Protein AF-A0A090R4D1-F1 (afdb_monomer_lite)

pLDDT: mean 78.36, std 15.69, range [28.62, 95.06]

Structure (mmCIF, N/CA/C/O backbone):
data_AF-A0A090R4D1-F1
#
_entry.id   AF-A0A090R4D1-F1
#
loop_
_atom_site.group_PDB
_atom_site.id
_atom_site.type_symbol
_atom_site.label_atom_id
_atom_site.label_alt_id
_atom_site.label_comp_id
_atom_site.label_asym_id
_atom_site.label_entity_id
_atom_site.label_seq_id
_atom_site.pdbx_PDB_ins_code
_atom_site.Cartn_x
_atom_site.Cartn_y
_atom_site.Cartn_z
_atom_site.occupancy
_atom_site.B_iso_or_equiv
_atom_site.auth_seq_id
_atom_site.auth_comp_id
_atom_site.auth_asym_id
_atom_site.auth_atom_id
_atom_site.pdbx_PDB_model_num
ATOM 1 N N . MET A 1 1 ? -12.089 7.932 -42.049 1.00 43.38 1 MET A N 1
ATOM 2 C CA . MET A 1 1 ? -13.441 7.493 -42.469 1.00 43.38 1 MET A CA 1
ATOM 3 C C . MET A 1 1 ? -14.372 7.965 -41.362 1.00 43.38 1 MET A C 1
ATOM 5 O O . MET A 1 1 ? -14.069 7.650 -40.225 1.00 43.38 1 MET A O 1
ATOM 9 N N . VAL A 1 2 ? -15.384 8.798 -41.631 1.00 48.81 2 VAL A N 1
ATOM 10 C CA . VAL A 1 2 ? -16.284 9.287 -40.563 1.00 48.81 2 VAL A CA 1
ATOM 11 C C . VAL A 1 2 ? -17.263 8.165 -40.229 1.00 48.81 2 VAL A C 1
ATOM 13 O O . VAL A 1 2 ? -18.007 7.737 -41.110 1.00 48.81 2 VAL A O 1
ATOM 16 N N . THR A 1 3 ? -17.199 7.648 -39.005 1.00 54.56 3 THR A N 1
ATOM 17 C CA . THR A 1 3 ? -17.977 6.484 -38.554 1.00 54.56 3 THR A CA 1
ATOM 18 C C . THR A 1 3 ? -19.318 6.873 -37.939 1.00 54.56 3 THR A C 1
ATOM 20 O O . THR A 1 3 ? -20.273 6.118 -38.092 1.00 54.56 3 THR A O 1
ATOM 23 N N . ASP A 1 4 ? -19.415 8.054 -37.320 1.00 63.72 4 ASP A N 1
ATOM 24 C CA . ASP A 1 4 ? -20.655 8.586 -36.750 1.00 63.72 4 ASP A CA 1
ATOM 25 C C . ASP A 1 4 ? -20.604 10.125 -36.630 1.00 63.72 4 ASP A C 1
ATOM 27 O O . ASP A 1 4 ? -19.521 10.715 -36.629 1.00 63.72 4 ASP A O 1
ATOM 31 N N . LYS A 1 5 ? -21.763 10.793 -36.551 1.00 70.88 5 LYS A N 1
ATOM 32 C CA . LYS A 1 5 ? -21.865 12.253 -36.369 1.00 70.88 5 LYS A CA 1
ATOM 33 C C . LYS A 1 5 ? -22.660 12.568 -35.107 1.00 70.88 5 LYS A C 1
ATOM 35 O O . LYS A 1 5 ? -23.866 12.354 -35.059 1.00 70.88 5 LYS A O 1
ATOM 40 N N . VAL A 1 6 ? -21.993 13.172 -34.129 1.00 78.31 6 VAL A N 1
ATOM 41 C CA . VAL A 1 6 ? -22.604 13.600 -32.864 1.00 78.31 6 VAL A CA 1
ATOM 42 C C . VAL A 1 6 ? -22.990 15.080 -32.947 1.00 78.31 6 VAL A C 1
ATOM 44 O O . VAL A 1 6 ? -22.186 15.918 -33.359 1.00 78.31 6 VAL A O 1
ATOM 47 N N . GLU A 1 7 ? -24.226 15.419 -32.576 1.00 79.56 7 GLU A N 1
ATOM 48 C CA . GLU A 1 7 ? -24.687 16.810 -32.477 1.00 79.56 7 GLU A CA 1
ATOM 49 C C . GLU A 1 7 ? -24.429 17.365 -31.072 1.00 79.56 7 GLU A C 1
ATOM 51 O O . GLU A 1 7 ? -24.842 16.765 -30.087 1.00 79.56 7 GLU A O 1
ATOM 56 N N . GLY A 1 8 ? -23.785 18.529 -30.964 1.00 85.19 8 GLY A N 1
ATOM 57 C CA . GLY A 1 8 ? -23.528 19.170 -29.674 1.00 85.19 8 GLY A CA 1
ATOM 58 C C . GLY A 1 8 ? -22.544 20.334 -29.762 1.00 85.19 8 GLY A C 1
ATOM 59 O O . GLY A 1 8 ? -22.167 20.774 -30.850 1.00 85.19 8 GLY A O 1
ATOM 60 N N . LEU A 1 9 ? -22.145 20.856 -28.601 1.00 88.25 9 LEU A N 1
ATOM 61 C CA . LEU A 1 9 ? -21.118 21.894 -28.474 1.00 88.25 9 LEU A CA 1
ATOM 62 C C . LEU A 1 9 ? -19.817 21.279 -27.965 1.00 88.25 9 LEU A C 1
ATOM 64 O O . LEU A 1 9 ? -19.844 20.438 -27.076 1.00 88.25 9 LEU A O 1
ATOM 68 N N . THR A 1 10 ? -18.676 21.741 -28.468 1.00 90.06 10 THR A N 1
ATOM 69 C CA . THR A 1 10 ? -17.369 21.368 -27.911 1.00 90.06 10 THR A CA 1
ATOM 70 C C . THR A 1 10 ? -17.205 21.923 -26.491 1.00 90.06 10 THR A C 1
ATOM 72 O O . THR A 1 10 ? -17.781 22.967 -26.159 1.00 90.06 10 THR A O 1
ATOM 75 N N . TRP A 1 11 ? -16.400 21.263 -25.654 1.00 90.75 11 TRP A N 1
ATOM 76 C CA . TRP A 1 11 ? -16.179 21.619 -24.241 1.00 90.75 11 TRP A CA 1
ATOM 77 C C . TRP A 1 11 ? -15.855 23.104 -24.023 1.00 90.75 11 TRP A C 1
ATOM 79 O O . TRP A 1 11 ? -16.418 23.743 -23.139 1.00 90.75 11 TRP A O 1
ATOM 89 N N . ASN A 1 12 ? -15.016 23.692 -24.881 1.00 85.12 12 ASN A N 1
ATOM 90 C CA . ASN A 1 12 ? -14.628 25.109 -24.820 1.00 85.12 12 ASN A CA 1
ATOM 91 C C . ASN A 1 12 ? -15.729 26.100 -25.247 1.00 85.12 12 ASN A C 1
ATOM 93 O O . ASN A 1 12 ? -15.632 27.287 -24.941 1.00 85.12 12 ASN A O 1
ATOM 97 N N . LYS A 1 13 ? -16.755 25.649 -25.977 1.00 85.75 13 LYS A N 1
ATOM 98 C CA . LYS A 1 13 ? -17.858 26.494 -26.474 1.00 85.75 13 LYS A CA 1
ATOM 99 C C . LYS A 1 13 ? -19.119 26.380 -25.618 1.00 85.75 13 LYS A C 1
ATOM 101 O O . LYS A 1 13 ? -20.035 27.190 -25.766 1.00 85.75 13 LYS A O 1
ATOM 106 N N . ALA A 1 14 ? -19.192 25.390 -24.731 1.00 84.94 14 ALA A N 1
ATOM 107 C CA . ALA A 1 14 ? -20.342 25.178 -23.868 1.00 84.94 14 ALA A CA 1
ATOM 108 C C . ALA A 1 14 ? -20.356 26.160 -22.684 1.00 84.94 14 ALA A C 1
ATOM 110 O O . ALA A 1 14 ? -19.397 26.289 -21.929 1.00 84.94 14 ALA A O 1
ATOM 111 N N . SER A 1 15 ? -21.487 26.838 -22.477 1.00 82.38 15 SER A N 1
ATOM 112 C CA . SER A 1 15 ? -21.702 27.679 -21.293 1.00 82.38 15 SER A CA 1
ATOM 113 C C . SER A 1 15 ? -22.233 26.834 -20.133 1.00 82.38 15 SER A C 1
ATOM 115 O O . SER A 1 15 ? -23.423 26.517 -20.089 1.00 82.38 15 SER A O 1
ATOM 117 N N . ILE A 1 16 ? -21.352 26.467 -19.198 1.00 85.69 16 ILE A N 1
ATOM 118 C CA . ILE A 1 16 ? -21.656 25.555 -18.083 1.00 85.69 16 ILE A CA 1
ATOM 119 C C . ILE A 1 16 ? -21.818 26.346 -16.776 1.00 85.69 16 ILE A C 1
ATOM 121 O O . ILE A 1 16 ? -20.906 27.049 -16.326 1.00 85.69 16 ILE A O 1
ATOM 125 N N . GLY A 1 17 ? -22.988 26.225 -16.143 1.00 81.44 17 GLY A N 1
ATOM 126 C CA . GLY A 1 17 ? -23.281 26.887 -14.869 1.00 81.44 17 GLY A CA 1
ATOM 127 C C . GLY A 1 17 ? -22.486 26.290 -13.703 1.00 81.44 17 GLY A C 1
ATOM 128 O O . GLY A 1 17 ? -22.237 25.088 -13.674 1.00 81.44 17 GLY A O 1
ATOM 129 N N . SER A 1 18 ? -22.137 27.100 -12.697 1.00 78.81 18 SER A N 1
ATOM 130 C CA . SER A 1 18 ? -21.279 26.691 -11.565 1.00 78.81 18 SER A CA 1
ATOM 131 C C . SER A 1 18 ? -21.748 25.423 -10.841 1.00 78.81 18 SER A C 1
ATOM 133 O O . SER A 1 18 ? -20.934 24.567 -10.510 1.00 78.81 18 SER A O 1
ATOM 135 N N . LYS A 1 19 ? -23.064 25.253 -10.672 1.00 78.75 19 LYS A N 1
ATOM 136 C CA . LYS A 1 19 ? -23.674 24.072 -10.034 1.00 78.75 19 LYS A CA 1
ATOM 137 C C . LYS A 1 19 ? -23.559 22.782 -10.856 1.00 78.75 19 LYS A C 1
ATOM 139 O O . LYS A 1 19 ? -23.710 21.706 -10.295 1.00 78.75 19 LYS A O 1
ATOM 144 N N . GLN A 1 20 ? -23.322 22.886 -12.163 1.00 83.62 20 GLN A N 1
ATOM 145 C CA . GLN A 1 20 ? -23.229 21.748 -13.086 1.00 83.62 20 GLN A CA 1
ATOM 146 C C . GLN A 1 20 ? -21.778 21.341 -13.373 1.00 83.62 20 GLN A C 1
ATOM 148 O O . GLN A 1 20 ? -21.554 20.253 -13.891 1.00 83.62 20 GLN A O 1
ATOM 153 N N . ARG A 1 21 ? -20.795 22.184 -13.019 1.00 88.75 21 ARG A N 1
ATOM 154 C CA . ARG A 1 21 ? -19.370 21.945 -13.302 1.00 88.75 21 ARG A CA 1
ATOM 155 C C . ARG A 1 21 ? -18.858 20.662 -12.657 1.00 88.75 21 ARG A C 1
ATOM 157 O O . ARG A 1 21 ? -18.276 19.847 -13.353 1.00 88.75 21 ARG A O 1
ATOM 164 N N . LEU A 1 22 ? -19.127 20.460 -11.365 1.00 87.12 22 LEU A N 1
ATOM 165 C CA . LEU A 1 22 ? -18.696 19.252 -10.649 1.00 87.12 22 LEU A CA 1
ATOM 166 C C . LEU A 1 22 ? -19.309 17.979 -11.237 1.00 87.12 22 LEU A C 1
ATOM 168 O O . LEU A 1 22 ? -18.584 17.040 -11.529 1.00 87.12 22 LEU A O 1
ATOM 172 N N . ALA A 1 23 ? -20.616 17.984 -11.507 1.00 85.69 23 ALA A N 1
ATOM 173 C CA . ALA A 1 23 ? -21.287 16.839 -12.120 1.00 85.69 23 ALA A CA 1
ATOM 174 C C . ALA A 1 23 ? -20.744 16.523 -13.525 1.00 85.69 23 ALA A C 1
ATOM 176 O O . ALA A 1 23 ? -20.678 15.364 -13.923 1.00 85.69 23 ALA A O 1
ATOM 177 N N . LEU A 1 24 ? -20.344 17.547 -14.284 1.00 89.12 24 LEU A N 1
ATOM 178 C CA . LEU A 1 24 ? -19.740 17.358 -15.598 1.00 89.12 24 LEU A CA 1
ATOM 179 C C . LEU A 1 24 ? -18.299 16.831 -15.512 1.00 89.12 24 LEU A C 1
ATOM 181 O O . LEU A 1 24 ? -17.906 16.011 -16.336 1.00 89.12 24 LEU A O 1
ATOM 185 N N . ILE A 1 25 ? -17.535 17.273 -14.509 1.00 92.06 25 ILE A N 1
ATOM 186 C CA . ILE A 1 25 ? -16.202 16.737 -14.200 1.00 92.06 25 ILE A CA 1
ATOM 187 C C . ILE A 1 25 ? -16.306 15.261 -13.824 1.00 92.06 25 ILE A C 1
ATOM 189 O O . ILE A 1 25 ? -15.555 14.457 -14.366 1.00 92.06 25 ILE A O 1
ATOM 193 N N . ASP A 1 26 ? -17.268 14.893 -12.975 1.00 87.88 26 ASP A N 1
ATOM 194 C CA . ASP A 1 26 ? -17.514 13.493 -12.618 1.00 87.88 26 ASP A CA 1
ATOM 195 C C . ASP A 1 26 ? -17.824 12.656 -13.872 1.00 87.88 26 ASP A C 1
ATOM 197 O O . ASP A 1 26 ? -17.196 11.621 -14.078 1.00 87.88 26 ASP A O 1
ATOM 201 N N . LYS A 1 27 ? -18.685 13.146 -14.781 1.00 89.00 27 LYS A N 1
ATOM 202 C CA . LYS A 1 27 ? -18.960 12.471 -16.065 1.00 89.00 27 LYS A CA 1
ATOM 203 C C . LYS A 1 27 ? -17.715 12.318 -16.947 1.00 89.00 27 LYS A C 1
ATOM 205 O O . LYS A 1 27 ? -17.555 11.281 -17.589 1.00 89.00 27 LYS A O 1
ATOM 210 N N . LEU A 1 28 ? -16.848 13.332 -17.012 1.00 92.62 28 LEU A N 1
ATOM 211 C CA . LEU A 1 28 ? -15.597 13.267 -17.779 1.00 92.62 28 LEU A CA 1
ATOM 212 C C . LEU A 1 28 ? -14.649 12.214 -17.191 1.00 92.62 28 LEU A C 1
ATOM 214 O O . LEU A 1 28 ? -14.127 11.381 -17.929 1.00 92.62 28 LEU A O 1
ATOM 218 N N . VAL A 1 29 ? -14.470 12.228 -15.868 1.00 91.00 29 VAL A N 1
ATOM 219 C CA . VAL A 1 29 ? -13.646 11.257 -15.136 1.00 91.00 29 VAL A CA 1
ATOM 220 C C . VAL A 1 29 ? -14.170 9.837 -15.352 1.00 91.00 29 VAL A C 1
ATOM 222 O O . VAL A 1 29 ? -13.403 8.963 -15.743 1.00 91.00 29 VAL A O 1
ATOM 225 N N . GLU A 1 30 ? -15.473 9.611 -15.169 1.00 89.56 30 GLU A N 1
ATOM 226 C CA . GLU A 1 30 ? -16.103 8.301 -15.371 1.00 89.56 30 GLU A CA 1
ATOM 227 C C . GLU A 1 30 ? -15.954 7.802 -16.813 1.00 89.56 30 GLU A C 1
ATOM 229 O O . GLU A 1 30 ? -15.669 6.625 -17.025 1.00 89.56 30 GLU A O 1
ATOM 234 N N . SER A 1 31 ? -16.100 8.686 -17.805 1.00 89.06 31 SER A N 1
ATOM 235 C CA . SER A 1 31 ? -15.979 8.320 -19.224 1.00 89.06 31 SER A CA 1
ATOM 236 C C . SER A 1 31 ? -14.561 7.868 -19.581 1.00 89.06 31 SER A C 1
ATOM 238 O O . SER A 1 31 ? -14.390 6.869 -20.281 1.00 89.06 31 SER A O 1
ATOM 240 N N . VAL A 1 32 ? -13.540 8.567 -19.073 1.00 90.69 32 VAL A N 1
ATOM 241 C CA . VAL A 1 32 ? -12.130 8.218 -19.306 1.00 90.69 32 VAL A CA 1
ATOM 242 C C . VAL A 1 32 ? -11.730 6.966 -18.521 1.00 90.69 32 VAL A C 1
ATOM 244 O O . VAL A 1 32 ? -11.125 6.064 -19.094 1.00 90.69 32 VAL A O 1
ATOM 247 N N . GLU A 1 33 ? -12.135 6.834 -17.253 1.00 88.19 33 GLU A N 1
ATOM 248 C CA . GLU A 1 33 ? -11.875 5.618 -16.466 1.00 88.19 33 GLU A CA 1
ATOM 249 C C . GLU A 1 33 ? -12.573 4.387 -17.060 1.00 88.19 33 GLU A C 1
ATOM 251 O O . GLU A 1 33 ? -12.012 3.291 -17.041 1.00 88.19 33 GLU A O 1
ATOM 256 N N . HIS A 1 34 ? -13.777 4.548 -17.618 1.00 85.69 34 HIS A N 1
ATOM 257 C CA . HIS A 1 34 ? -14.468 3.471 -18.321 1.00 85.69 34 HIS A CA 1
ATOM 258 C C . HIS A 1 34 ? -13.704 3.039 -19.577 1.00 85.69 34 HIS A C 1
ATOM 260 O O . HIS A 1 34 ? -13.498 1.841 -19.776 1.00 85.69 34 HIS A O 1
ATOM 266 N N . LEU A 1 35 ? -13.232 3.999 -20.382 1.00 84.81 35 LEU A N 1
ATOM 267 C CA . LEU A 1 35 ? -12.405 3.725 -21.559 1.00 84.81 35 LEU A CA 1
ATOM 268 C C . LEU A 1 35 ? -11.128 2.961 -21.172 1.00 84.81 35 LEU A C 1
ATOM 270 O O . LEU A 1 35 ? -10.827 1.920 -21.759 1.00 84.81 35 LEU A O 1
ATOM 274 N N . HIS A 1 36 ? -10.446 3.412 -20.115 1.00 88.12 36 HIS A N 1
ATOM 275 C CA . HIS A 1 36 ? -9.251 2.759 -19.572 1.00 88.12 36 HIS A CA 1
ATOM 276 C C . HIS A 1 36 ? -9.542 1.362 -19.016 1.00 88.12 36 HIS A C 1
ATOM 278 O O . HIS A 1 36 ? -8.744 0.445 -19.203 1.00 88.12 36 HIS A O 1
ATOM 284 N N . GLY A 1 37 ? -10.704 1.163 -18.389 1.00 76.81 37 GLY A N 1
ATOM 285 C CA . GLY A 1 37 ? -11.165 -0.139 -17.899 1.00 76.81 37 GLY A CA 1
ATOM 286 C C . GLY A 1 37 ? -11.399 -1.170 -19.009 1.00 76.81 37 GLY A C 1
ATOM 287 O O . GLY A 1 37 ? -11.271 -2.369 -18.763 1.00 76.81 37 GLY A O 1
ATOM 288 N N . LEU A 1 38 ? -11.678 -0.717 -20.235 1.00 80.00 38 LEU A N 1
ATOM 289 C CA . LEU A 1 38 ? -11.741 -1.558 -21.436 1.00 80.00 38 LEU A CA 1
ATOM 290 C C . LEU A 1 38 ? -10.355 -1.818 -22.059 1.00 80.00 38 LEU A C 1
ATOM 292 O O . LEU A 1 38 ? -10.261 -2.499 -23.079 1.00 80.00 38 LEU A O 1
ATOM 296 N N . GLY A 1 39 ? -9.281 -1.288 -21.463 1.00 78.44 39 GLY A N 1
ATOM 297 C CA . GLY A 1 39 ? -7.916 -1.366 -21.986 1.00 78.44 39 GLY A CA 1
ATOM 298 C C . GLY A 1 39 ? -7.644 -0.415 -23.155 1.00 78.44 39 GLY A C 1
ATOM 299 O O . GLY A 1 39 ? -6.621 -0.556 -23.822 1.00 78.44 39 GLY A O 1
ATOM 300 N N . LEU A 1 40 ? -8.549 0.533 -23.412 1.00 81.19 40 LEU A N 1
ATOM 301 C CA . LEU A 1 40 ? -8.435 1.539 -24.464 1.00 81.19 40 LEU A CA 1
ATOM 302 C C . LEU A 1 40 ? -8.058 2.896 -23.859 1.00 81.19 40 LEU A C 1
ATOM 304 O O . LEU A 1 40 ? -8.255 3.141 -22.674 1.00 81.19 40 LEU A O 1
ATOM 308 N N . TYR A 1 41 ? -7.535 3.792 -24.683 1.00 87.25 41 TYR A N 1
ATOM 309 C CA . TYR A 1 41 ? -7.221 5.172 -24.317 1.00 87.25 41 TYR A CA 1
ATOM 310 C C . TYR A 1 41 ? -7.634 6.102 -25.454 1.00 87.25 41 TYR A C 1
ATOM 312 O O . TYR A 1 41 ? -7.815 5.656 -26.590 1.00 87.25 41 TYR A O 1
ATOM 320 N N . HIS A 1 42 ? -7.778 7.388 -25.153 1.00 87.81 42 HIS A N 1
ATOM 321 C CA . HIS A 1 42 ? -8.026 8.397 -26.173 1.00 87.81 42 HIS A CA 1
ATOM 322 C C . HIS A 1 42 ? -6.706 8.906 -26.761 1.00 87.81 42 HIS A C 1
ATOM 324 O O . HIS A 1 42 ? -6.564 8.984 -27.977 1.00 87.81 42 HIS A O 1
ATOM 330 N N . GLY A 1 43 ? -5.730 9.254 -25.919 1.00 80.19 43 GLY A N 1
ATOM 331 C CA . GLY A 1 43 ? -4.376 9.656 -26.312 1.00 80.19 43 GLY A CA 1
ATOM 332 C C . GLY A 1 43 ? -4.226 11.100 -26.804 1.00 80.19 43 GLY A C 1
ATOM 333 O O . GLY A 1 43 ? -3.108 11.614 -26.753 1.00 80.19 43 GLY A O 1
ATOM 334 N N . ASP A 1 44 ? -5.326 11.745 -27.207 1.00 85.88 44 ASP A N 1
ATOM 335 C CA . ASP A 1 44 ? -5.414 13.138 -27.669 1.00 85.88 44 ASP A CA 1
ATOM 336 C C . ASP A 1 44 ? -6.655 13.846 -27.097 1.00 85.88 44 ASP A C 1
ATOM 338 O O . ASP A 1 44 ? -7.449 14.477 -27.795 1.00 85.88 44 ASP A O 1
ATOM 342 N N . LEU A 1 45 ? -6.877 13.701 -25.793 1.00 89.81 45 LEU A N 1
ATOM 343 C CA . LEU A 1 45 ? -8.016 14.330 -25.138 1.00 89.81 45 LEU A CA 1
ATOM 344 C C . LEU A 1 45 ? -7.797 15.851 -25.030 1.00 89.81 45 LEU A C 1
ATOM 346 O O . LEU A 1 45 ? -6.879 16.315 -24.354 1.00 89.81 45 LEU A O 1
ATOM 350 N N . HIS A 1 46 ? -8.650 16.639 -25.685 1.00 90.44 46 HIS A N 1
ATOM 351 C CA . HIS A 1 46 ? -8.662 18.106 -25.622 1.00 90.44 46 HIS A CA 1
ATOM 352 C C . HIS A 1 46 ? -10.092 18.641 -25.848 1.00 90.44 46 HIS A C 1
ATOM 354 O O . HIS A 1 46 ? -10.980 17.872 -26.220 1.00 90.44 46 HIS A O 1
ATOM 360 N N . PRO A 1 47 ? -10.370 19.947 -25.648 1.00 91.56 47 PRO A N 1
ATOM 361 C CA . PRO A 1 47 ? -11.736 20.467 -25.638 1.00 91.56 47 PRO A CA 1
ATOM 362 C C . PRO A 1 47 ? -12.568 20.227 -26.903 1.00 91.56 47 PRO A C 1
ATOM 364 O O . PRO A 1 47 ? -13.794 20.273 -26.830 1.00 91.56 47 PRO A O 1
ATOM 367 N N . GLU A 1 48 ? -11.936 20.036 -28.063 1.00 88.75 48 GLU A N 1
ATOM 368 C CA . GLU A 1 48 ? -12.661 19.824 -29.323 1.00 88.75 48 GLU A CA 1
ATOM 369 C C . GLU A 1 48 ? -13.084 18.362 -29.504 1.00 88.75 48 GLU A C 1
ATOM 371 O O . GLU A 1 48 ? -14.105 18.121 -30.143 1.00 88.75 48 GLU A O 1
ATOM 376 N N . ASN A 1 49 ? -12.397 17.426 -28.838 1.00 90.44 49 ASN A N 1
ATOM 377 C CA . ASN A 1 49 ? -12.709 15.992 -28.857 1.00 90.44 49 ASN A CA 1
ATOM 378 C C . ASN A 1 49 ? -13.746 15.586 -27.798 1.00 90.44 49 ASN A C 1
ATOM 380 O O . ASN A 1 49 ? -14.065 14.410 -27.625 1.00 90.44 49 ASN A O 1
ATOM 384 N N . ILE A 1 50 ? -14.305 16.567 -27.086 1.00 92.00 50 ILE A N 1
ATOM 385 C CA . ILE A 1 50 ? -15.347 16.363 -26.083 1.00 92.00 50 ILE A CA 1
ATOM 386 C C . ILE A 1 50 ? -16.583 17.145 -26.510 1.00 92.00 50 ILE A C 1
ATOM 388 O O . ILE A 1 50 ? -16.602 18.380 -26.478 1.00 92.00 50 ILE A O 1
ATOM 392 N N . ILE A 1 51 ? -17.629 16.413 -26.884 1.00 91.06 51 ILE A N 1
ATOM 393 C CA . ILE A 1 51 ? -18.915 16.971 -27.289 1.00 91.06 51 ILE A CA 1
ATOM 394 C C . ILE A 1 51 ? -19.889 16.914 -26.118 1.00 91.06 51 ILE A C 1
ATOM 396 O O . ILE A 1 51 ? -20.090 15.876 -25.491 1.00 91.06 51 ILE A O 1
ATOM 400 N N . LEU A 1 52 ? -20.500 18.060 -25.837 1.00 91.12 52 LEU A N 1
ATOM 401 C CA . LEU A 1 52 ? -21.506 18.247 -24.809 1.00 91.12 52 LEU A CA 1
ATOM 402 C C . LEU A 1 52 ? -22.874 18.461 -25.450 1.00 91.12 52 LEU A C 1
ATOM 404 O O . LEU A 1 52 ? -23.109 19.448 -26.159 1.00 91.12 52 LEU A O 1
ATOM 408 N N . THR A 1 53 ? -23.796 17.559 -25.138 1.00 89.06 53 THR A N 1
ATOM 409 C CA . THR A 1 53 ? -25.185 17.605 -25.597 1.00 89.06 53 THR A CA 1
ATOM 410 C C . THR A 1 53 ? -26.064 18.044 -24.442 1.00 89.06 53 THR A C 1
ATOM 412 O O . THR A 1 53 ? -26.085 17.415 -23.387 1.00 89.06 53 THR A O 1
ATOM 415 N N . LYS A 1 54 ? -26.786 19.153 -24.605 1.00 83.94 54 LYS A N 1
ATOM 416 C CA . LYS A 1 54 ? -27.655 19.667 -23.543 1.00 83.94 54 LYS A CA 1
ATOM 417 C C . LYS A 1 54 ? -28.902 18.792 -23.414 1.00 83.94 54 LYS A C 1
ATOM 419 O O . LYS A 1 54 ? -29.643 18.636 -24.380 1.00 83.94 54 LYS A O 1
ATOM 424 N N . THR A 1 55 ? -29.158 18.287 -22.215 1.00 81.06 55 THR A N 1
ATOM 425 C CA . THR A 1 55 ? -30.327 17.464 -21.882 1.00 81.06 55 THR A CA 1
ATOM 426 C C . THR A 1 55 ? -31.203 18.153 -20.836 1.00 81.06 55 THR A C 1
ATOM 428 O O . THR A 1 55 ? -30.886 19.241 -20.350 1.00 81.06 55 THR A O 1
ATOM 431 N N . VAL A 1 56 ? -32.346 17.542 -20.507 1.00 74.81 56 VAL A N 1
ATOM 432 C CA . VAL A 1 56 ? -33.274 18.058 -19.482 1.00 74.81 56 VAL A CA 1
ATOM 433 C C . VAL A 1 56 ? -32.608 18.083 -18.097 1.00 74.81 56 VAL A C 1
ATOM 435 O O . VAL A 1 56 ? -32.831 19.021 -17.333 1.00 74.81 56 VAL A O 1
ATOM 438 N N . ASP A 1 57 ? -31.723 17.118 -17.827 1.00 71.69 57 ASP A N 1
ATOM 439 C CA . ASP A 1 57 ? -31.056 16.922 -16.533 1.00 71.69 57 ASP A CA 1
ATOM 440 C C . ASP A 1 57 ? -29.629 17.506 -16.472 1.00 71.69 57 ASP A C 1
ATOM 442 O O . ASP A 1 57 ? -28.951 17.402 -15.449 1.00 71.69 57 ASP A O 1
ATOM 446 N N . GLY A 1 58 ? -29.150 18.154 -17.544 1.00 79.81 58 GLY A N 1
ATOM 447 C CA . GLY A 1 58 ? -27.830 18.787 -17.585 1.00 79.81 58 GLY A CA 1
ATOM 448 C C . GLY A 1 58 ? -27.150 18.679 -18.947 1.00 79.81 58 GLY A C 1
ATOM 449 O O . GLY A 1 58 ? -27.658 19.186 -19.946 1.00 79.81 58 GLY A O 1
ATOM 450 N N . PHE A 1 59 ? -25.967 18.068 -18.971 1.00 84.81 59 PHE A N 1
ATOM 451 C CA . PHE A 1 59 ? -25.195 17.814 -20.186 1.00 84.81 59 PHE A CA 1
ATOM 452 C C . PHE A 1 59 ? -24.799 16.345 -20.244 1.00 84.81 59 PHE A C 1
ATOM 454 O O . PHE A 1 59 ? -24.326 15.806 -19.241 1.00 84.81 59 PHE A O 1
ATOM 461 N N . ASP A 1 60 ? -24.965 15.723 -21.403 1.00 84.94 60 ASP A N 1
ATOM 462 C CA . ASP A 1 60 ? -24.330 14.450 -21.728 1.00 84.94 60 ASP A CA 1
ATOM 463 C C . ASP A 1 60 ? -23.012 14.696 -22.445 1.00 84.94 60 ASP A C 1
ATOM 465 O O . ASP A 1 60 ? -22.873 15.664 -23.194 1.00 84.94 60 ASP A O 1
ATOM 469 N N . LEU A 1 61 ? -22.041 13.837 -22.152 1.00 90.50 61 LEU A N 1
ATOM 470 C CA . LEU A 1 61 ? -20.669 13.952 -22.613 1.00 90.50 61 LEU A CA 1
ATOM 471 C C . LEU A 1 61 ? -20.372 12.800 -23.566 1.00 90.50 61 LEU A C 1
ATOM 473 O O . LEU A 1 61 ? -20.627 11.641 -23.246 1.00 90.50 61 LEU A O 1
ATOM 477 N N . THR A 1 62 ? -19.831 13.122 -24.734 1.00 88.25 62 THR A N 1
ATOM 478 C CA . THR A 1 62 ? -19.401 12.143 -25.731 1.00 88.25 62 THR A CA 1
ATOM 479 C C . THR A 1 62 ? -17.973 12.450 -26.151 1.00 88.25 62 THR A C 1
ATOM 481 O O . THR A 1 62 ? -17.677 13.566 -26.578 1.00 88.25 62 THR A O 1
ATOM 484 N N . LEU A 1 63 ? -17.095 11.457 -26.013 1.00 89.12 63 LEU A N 1
ATOM 485 C CA . LEU A 1 63 ? -15.738 11.500 -26.552 1.00 89.12 63 LEU A CA 1
ATOM 486 C C . LEU A 1 63 ? -15.802 11.122 -28.035 1.00 89.12 63 LEU A C 1
ATOM 488 O O . LEU A 1 63 ? -16.399 10.101 -28.378 1.00 89.12 63 LEU A O 1
ATOM 492 N N . ILE A 1 64 ? -15.232 11.954 -28.899 1.00 86.00 64 ILE A N 1
ATOM 493 C CA . ILE A 1 64 ? -15.117 11.686 -30.340 1.00 86.00 64 ILE A CA 1
ATOM 494 C C . ILE A 1 64 ? -13.660 11.364 -30.689 1.00 86.00 64 ILE A C 1
ATOM 496 O O . ILE A 1 64 ? -12.783 11.543 -29.855 1.00 86.00 64 ILE A O 1
ATOM 500 N N . ASP A 1 65 ? -13.408 10.843 -31.890 1.00 76.56 65 ASP A N 1
ATOM 501 C CA . ASP A 1 65 ? -12.069 10.414 -32.331 1.00 76.56 65 ASP A CA 1
ATOM 502 C C . ASP A 1 65 ? -11.441 9.289 -31.470 1.00 76.56 65 ASP A C 1
ATOM 504 O O . ASP A 1 65 ? -10.231 9.216 -31.271 1.00 76.56 65 ASP A O 1
ATOM 508 N N . VAL A 1 66 ? -12.279 8.343 -31.007 1.00 73.62 66 VAL A N 1
ATOM 509 C CA . VAL A 1 66 ? -11.868 7.122 -30.283 1.00 73.62 66 VAL A CA 1
ATOM 510 C C . VAL A 1 66 ? -12.296 5.849 -31.043 1.00 73.62 66 VAL A C 1
ATOM 512 O O . VAL A 1 66 ? -13.483 5.713 -31.350 1.00 73.62 66 VAL A O 1
ATOM 515 N N . PRO A 1 67 ? -11.410 4.854 -31.273 1.00 58.91 67 PRO A N 1
ATOM 516 C CA . PRO A 1 67 ? -9.948 4.894 -31.169 1.00 58.91 67 PRO A CA 1
ATOM 517 C C . PRO A 1 67 ? -9.310 5.419 -32.468 1.00 58.91 67 PRO A C 1
ATOM 519 O O . PRO A 1 67 ? -9.673 4.980 -33.564 1.00 58.91 67 PRO A O 1
ATOM 522 N N . ASP A 1 68 ? -8.324 6.308 -32.361 1.00 56.22 68 ASP A N 1
ATOM 523 C CA . ASP A 1 68 ? -7.578 6.778 -33.530 1.00 56.22 68 ASP A CA 1
ATOM 524 C C . ASP A 1 68 ? -6.518 5.740 -33.946 1.00 56.22 68 ASP A C 1
ATOM 526 O O . ASP A 1 68 ? -5.409 5.670 -33.413 1.00 56.22 68 ASP A O 1
ATOM 530 N N . PHE A 1 69 ? -6.884 4.857 -34.879 1.00 50.88 69 PHE A N 1
ATOM 531 C CA . PHE A 1 69 ? -5.938 3.945 -35.521 1.00 50.88 69 PHE A CA 1
ATOM 532 C C . PHE A 1 69 ? -5.107 4.722 -36.550 1.00 50.88 69 PHE A C 1
ATOM 534 O O . PHE A 1 69 ? -5.483 4.813 -37.723 1.00 50.88 69 PHE A O 1
ATOM 541 N N . SER A 1 70 ? -3.951 5.251 -36.145 1.00 50.25 70 SER A N 1
ATOM 542 C CA . SER A 1 70 ? -3.037 5.872 -37.102 1.00 50.25 70 SER A CA 1
ATOM 543 C C . SER A 1 70 ? -2.366 4.799 -37.974 1.00 50.25 70 SER A C 1
ATOM 545 O O . SER A 1 70 ? -1.719 3.867 -37.498 1.00 50.25 70 SER A O 1
ATOM 547 N N . ALA A 1 71 ? -2.513 4.918 -39.297 1.00 42.41 71 ALA A N 1
ATOM 548 C CA . ALA A 1 71 ? -1.950 3.960 -40.258 1.00 42.41 71 ALA A CA 1
ATOM 549 C C . ALA A 1 71 ? -0.404 3.932 -40.270 1.00 42.41 71 ALA A C 1
ATOM 551 O O . ALA A 1 71 ? 0.186 2.991 -40.800 1.00 42.41 71 ALA A O 1
ATOM 552 N N . ASN A 1 72 ? 0.236 4.946 -39.675 1.00 45.59 72 ASN A N 1
ATOM 553 C CA . ASN A 1 72 ? 1.691 5.100 -39.597 1.00 45.59 72 ASN A CA 1
ATOM 554 C C . ASN A 1 72 ? 2.271 4.807 -38.200 1.00 45.59 72 ASN A C 1
ATOM 556 O O . ASN A 1 72 ? 3.488 4.849 -38.046 1.00 45.59 72 ASN A O 1
ATOM 560 N N . GLY A 1 73 ? 1.441 4.513 -37.190 1.00 49.50 73 GLY A N 1
ATOM 561 C CA . GLY A 1 73 ? 1.898 4.297 -35.811 1.00 49.50 73 GLY A CA 1
ATOM 562 C C . GLY A 1 73 ? 2.327 5.568 -35.063 1.00 49.50 73 GLY A C 1
ATOM 563 O O . GLY A 1 73 ? 2.811 5.464 -33.939 1.00 49.50 73 GLY A O 1
ATOM 564 N N . ASP A 1 74 ? 2.149 6.752 -35.656 1.00 52.62 74 ASP A N 1
ATOM 565 C CA . ASP A 1 74 ? 2.340 8.031 -34.970 1.00 52.62 74 ASP A CA 1
ATOM 566 C C . ASP A 1 74 ? 1.164 8.280 -34.019 1.00 52.62 74 ASP A C 1
ATOM 568 O O . ASP A 1 74 ? 0.003 8.260 -34.435 1.00 52.62 74 ASP A O 1
ATOM 572 N N . GLU A 1 75 ? 1.452 8.488 -32.737 1.00 58.59 75 GLU A N 1
ATOM 573 C CA . GLU A 1 75 ? 0.436 8.832 -31.743 1.00 58.59 75 GLU A CA 1
ATOM 574 C C . GLU A 1 75 ? 0.086 10.326 -31.846 1.00 58.59 75 GLU A C 1
ATOM 576 O O . GLU A 1 75 ? 1.003 11.157 -31.804 1.00 58.59 75 GLU A O 1
ATOM 581 N N . PRO A 1 76 ? -1.203 10.705 -31.936 1.00 60.59 76 PRO A N 1
ATOM 582 C CA . PRO A 1 76 ? -1.594 12.104 -31.848 1.00 60.59 76 PRO A CA 1
ATOM 583 C C . PRO A 1 76 ? -1.203 12.653 -30.467 1.00 60.59 76 PRO A C 1
ATOM 585 O O . PRO A 1 76 ? -1.424 12.021 -29.432 1.00 60.59 76 PRO A O 1
ATOM 588 N N . LYS A 1 77 ? -0.535 13.810 -30.463 1.00 62.97 77 LYS A N 1
ATOM 589 C CA . LYS A 1 77 ? -0.028 14.485 -29.263 1.00 62.97 77 LYS A CA 1
ATOM 590 C C . LYS A 1 77 ? -0.492 15.935 -29.285 1.00 62.97 77 LYS A C 1
ATOM 592 O O . LYS A 1 77 ? 0.023 16.732 -30.069 1.00 62.97 77 LYS A O 1
ATOM 597 N N . ASN A 1 78 ? -1.396 16.312 -28.387 1.00 71.19 78 ASN A N 1
ATOM 598 C CA . ASN A 1 78 ? -1.610 17.721 -28.079 1.00 71.19 78 ASN A CA 1
ATOM 599 C C . ASN A 1 78 ? -0.574 18.200 -27.047 1.00 71.19 78 ASN A C 1
ATOM 601 O O . ASN A 1 78 ? -0.289 17.529 -26.062 1.00 71.19 78 ASN A O 1
ATOM 605 N N . HIS A 1 79 ? 0.013 19.378 -27.259 1.00 73.94 79 HIS A N 1
ATOM 606 C CA . HIS A 1 79 ? 1.012 19.916 -26.326 1.00 73.94 79 HIS A CA 1
ATOM 607 C C . HIS A 1 79 ? 0.395 20.607 -25.104 1.00 73.94 79 HIS A C 1
ATOM 609 O O . HIS A 1 79 ? 1.060 20.761 -24.085 1.00 73.94 79 HIS A O 1
ATOM 615 N N . LEU A 1 80 ? -0.862 21.050 -25.203 1.00 83.31 80 LEU A N 1
ATOM 616 C CA . LEU A 1 80 ? -1.517 21.818 -24.143 1.00 83.31 80 LEU A CA 1
ATOM 617 C C . LEU A 1 80 ? -2.160 20.911 -23.085 1.00 83.31 80 LEU A C 1
ATOM 619 O O . LEU A 1 80 ? -2.035 21.174 -21.897 1.00 83.31 80 LEU A O 1
ATOM 623 N N . TYR A 1 81 ? -2.817 19.828 -23.486 1.00 88.00 81 TYR A N 1
ATOM 624 C CA . TYR A 1 81 ? -3.495 18.899 -22.578 1.00 88.00 81 TYR A CA 1
ATOM 625 C C . TYR A 1 81 ? -2.675 17.622 -22.355 1.00 88.00 81 TYR A C 1
ATOM 627 O O . TYR A 1 81 ? -3.225 16.584 -22.011 1.00 88.00 81 TYR A O 1
ATOM 635 N N . SER A 1 82 ? -1.349 17.720 -22.482 1.00 85.75 82 SER A N 1
ATOM 636 C CA . SER A 1 82 ? -0.409 16.662 -22.115 1.00 85.75 82 SER A CA 1
ATOM 637 C C . SER A 1 82 ? 0.663 17.189 -21.149 1.00 85.75 82 SER A C 1
ATOM 639 O O . SER A 1 82 ? 0.970 18.385 -21.175 1.00 85.75 82 SER A O 1
ATOM 641 N N . PRO A 1 83 ? 1.264 16.321 -20.312 1.00 83.81 83 PRO A N 1
ATOM 642 C CA . PRO A 1 83 ? 2.368 16.703 -19.428 1.00 83.81 83 PRO A CA 1
ATOM 643 C C . PRO A 1 83 ? 3.578 17.227 -20.210 1.00 83.81 83 PRO A C 1
ATOM 645 O O . PRO A 1 83 ? 3.816 16.782 -21.323 1.00 83.81 83 PRO A O 1
ATOM 648 N N . GLU A 1 84 ? 4.425 18.081 -19.621 1.00 77.38 84 GLU A N 1
ATOM 649 C CA . GLU A 1 84 ? 5.622 18.620 -20.309 1.00 77.38 84 GLU A CA 1
ATOM 650 C C . GLU A 1 84 ? 6.569 17.526 -20.848 1.00 77.38 84 GLU A C 1
ATOM 652 O O . GLU A 1 84 ? 7.231 17.715 -21.867 1.00 77.38 84 GLU A O 1
ATOM 657 N N . ASN A 1 85 ? 6.588 16.350 -20.211 1.00 73.50 85 ASN A N 1
ATOM 658 C CA . ASN A 1 85 ? 7.356 15.176 -20.633 1.00 73.50 85 ASN A CA 1
ATOM 659 C C . ASN A 1 85 ? 6.542 14.222 -21.530 1.00 73.50 85 ASN A C 1
ATOM 661 O O . ASN A 1 85 ? 6.568 13.012 -21.306 1.00 73.50 85 ASN A O 1
ATOM 665 N N . ILE A 1 86 ? 5.842 14.746 -22.543 1.00 70.12 86 ILE A N 1
ATOM 666 C CA . ILE A 1 86 ? 4.927 13.988 -23.427 1.00 70.12 86 ILE A CA 1
ATOM 667 C C . ILE A 1 86 ? 5.549 12.683 -23.950 1.00 70.12 86 ILE A C 1
ATOM 669 O O . ILE A 1 86 ? 4.874 11.658 -24.001 1.00 70.12 86 ILE A O 1
ATOM 673 N N . ASP A 1 87 ? 6.836 12.702 -24.306 1.00 68.25 87 ASP A N 1
ATOM 674 C CA . ASP A 1 87 ? 7.541 11.546 -24.880 1.00 68.25 87 ASP A CA 1
ATOM 675 C C . ASP A 1 87 ? 7.788 10.396 -23.888 1.00 68.25 87 ASP A C 1
ATOM 677 O O . ASP A 1 87 ? 8.066 9.280 -24.314 1.00 68.25 87 ASP A O 1
ATOM 681 N N . ASN A 1 88 ? 7.671 10.649 -22.580 1.00 69.38 88 ASN A N 1
ATOM 682 C CA . ASN A 1 88 ? 7.831 9.644 -21.523 1.00 69.38 88 ASN A CA 1
ATOM 683 C C . ASN A 1 88 ? 6.509 9.286 -20.826 1.00 69.38 88 ASN A C 1
ATOM 685 O O . ASN A 1 88 ? 6.531 8.506 -19.876 1.00 69.38 88 ASN A O 1
ATOM 689 N N . CYS A 1 89 ? 5.386 9.865 -21.259 1.00 75.38 89 CYS A N 1
ATOM 690 C CA . CYS A 1 89 ? 4.072 9.604 -20.683 1.00 75.38 89 CYS A CA 1
ATOM 691 C C . CYS A 1 89 ? 3.309 8.590 -21.530 1.00 75.38 89 CYS A C 1
ATOM 693 O O . CYS A 1 89 ? 3.207 8.719 -22.753 1.00 75.38 89 CYS A O 1
ATOM 695 N N . THR A 1 90 ? 2.731 7.597 -20.864 1.00 84.81 90 THR A N 1
ATOM 696 C CA . THR A 1 90 ? 1.813 6.656 -21.506 1.00 84.81 90 THR A CA 1
ATOM 697 C C . THR A 1 90 ? 0.557 7.386 -21.999 1.00 84.81 90 THR A C 1
ATOM 699 O O . THR A 1 90 ? 0.174 8.405 -21.420 1.00 84.81 90 THR A O 1
ATOM 702 N N . PRO A 1 91 ? -0.143 6.870 -23.023 1.00 83.75 91 PRO A N 1
ATOM 703 C CA . PRO A 1 91 ? -1.403 7.464 -23.472 1.00 83.75 91 PRO A CA 1
ATOM 704 C C . PRO A 1 91 ? -2.458 7.587 -22.357 1.00 83.75 91 PRO A C 1
ATOM 706 O O . PRO A 1 91 ? -3.193 8.568 -22.310 1.00 83.75 91 PRO A O 1
ATOM 709 N N . PHE A 1 92 ? -2.463 6.651 -21.402 1.00 87.88 92 PHE A N 1
ATOM 710 C CA . PHE A 1 92 ? -3.301 6.702 -20.200 1.00 87.88 92 PHE A CA 1
ATOM 711 C C . PHE A 1 92 ? -2.952 7.887 -19.286 1.00 87.88 92 PHE A C 1
ATOM 713 O O . PHE A 1 92 ? -3.839 8.593 -18.811 1.00 87.88 92 PHE A O 1
ATOM 720 N N . GLU A 1 93 ? -1.659 8.142 -19.065 1.00 88.88 93 GLU A N 1
ATOM 721 C CA . GLU A 1 93 ? -1.190 9.293 -18.281 1.00 88.88 93 GLU A CA 1
ATOM 722 C C . GLU A 1 93 ? -1.511 10.622 -18.980 1.00 88.88 93 GLU A C 1
ATOM 724 O O . GLU A 1 93 ? -1.850 11.601 -18.311 1.00 88.88 93 GLU A O 1
ATOM 729 N N . ARG A 1 94 ? -1.463 10.661 -20.321 1.00 88.06 94 ARG A N 1
ATOM 730 C CA . ARG A 1 94 ? -1.878 11.839 -21.104 1.00 88.06 94 ARG A CA 1
ATOM 731 C C . ARG A 1 94 ? -3.369 12.126 -20.939 1.00 88.06 94 ARG A C 1
ATOM 733 O O . ARG A 1 94 ? -3.728 13.265 -20.652 1.00 88.06 94 ARG A O 1
ATOM 740 N N . ASP A 1 95 ? -4.218 11.104 -21.025 1.00 90.75 95 ASP A N 1
ATOM 741 C CA . ASP A 1 95 ? -5.659 11.248 -20.784 1.00 90.75 95 ASP A CA 1
ATOM 742 C C . ASP A 1 95 ? -5.945 11.757 -19.365 1.00 90.75 95 ASP A C 1
ATOM 744 O O . ASP A 1 95 ? -6.726 12.691 -19.183 1.00 90.75 95 ASP A O 1
ATOM 748 N N . ASN A 1 96 ? -5.280 11.199 -18.349 1.00 92.81 96 ASN A N 1
ATOM 749 C CA . ASN A 1 96 ? -5.465 11.623 -16.960 1.00 92.81 96 ASN A CA 1
ATOM 750 C C . ASN A 1 96 ? -5.037 13.079 -16.741 1.00 92.81 96 ASN A C 1
ATOM 752 O O . ASN A 1 96 ? -5.753 13.840 -16.087 1.00 92.81 96 ASN A O 1
ATOM 756 N N . PHE A 1 97 ? -3.906 13.495 -17.318 1.00 92.69 97 PHE A N 1
ATOM 757 C CA . PHE A 1 97 ? -3.481 14.894 -17.296 1.00 92.69 97 PHE A CA 1
ATOM 758 C C . PHE A 1 97 ? -4.521 15.804 -17.958 1.00 92.69 97 PHE A C 1
ATOM 760 O O . PHE A 1 97 ? -4.899 16.828 -17.383 1.00 92.69 97 PHE A O 1
ATOM 767 N N . ALA A 1 98 ? -5.013 15.424 -19.140 1.00 92.88 98 ALA A N 1
ATOM 768 C CA . ALA A 1 98 ? -6.031 16.178 -19.856 1.00 92.88 98 ALA A CA 1
ATOM 769 C C . ALA A 1 98 ? -7.300 16.340 -19.011 1.00 92.88 98 ALA A C 1
ATOM 771 O O . ALA A 1 98 ? -7.798 17.457 -18.876 1.00 92.88 98 ALA A O 1
ATOM 772 N N . VAL A 1 99 ? -7.779 15.268 -18.367 1.00 94.75 99 VAL A N 1
ATOM 773 C CA . VAL A 1 99 ? -8.929 15.313 -17.449 1.00 94.75 99 VAL A CA 1
ATOM 774 C C . VAL A 1 99 ? -8.687 16.295 -16.305 1.00 94.75 99 VAL A C 1
ATOM 776 O O . VAL A 1 99 ? -9.544 17.141 -16.042 1.00 94.75 99 VAL A O 1
ATOM 779 N N . MET A 1 100 ? -7.530 16.224 -15.641 1.00 94.06 100 MET A N 1
ATOM 780 C CA . MET A 1 100 ? -7.189 17.123 -14.534 1.00 94.06 100 MET A CA 1
ATOM 781 C C . MET A 1 100 ? -7.167 18.588 -14.981 1.00 94.06 100 MET A C 1
ATOM 783 O O . MET A 1 100 ? -7.763 19.444 -14.323 1.00 94.06 100 MET A O 1
ATOM 787 N N . ARG A 1 101 ? -6.530 18.877 -16.121 1.00 93.31 101 ARG A N 1
ATOM 788 C CA . ARG A 1 101 ? -6.415 20.231 -16.668 1.00 93.31 101 ARG A CA 1
ATOM 789 C C . ARG A 1 101 ? -7.760 20.792 -17.123 1.00 93.31 101 ARG A C 1
ATOM 791 O O . ARG A 1 101 ? -8.125 21.884 -16.697 1.00 93.31 101 ARG A O 1
ATOM 798 N N . LEU A 1 102 ? -8.528 20.034 -17.910 1.00 93.69 102 LEU A N 1
ATOM 799 C CA . LEU A 1 102 ? -9.872 20.416 -18.368 1.00 93.69 102 LEU A CA 1
ATOM 800 C C . LEU A 1 102 ? -10.812 20.710 -17.198 1.00 93.69 102 LEU A C 1
ATOM 802 O O . LEU A 1 102 ? -11.577 21.673 -17.228 1.00 93.69 102 LEU A O 1
ATOM 806 N N . SER A 1 103 ? -10.738 19.884 -16.157 1.00 93.19 103 SER A N 1
ATOM 807 C CA . SER A 1 103 ? -11.557 20.027 -14.957 1.00 93.19 103 SER A CA 1
ATOM 808 C C . SER A 1 103 ? -11.158 21.250 -14.133 1.00 93.19 103 SER A C 1
ATOM 810 O O . SER A 1 103 ? -12.026 21.981 -13.658 1.00 93.19 103 SER A O 1
ATOM 812 N N . PHE A 1 104 ? -9.856 21.505 -13.986 1.00 91.56 104 PHE A N 1
ATOM 813 C CA . PHE A 1 104 ? -9.349 22.675 -13.270 1.00 91.56 104 PHE A CA 1
ATOM 814 C C . PHE A 1 104 ? -9.714 23.986 -13.981 1.00 91.56 104 PHE A C 1
ATOM 816 O O . PHE A 1 104 ? -10.234 24.907 -13.348 1.00 91.56 104 PHE A O 1
ATOM 823 N N . GLU A 1 105 ? -9.544 24.031 -15.306 1.00 91.81 105 GLU A N 1
ATOM 824 C CA . GLU A 1 105 ? -9.954 25.158 -16.154 1.00 91.81 105 GLU A CA 1
ATOM 825 C C . GLU A 1 105 ? -11.474 25.386 -16.080 1.00 91.81 105 GLU A C 1
ATOM 827 O O . GLU A 1 105 ? -11.931 26.521 -15.928 1.00 91.81 105 GLU A O 1
ATOM 832 N N . LEU A 1 106 ? -12.278 24.314 -16.091 1.00 90.88 106 LEU A N 1
ATOM 833 C CA . LEU A 1 106 ? -13.735 24.415 -15.965 1.00 90.88 106 LEU A CA 1
ATOM 834 C C . LEU A 1 106 ? -14.167 25.012 -14.616 1.00 90.88 106 LEU A C 1
ATOM 836 O O . LEU A 1 106 ? -15.153 25.754 -14.554 1.00 90.88 106 LEU A O 1
ATOM 840 N N . LEU A 1 107 ? -13.439 24.724 -13.534 1.00 89.62 107 LEU A N 1
ATOM 841 C CA . LEU A 1 107 ? -13.684 25.306 -12.211 1.00 89.62 107 LEU A CA 1
ATOM 842 C C . LEU A 1 107 ? -13.263 26.781 -12.115 1.00 89.62 107 LEU A C 1
ATOM 844 O O . LEU A 1 107 ? -13.667 27.449 -11.166 1.00 89.62 107 LEU A O 1
ATOM 848 N N . GLY A 1 108 ? -12.571 27.314 -13.125 1.00 86.31 108 GLY A N 1
ATOM 849 C CA . GLY A 1 108 ? -12.100 28.698 -13.181 1.00 86.31 108 GLY A CA 1
ATOM 850 C C . GLY A 1 108 ? -10.653 28.881 -12.720 1.00 86.31 108 GLY A C 1
ATOM 851 O O . GLY A 1 108 ? -10.237 30.018 -12.515 1.00 86.31 108 GLY A O 1
ATOM 852 N N . GLY A 1 109 ? -9.900 27.791 -12.542 1.00 86.69 109 GLY A N 1
ATOM 853 C CA . GLY A 1 109 ? -8.466 27.836 -12.270 1.00 86.69 109 GLY A CA 1
ATOM 854 C C . GLY A 1 109 ? -7.644 28.039 -13.544 1.00 86.69 109 GLY A C 1
ATOM 855 O O . GLY A 1 109 ? -8.024 27.591 -14.623 1.00 86.69 109 GLY A O 1
ATOM 856 N N . GLU A 1 110 ? -6.494 28.696 -13.417 1.00 87.94 110 GLU A N 1
ATOM 857 C CA . GLU A 1 110 ? -5.494 28.801 -14.484 1.00 87.94 110 GLU A CA 1
ATOM 858 C C . GLU A 1 110 ? -4.369 27.800 -14.210 1.00 87.94 110 GLU A C 1
ATOM 860 O O . GLU A 1 110 ? -3.794 27.801 -13.123 1.00 87.94 110 GLU A O 1
ATOM 865 N N . TRP A 1 111 ? -4.067 26.914 -15.165 1.00 86.25 111 TRP A N 1
ATOM 866 C CA . TRP A 1 111 ? -3.104 25.830 -14.946 1.00 86.25 111 TRP A CA 1
ATOM 867 C C . TRP A 1 111 ? -1.741 26.354 -14.464 1.00 86.25 111 TRP A C 1
ATOM 869 O O . TRP A 1 111 ? -1.143 27.222 -15.093 1.00 86.25 111 TRP A O 1
ATOM 879 N N . GLY A 1 112 ? -1.244 25.807 -13.350 1.00 80.69 112 GLY A N 1
ATOM 880 C CA . GLY A 1 112 ? -0.005 26.257 -12.701 1.00 80.69 112 GLY A CA 1
ATOM 881 C C . GLY A 1 112 ? -0.175 27.404 -11.695 1.00 80.69 112 GLY A C 1
ATOM 882 O O . GLY A 1 112 ? 0.794 27.758 -11.025 1.00 80.69 112 GLY A O 1
ATOM 883 N N . VAL A 1 113 ? -1.385 27.952 -11.541 1.00 87.38 113 VAL A N 1
ATOM 884 C CA . VAL A 1 113 ? -1.727 28.985 -10.553 1.00 87.38 113 VAL A CA 1
ATOM 885 C C . VAL A 1 113 ? -2.630 28.396 -9.469 1.00 87.38 113 VAL A C 1
ATOM 887 O O . VAL A 1 113 ? -3.573 27.661 -9.758 1.00 87.38 113 VAL A O 1
ATOM 890 N N . ASP A 1 114 ? -2.361 28.740 -8.208 1.00 84.19 114 ASP A N 1
ATOM 891 C CA . ASP A 1 114 ? -3.173 28.289 -7.076 1.00 84.19 114 ASP A CA 1
ATOM 892 C C . ASP A 1 114 ? -4.571 28.902 -7.098 1.00 84.19 114 ASP A C 1
ATOM 894 O O . ASP A 1 114 ? -4.739 30.124 -7.092 1.00 84.19 114 ASP A O 1
ATOM 898 N N . LEU A 1 115 ? -5.585 28.043 -7.035 1.00 82.12 115 LEU A N 1
ATOM 899 C CA . LEU A 1 115 ? -6.970 28.458 -6.887 1.00 82.12 115 LEU A CA 1
ATOM 900 C C . LEU A 1 115 ? -7.311 28.540 -5.395 1.00 82.12 115 LEU A C 1
ATOM 902 O O . LEU A 1 115 ? -7.542 27.525 -4.740 1.00 82.12 115 LEU A O 1
ATOM 906 N N . SER A 1 116 ? -7.360 29.759 -4.852 1.00 77.56 116 SER A N 1
ATOM 907 C CA . SER A 1 116 ? -7.607 30.017 -3.422 1.00 77.56 116 SER A CA 1
ATOM 908 C C . SER A 1 116 ? -8.949 29.478 -2.912 1.00 77.56 116 SER A C 1
ATOM 910 O O . SER A 1 116 ? -9.073 29.156 -1.732 1.00 77.56 116 SER A O 1
ATOM 912 N N . GLU A 1 117 ? -9.941 29.349 -3.796 1.00 79.94 117 GLU A N 1
ATOM 913 C CA . GLU A 1 117 ? -11.251 28.766 -3.491 1.00 79.94 117 GLU A CA 1
ATOM 914 C C . GLU A 1 117 ? -11.190 27.238 -3.295 1.00 79.94 117 GLU A C 1
ATOM 916 O O . GLU A 1 117 ? -12.048 26.676 -2.614 1.00 79.94 117 GLU A O 1
ATOM 921 N N . LEU A 1 118 ? -10.171 26.567 -3.851 1.00 80.81 118 LEU A N 1
ATOM 922 C CA . LEU A 1 118 ? -9.955 25.116 -3.781 1.00 80.81 118 LEU A CA 1
ATOM 923 C C . LEU A 1 118 ? -8.461 24.795 -3.538 1.00 80.81 118 LEU A C 1
ATOM 925 O O . LEU A 1 118 ? -7.776 24.270 -4.425 1.00 80.81 118 LEU A O 1
ATOM 929 N N . PRO A 1 119 ? -7.932 25.083 -2.333 1.00 80.50 119 PRO A N 1
ATOM 930 C CA . PRO A 1 119 ? -6.516 24.879 -2.028 1.00 80.50 119 PRO A CA 1
ATOM 931 C C . PRO A 1 119 ? -6.124 23.397 -2.066 1.00 80.50 119 PRO A C 1
ATOM 933 O O . PRO A 1 119 ? -5.073 23.059 -2.592 1.00 80.50 119 PRO A O 1
ATOM 936 N N . GLU A 1 120 ? -7.004 22.498 -1.609 1.00 81.38 120 GLU A N 1
ATOM 937 C CA . GLU A 1 120 ? -6.753 21.048 -1.630 1.00 81.38 120 GLU A CA 1
ATOM 938 C C . GLU A 1 120 ? -6.613 20.499 -3.057 1.00 81.38 120 GLU A C 1
ATOM 940 O O . GLU A 1 120 ? -5.815 19.593 -3.298 1.00 81.38 120 GLU A O 1
ATOM 945 N N . LEU A 1 121 ? -7.366 21.063 -4.009 1.00 85.94 121 LEU A N 1
ATOM 946 C CA . LEU A 1 121 ? -7.261 20.720 -5.426 1.00 85.94 121 LEU A CA 1
ATOM 947 C C . LEU A 1 121 ? -5.937 21.215 -6.009 1.00 85.94 121 LEU A C 1
ATOM 949 O O . LEU A 1 121 ? -5.260 20.467 -6.708 1.00 85.94 121 LEU A O 1
ATOM 953 N N . SER A 1 122 ? -5.547 22.445 -5.673 1.00 85.94 122 SER A N 1
ATOM 954 C CA . SER A 1 122 ? -4.274 23.034 -6.108 1.00 85.94 122 SER A CA 1
ATOM 955 C C . SER A 1 122 ? -3.076 22.241 -5.567 1.00 85.94 122 SER A C 1
ATOM 957 O O . SER A 1 122 ? -2.148 21.928 -6.313 1.00 85.94 122 SER A O 1
ATOM 959 N N . ASP A 1 123 ? -3.129 21.827 -4.299 1.00 84.50 123 ASP A N 1
ATOM 960 C CA . ASP A 1 123 ? -2.108 20.980 -3.679 1.00 84.50 123 ASP A CA 1
ATOM 961 C C . ASP A 1 123 ? -2.040 19.598 -4.337 1.00 84.50 123 ASP A C 1
ATOM 963 O O . ASP A 1 123 ? -0.948 19.114 -4.636 1.00 84.50 123 ASP A O 1
ATOM 967 N N . ALA A 1 124 ? -3.190 18.974 -4.619 1.00 85.88 124 ALA A N 1
ATOM 968 C CA . ALA A 1 124 ? -3.228 17.694 -5.320 1.00 85.88 124 ALA A CA 1
ATOM 969 C C . ALA A 1 124 ? -2.585 17.798 -6.711 1.00 85.88 124 ALA A C 1
ATOM 971 O O . ALA A 1 124 ? -1.727 16.984 -7.037 1.00 85.88 124 ALA A O 1
ATOM 972 N N . LEU A 1 125 ? -2.918 18.829 -7.495 1.00 88.00 125 LEU A N 1
ATOM 973 C CA . LEU A 1 125 ? -2.344 19.041 -8.828 1.00 88.00 125 LEU A CA 1
ATOM 974 C C . LEU A 1 125 ? -0.837 19.315 -8.785 1.00 88.00 125 LEU A C 1
ATOM 976 O O . LEU A 1 125 ? -0.095 18.772 -9.600 1.00 88.00 125 LEU A O 1
ATOM 980 N N . LYS A 1 126 ? -0.351 20.096 -7.813 1.00 87.62 126 LYS A N 1
ATOM 981 C CA . LYS A 1 126 ? 1.095 20.285 -7.610 1.00 87.62 126 LYS A CA 1
ATOM 982 C C . LYS A 1 126 ? 1.802 18.971 -7.332 1.00 87.62 126 LYS A C 1
ATOM 984 O O . LYS A 1 126 ? 2.894 18.744 -7.849 1.00 87.62 126 LYS A O 1
ATOM 989 N N . VAL A 1 127 ? 1.202 18.119 -6.505 1.00 85.62 127 VAL A N 1
ATOM 990 C CA . VAL A 1 127 ? 1.751 16.797 -6.215 1.00 85.62 127 VAL A CA 1
ATOM 991 C C . VAL A 1 127 ? 1.777 15.949 -7.491 1.00 85.62 127 VAL A C 1
ATOM 993 O O . VAL A 1 127 ? 2.811 15.361 -7.767 1.00 85.62 127 VAL A O 1
ATOM 996 N N . GLU A 1 128 ? 0.717 15.933 -8.302 1.00 87.06 128 GLU A N 1
ATOM 997 C CA . GLU A 1 128 ? 0.696 15.203 -9.585 1.00 87.06 128 GLU A CA 1
ATOM 998 C C . GLU A 1 128 ? 1.779 15.690 -10.564 1.00 87.06 128 GLU A C 1
ATOM 1000 O O . GLU A 1 128 ? 2.488 14.882 -11.155 1.00 87.06 128 GLU A O 1
ATOM 1005 N N . VAL A 1 129 ? 1.976 17.009 -10.683 1.00 85.50 129 VAL A N 1
ATOM 1006 C CA . VAL A 1 129 ? 3.009 17.609 -11.553 1.00 85.50 129 VAL A CA 1
ATOM 1007 C C . VAL A 1 129 ? 4.428 17.336 -11.041 1.00 85.50 129 VAL A C 1
ATOM 1009 O O . VAL A 1 129 ? 5.358 17.181 -11.831 1.00 85.50 129 VAL A O 1
ATOM 1012 N N . SER A 1 130 ? 4.616 17.298 -9.721 1.00 81.31 130 SER A N 1
ATOM 1013 C CA . SER A 1 130 ? 5.937 17.145 -9.098 1.00 81.31 130 SER A CA 1
ATOM 1014 C C . SER A 1 130 ? 6.329 15.700 -8.785 1.00 81.31 130 SER A C 1
ATOM 1016 O O . SER A 1 130 ? 7.501 15.472 -8.489 1.00 81.31 130 SER A O 1
ATOM 1018 N N . ASP A 1 131 ? 5.400 14.738 -8.858 1.00 78.38 131 ASP A N 1
ATOM 1019 C CA . ASP A 1 131 ? 5.613 13.312 -8.584 1.00 78.38 131 ASP A CA 1
ATOM 1020 C C . ASP A 1 131 ? 6.021 12.563 -9.866 1.00 78.38 131 ASP A C 1
ATOM 1022 O O . ASP A 1 131 ? 5.167 12.141 -10.645 1.00 78.38 131 ASP A O 1
ATOM 1026 N N . PRO A 1 132 ? 7.321 12.301 -10.099 1.00 65.00 132 PRO A N 1
ATOM 1027 C CA . PRO A 1 132 ? 7.788 11.697 -11.346 1.00 65.00 132 PRO A CA 1
ATOM 1028 C C . PRO A 1 132 ? 7.505 10.189 -11.413 1.00 65.00 132 PRO A C 1
ATOM 1030 O O . PRO A 1 132 ? 7.831 9.544 -12.406 1.00 65.00 132 PRO A O 1
ATOM 1033 N N . SER A 1 133 ? 7.002 9.600 -10.321 1.00 64.00 133 SER A N 1
ATOM 1034 C CA . SER A 1 133 ? 6.876 8.154 -10.138 1.00 64.00 133 SER A CA 1
ATOM 1035 C C . SER A 1 133 ? 5.430 7.673 -10.130 1.00 64.00 133 SER A C 1
ATOM 1037 O O . SER A 1 133 ? 5.170 6.536 -10.532 1.00 64.00 133 SER A O 1
ATOM 1039 N N . ALA A 1 134 ? 4.501 8.516 -9.683 1.00 71.12 134 ALA A N 1
ATOM 1040 C CA . ALA A 1 134 ? 3.077 8.216 -9.613 1.00 71.12 134 ALA A CA 1
ATOM 1041 C C . ALA A 1 134 ? 2.180 9.329 -10.174 1.00 71.12 134 ALA A C 1
ATOM 1043 O O . ALA A 1 134 ? 0.968 9.133 -10.208 1.00 71.12 134 ALA A O 1
ATOM 1044 N N . GLY A 1 135 ? 2.757 10.443 -10.637 1.00 81.88 135 GLY A N 1
ATOM 1045 C CA . GLY A 1 135 ? 2.015 11.526 -11.274 1.00 81.88 135 GLY A CA 1
ATOM 1046 C C . GLY A 1 135 ? 1.233 11.046 -12.494 1.00 81.88 135 GLY A C 1
ATOM 1047 O O . GLY A 1 135 ? 1.762 10.316 -13.332 1.00 81.88 135 GLY A O 1
ATOM 1048 N N . PHE A 1 136 ? -0.035 11.442 -12.569 1.00 87.81 136 PHE A N 1
ATOM 1049 C CA . PHE A 1 136 ? -0.978 11.174 -13.660 1.00 87.81 136 PHE A CA 1
ATOM 1050 C C . PHE A 1 136 ? -1.284 9.690 -13.925 1.00 87.81 136 PHE A C 1
ATOM 1052 O O . PHE A 1 136 ? -1.945 9.372 -14.913 1.00 87.81 136 PHE A O 1
ATOM 1059 N N . LYS A 1 137 ? -0.861 8.760 -13.057 1.00 86.06 137 LYS A N 1
ATOM 1060 C CA . LYS A 1 137 ? -1.128 7.320 -13.245 1.00 86.06 137 LYS A CA 1
ATOM 1061 C C . LYS A 1 137 ? -2.583 6.936 -13.024 1.00 86.06 137 LYS A C 1
ATOM 1063 O O . LYS A 1 137 ? -3.073 6.004 -13.653 1.00 86.06 137 LYS A O 1
ATOM 1068 N N . ASP A 1 138 ? -3.253 7.638 -12.121 1.00 87.38 138 ASP A N 1
ATOM 1069 C CA . ASP A 1 138 ? -4.673 7.484 -11.847 1.00 87.38 138 ASP A CA 1
ATOM 1070 C C . ASP A 1 138 ? -5.289 8.827 -11.425 1.00 87.38 138 ASP A C 1
ATOM 1072 O O . ASP A 1 138 ? -4.596 9.820 -11.204 1.00 87.38 138 ASP A O 1
ATOM 1076 N N . LEU A 1 139 ? -6.618 8.862 -11.322 1.00 87.44 139 LEU A N 1
ATOM 1077 C CA . LEU A 1 139 ? -7.374 10.046 -10.910 1.00 87.44 139 LEU A CA 1
ATOM 1078 C C . LEU A 1 139 ? -7.759 10.006 -9.419 1.00 87.44 139 LEU A C 1
ATOM 1080 O O . LEU A 1 139 ? -8.645 10.746 -8.992 1.00 87.44 139 LEU A O 1
ATOM 1084 N N . VAL A 1 140 ? -7.140 9.150 -8.592 1.00 85.38 140 VAL A N 1
ATOM 1085 C CA . VAL A 1 140 ? -7.564 8.926 -7.196 1.00 85.38 140 VAL A CA 1
ATOM 1086 C C . VAL A 1 140 ? -7.314 10.156 -6.330 1.00 85.38 140 VAL A C 1
ATOM 1088 O O . VAL A 1 140 ? -8.232 10.599 -5.631 1.00 85.38 140 VAL A O 1
ATOM 1091 N N . ARG A 1 141 ? -6.102 10.733 -6.374 1.00 84.00 141 ARG A N 1
ATOM 1092 C CA . ARG A 1 141 ? -5.765 11.936 -5.584 1.00 84.00 141 ARG A CA 1
ATOM 1093 C C . ARG A 1 141 ? -6.610 13.131 -6.027 1.00 84.00 141 ARG A C 1
ATOM 1095 O O . ARG A 1 141 ? -7.163 13.837 -5.185 1.00 84.00 141 ARG A O 1
ATOM 1102 N N . PHE A 1 142 ? -6.781 13.285 -7.339 1.00 89.06 142 PHE A N 1
ATOM 1103 C CA . PHE A 1 142 ? -7.613 14.319 -7.949 1.00 89.06 142 PHE A CA 1
ATOM 1104 C C . PHE A 1 142 ? -9.087 14.215 -7.514 1.00 89.06 142 PHE A C 1
ATOM 1106 O O . PHE A 1 142 ? -9.642 15.169 -6.966 1.00 89.06 142 PHE A O 1
ATOM 1113 N N . LYS A 1 143 ? -9.704 13.028 -7.626 1.00 87.88 143 LYS A N 1
ATOM 1114 C CA . LYS A 1 143 ? -11.074 12.766 -7.142 1.00 87.88 143 LYS A CA 1
ATOM 1115 C C . LYS A 1 143 ? -11.236 13.020 -5.646 1.00 87.88 143 LYS A C 1
ATOM 1117 O O . LYS A 1 143 ? -12.288 13.483 -5.208 1.00 87.88 143 LYS A O 1
ATOM 1122 N N . ALA A 1 144 ? -10.224 12.692 -4.844 1.00 82.50 144 ALA A N 1
ATOM 1123 C CA . ALA A 1 144 ? -10.262 12.938 -3.407 1.00 82.50 144 ALA A CA 1
ATOM 1124 C C . ALA A 1 144 ? -10.267 14.440 -3.080 1.00 82.50 144 ALA A C 1
ATOM 1126 O O . ALA A 1 144 ? -10.940 14.835 -2.132 1.00 82.50 144 ALA A O 1
ATOM 1127 N N . ALA A 1 145 ? -9.562 15.257 -3.867 1.00 85.00 145 ALA A N 1
ATOM 1128 C CA . ALA A 1 145 ? -9.479 16.705 -3.688 1.00 85.00 145 ALA A CA 1
ATOM 1129 C C . ALA A 1 145 ? -10.704 17.472 -4.222 1.00 85.00 145 ALA A C 1
ATOM 1131 O O . ALA A 1 145 ? -11.009 18.558 -3.737 1.00 85.00 145 ALA A O 1
ATOM 1132 N N . LEU A 1 146 ? -11.441 16.903 -5.185 1.00 82.31 146 LEU A N 1
ATOM 1133 C CA . LEU A 1 146 ? -12.722 17.451 -5.657 1.00 82.31 146 LEU A CA 1
ATOM 1134 C C . LEU A 1 146 ? -13.862 17.292 -4.640 1.00 82.31 146 LEU A C 1
ATOM 1136 O O . LEU A 1 146 ? -14.871 17.996 -4.715 1.00 82.31 146 LEU A O 1
ATOM 1140 N N . LYS A 1 147 ? -13.722 16.371 -3.680 1.00 76.88 147 LYS A N 1
ATOM 1141 C CA . LYS A 1 147 ? -14.712 16.166 -2.622 1.00 76.88 147 LYS A CA 1
ATOM 1142 C C . LYS A 1 147 ? -14.418 17.118 -1.464 1.00 76.88 147 LYS A C 1
ATOM 1144 O O . LYS A 1 147 ? -13.319 17.066 -0.921 1.00 76.88 147 LYS A O 1
ATOM 1149 N N . PRO A 1 148 ? -15.387 17.927 -1.005 1.00 56.56 148 PRO A N 1
ATOM 1150 C CA . PRO A 1 148 ? -15.166 18.791 0.144 1.00 56.56 148 PRO A CA 1
ATOM 1151 C C . PRO A 1 148 ? -14.847 17.939 1.377 1.00 56.56 148 PRO A C 1
ATOM 1153 O O . PRO A 1 148 ? -15.718 17.239 1.907 1.00 56.56 148 PRO A O 1
ATOM 1156 N N . LYS A 1 149 ? -13.606 18.007 1.875 1.00 49.56 149 LYS A N 1
ATOM 1157 C CA . LYS A 1 149 ? -13.302 17.513 3.216 1.00 49.56 149 LYS A CA 1
ATOM 1158 C C . LYS A 1 149 ? -14.044 18.400 4.204 1.00 49.56 149 LYS A C 1
ATOM 1160 O O . LYS A 1 149 ? -13.759 19.585 4.343 1.00 49.56 149 LYS A O 1
ATOM 1165 N N . LYS A 1 150 ? -14.967 17.819 4.971 1.00 40.94 150 LYS A N 1
ATOM 1166 C CA . LYS A 1 150 ? -15.327 18.383 6.277 1.00 40.94 150 LYS A CA 1
ATOM 1167 C C . LYS A 1 150 ? -14.102 18.253 7.188 1.00 40.94 150 LYS A C 1
ATOM 1169 O O . LYS A 1 150 ? -14.035 17.342 8.009 1.00 40.94 150 LYS A O 1
ATOM 1174 N N . SER A 1 151 ? -13.115 19.133 7.030 1.00 38.25 151 SER A N 1
ATOM 1175 C CA . SER A 1 151 ? -12.041 19.314 8.001 1.00 38.25 151 SER A CA 1
ATOM 1176 C C . SER A 1 151 ? -12.628 20.034 9.215 1.00 38.25 151 SER A C 1
ATOM 1178 O O . SER A 1 151 ? -12.550 21.246 9.389 1.00 38.25 151 SER A O 1
ATOM 1180 N N . VAL A 1 152 ? -13.288 19.274 10.086 1.00 41.91 152 VAL A N 1
ATOM 1181 C CA . VAL A 1 152 ? -13.521 19.760 11.443 1.00 41.91 152 VAL A CA 1
ATOM 1182 C C . VAL A 1 152 ? -12.143 19.781 12.094 1.00 41.91 152 VAL A C 1
ATOM 1184 O O . VAL A 1 152 ? -11.606 18.728 12.427 1.00 41.91 152 VAL A O 1
ATOM 1187 N N . ALA A 1 153 ? -11.545 20.960 12.254 1.00 40.72 153 ALA A N 1
ATOM 1188 C CA . ALA A 1 153 ? -10.504 21.148 13.253 1.00 40.72 153 ALA A CA 1
ATOM 1189 C C . ALA A 1 153 ? -11.136 20.778 14.604 1.00 40.72 153 ALA A C 1
ATOM 1191 O O . ALA A 1 153 ? -11.905 21.553 15.173 1.00 40.72 153 ALA A O 1
ATOM 1192 N N . ILE A 1 154 ? -10.930 19.541 15.065 1.00 55.47 154 ILE A N 1
ATOM 1193 C CA . ILE A 1 154 ? -11.493 19.075 16.332 1.00 55.47 154 ILE A CA 1
ATOM 1194 C C . ILE A 1 154 ? -10.715 19.804 17.423 1.00 55.47 154 ILE A C 1
ATOM 1196 O O . ILE A 1 154 ? -9.590 19.430 17.748 1.00 55.47 154 ILE A O 1
ATOM 1200 N N . ALA A 1 155 ? -11.301 20.876 17.955 1.00 70.50 155 ALA A N 1
ATOM 1201 C CA . ALA A 1 155 ? -10.774 21.548 19.131 1.00 70.50 155 ALA A CA 1
ATOM 1202 C C . ALA A 1 155 ? -10.545 20.513 20.253 1.00 70.50 155 ALA A C 1
ATOM 1204 O O . ALA A 1 155 ? -11.392 19.627 20.434 1.00 70.50 155 ALA A O 1
ATOM 1205 N N . PRO A 1 156 ? -9.422 20.591 20.990 1.00 82.06 156 PRO A N 1
ATOM 1206 C CA . PRO A 1 156 ? -9.148 19.657 22.069 1.00 82.06 156 PRO A CA 1
ATOM 1207 C C . PRO A 1 156 ? -10.241 19.743 23.134 1.00 82.06 156 PRO A C 1
ATOM 1209 O O . PRO A 1 156 ? -10.704 20.827 23.501 1.00 82.06 156 PRO A O 1
ATOM 1212 N N . VAL A 1 157 ? -10.639 18.585 23.653 1.00 90.19 157 VAL A N 1
ATOM 1213 C CA . VAL A 1 157 ? -11.577 18.499 24.772 1.00 90.19 157 VAL A CA 1
ATOM 1214 C C . VAL A 1 157 ? -10.887 19.083 25.997 1.00 90.19 157 VAL A C 1
ATOM 1216 O O . VAL A 1 157 ? -9.847 18.579 26.419 1.00 90.19 157 VAL A O 1
ATOM 1219 N N . THR A 1 158 ? -11.438 20.157 26.561 1.00 91.75 158 THR A N 1
ATOM 1220 C CA . THR A 1 158 ? -10.831 20.817 27.721 1.00 91.75 158 THR A CA 1
ATOM 1221 C C . THR A 1 158 ? -11.463 20.315 29.012 1.00 91.75 158 THR A C 1
ATOM 1223 O O . THR A 1 158 ? -12.686 20.325 29.149 1.00 91.75 158 THR A O 1
ATOM 1226 N N . ILE A 1 159 ? -10.619 19.936 29.969 1.00 94.00 159 ILE A N 1
ATOM 1227 C CA . ILE A 1 159 ? -11.003 19.564 31.332 1.00 94.00 159 ILE A CA 1
ATOM 1228 C C . ILE A 1 159 ? -10.199 20.369 32.360 1.00 94.00 159 ILE A C 1
ATOM 1230 O O . ILE A 1 159 ? -9.100 20.849 32.059 1.00 94.00 159 ILE A O 1
ATOM 1234 N N . SER A 1 160 ? -10.723 20.517 33.578 1.00 91.06 160 SER A N 1
ATOM 1235 C CA . SER A 1 160 ? -10.012 21.158 34.689 1.00 91.06 160 SER A CA 1
ATOM 1236 C C . SER A 1 160 ? -9.892 20.270 35.923 1.00 91.06 160 SER A C 1
ATOM 1238 O O . SER A 1 160 ? -10.785 19.489 36.252 1.00 91.06 160 SER A O 1
ATOM 1240 N N . SER A 1 161 ? -8.774 20.421 36.631 1.00 90.62 161 SER A N 1
ATOM 1241 C CA . SER A 1 161 ? -8.498 19.768 37.912 1.00 90.62 161 SER A CA 1
ATOM 1242 C C . SER A 1 161 ? -8.248 20.819 38.991 1.00 90.62 161 SER A C 1
ATOM 1244 O O . SER A 1 161 ? -7.625 21.846 38.733 1.00 90.62 161 SER A O 1
ATOM 1246 N N . ASN A 1 162 ? -8.673 20.529 40.224 1.00 87.50 162 ASN A N 1
ATOM 1247 C 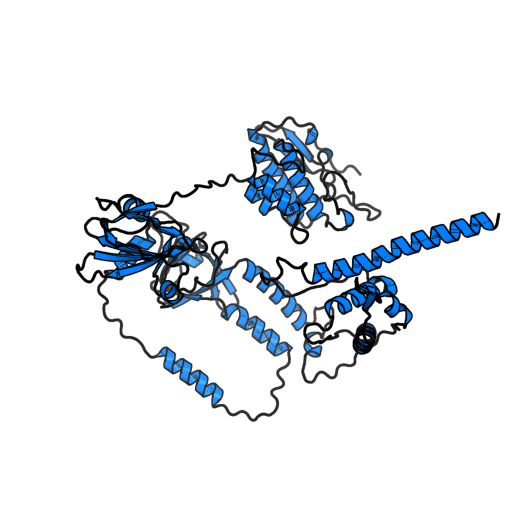CA . ASN A 1 162 ? -8.526 21.412 41.390 1.00 87.50 162 ASN A CA 1
ATOM 1248 C C . ASN A 1 162 ? -7.134 21.386 42.044 1.00 87.50 162 ASN A C 1
ATOM 1250 O O . ASN A 1 162 ? -6.977 21.684 43.230 1.00 87.50 162 ASN A O 1
ATOM 1254 N N . LYS A 1 163 ? -6.129 20.966 41.282 1.00 88.06 163 LYS A N 1
ATOM 1255 C CA . LYS A 1 163 ? -4.743 20.810 41.719 1.00 88.06 163 LYS A CA 1
ATOM 1256 C C . LYS A 1 163 ? -3.866 21.730 40.896 1.00 88.06 163 LYS A C 1
ATOM 1258 O O . LYS A 1 163 ? -4.201 22.021 39.756 1.00 88.06 163 LYS A O 1
ATOM 1263 N N . ASP A 1 164 ? -2.741 22.126 41.471 1.00 88.06 164 ASP A N 1
ATOM 1264 C CA . ASP A 1 164 ? -1.812 23.034 40.816 1.00 88.06 164 ASP A CA 1
ATOM 1265 C C . ASP A 1 164 ? -0.822 22.276 39.919 1.00 88.06 164 ASP A C 1
ATOM 1267 O O . ASP A 1 164 ? -0.207 21.303 40.362 1.00 88.06 164 ASP A O 1
ATOM 1271 N N . PHE A 1 165 ? -0.737 22.673 38.647 1.00 90.62 165 PHE A N 1
ATOM 1272 C CA . PHE A 1 165 ? 0.151 22.122 37.615 1.00 90.62 165 PHE A CA 1
ATOM 1273 C C . PHE A 1 165 ? 0.097 22.992 36.346 1.00 90.62 165 PHE A C 1
ATOM 1275 O O . PHE A 1 165 ? -0.869 23.725 36.114 1.00 90.62 165 PHE A O 1
ATOM 1282 N N . GLU A 1 166 ? 1.116 22.875 35.494 1.00 88.56 166 GLU A N 1
ATOM 1283 C CA . GLU A 1 166 ? 1.148 23.552 34.195 1.00 88.56 166 GLU A CA 1
ATOM 1284 C C . GLU A 1 166 ? 0.143 22.949 33.213 1.00 88.56 166 GLU A C 1
ATOM 1286 O O . GLU A 1 166 ? -0.023 21.734 33.127 1.00 88.56 166 GLU A O 1
ATOM 1291 N N . MET A 1 167 ? -0.520 23.807 32.438 1.00 90.69 167 MET A N 1
ATOM 1292 C CA . MET A 1 167 ? -1.482 23.378 31.428 1.00 90.69 167 MET A CA 1
ATOM 1293 C C . MET A 1 167 ? -0.821 22.441 30.412 1.00 90.69 167 MET A C 1
ATOM 1295 O O . MET A 1 167 ? 0.099 22.833 29.700 1.00 90.69 167 MET A O 1
ATOM 1299 N N . ILE A 1 168 ? -1.344 21.220 30.305 1.00 93.06 168 ILE A N 1
ATOM 1300 C CA . ILE A 1 168 ? -0.828 20.192 29.396 1.00 93.06 168 ILE A CA 1
ATOM 1301 C C . ILE A 1 168 ? -1.919 19.820 28.403 1.00 93.06 168 ILE A C 1
ATOM 1303 O O . ILE A 1 168 ? -3.084 19.653 28.766 1.00 93.06 168 ILE A O 1
ATOM 1307 N N . THR A 1 169 ? -1.533 19.677 27.138 1.00 92.69 169 THR A N 1
ATOM 1308 C CA . THR A 1 169 ? -2.382 19.062 26.117 1.00 92.69 169 THR A CA 1
ATOM 1309 C C . THR A 1 169 ? -1.774 17.736 25.711 1.00 92.69 169 THR A C 1
ATOM 1311 O O . THR A 1 169 ? -0.612 17.677 25.322 1.00 92.69 169 THR A O 1
ATOM 1314 N N . ILE A 1 170 ? -2.576 16.685 25.825 1.00 93.25 170 ILE A N 1
ATOM 1315 C CA . ILE A 1 170 ? -2.238 15.338 25.402 1.00 93.25 170 ILE A CA 1
ATOM 1316 C C . ILE A 1 170 ? -2.791 15.168 23.994 1.00 93.25 170 ILE A C 1
ATOM 1318 O O . ILE A 1 170 ? -4.007 15.089 23.789 1.00 93.25 170 ILE A O 1
ATOM 1322 N N . TYR A 1 171 ? -1.886 15.161 23.025 1.00 89.12 171 TYR A N 1
ATOM 1323 C CA . TYR A 1 171 ? -2.196 14.968 21.622 1.00 89.12 171 TYR A CA 1
ATOM 1324 C C . TYR A 1 171 ? -2.172 13.480 21.265 1.00 89.12 171 TYR A C 1
ATOM 1326 O O . TYR A 1 171 ? -1.339 12.732 21.775 1.00 89.12 171 TYR A O 1
ATOM 1334 N N . PRO A 1 172 ? -3.048 13.029 20.361 1.00 85.12 172 PRO A N 1
ATOM 1335 C CA . PRO A 1 172 ? -2.978 11.669 19.855 1.00 85.12 172 PRO A CA 1
ATOM 1336 C C . PRO A 1 172 ? -1.669 11.430 19.071 1.00 85.12 172 PRO A C 1
ATOM 1338 O O . PRO A 1 172 ? -1.372 12.165 18.129 1.00 85.12 172 PRO A O 1
ATOM 1341 N N . ASP A 1 173 ? -0.911 10.384 19.406 1.00 79.88 173 ASP A N 1
ATOM 1342 C CA . ASP A 1 173 ? 0.325 10.005 18.705 1.00 79.88 173 ASP A CA 1
ATOM 1343 C C . ASP A 1 173 ? 0.001 9.270 17.403 1.00 79.88 173 ASP A C 1
ATOM 1345 O O . ASP A 1 173 ? -0.708 8.263 17.411 1.00 79.88 173 ASP A O 1
ATOM 1349 N N . ASN A 1 174 ? 0.427 9.804 16.257 1.00 75.38 174 ASN A N 1
ATOM 1350 C CA . ASN A 1 174 ? -0.059 9.369 14.942 1.00 75.38 174 ASN A CA 1
ATOM 1351 C C . ASN A 1 174 ? -1.600 9.276 14.911 1.00 75.38 174 ASN A C 1
ATOM 1353 O O . ASN A 1 174 ? -2.203 8.349 14.364 1.00 75.38 174 ASN A O 1
ATOM 1357 N N . GLY A 1 175 ? -2.268 10.216 15.591 1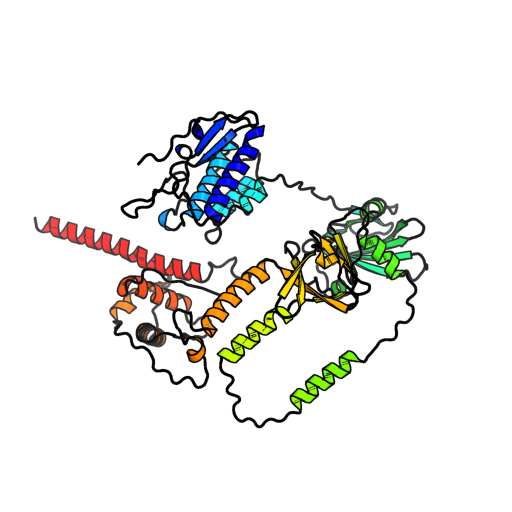.00 71.94 175 GLY A N 1
ATOM 1358 C CA . GLY A 1 175 ? -3.715 10.268 15.775 1.00 71.94 175 GLY A CA 1
ATOM 1359 C C . GLY A 1 175 ? -4.276 9.336 16.870 1.00 71.94 175 GLY A C 1
ATOM 1360 O O . GLY A 1 175 ? -5.495 9.199 16.926 1.00 71.94 175 GLY A O 1
ATOM 1361 N N . LYS A 1 176 ? -3.457 8.508 17.551 1.00 79.50 176 LYS A N 1
ATOM 1362 C CA . LYS A 1 176 ? -3.879 7.463 18.515 1.00 79.50 176 LYS A CA 1
ATOM 1363 C C . LYS A 1 176 ? -3.724 8.038 19.924 1.00 79.50 176 LYS A C 1
ATOM 1365 O O . LYS A 1 176 ? -2.612 8.325 20.354 1.00 79.50 176 LYS A O 1
ATOM 1370 N N . LEU A 1 177 ? -4.827 8.231 20.635 1.00 88.50 177 LEU A N 1
ATOM 1371 C CA . LEU A 1 177 ? -4.826 8.505 22.068 1.00 88.50 177 LEU A CA 1
ATOM 1372 C C . LEU A 1 177 ? -5.165 7.195 22.778 1.00 88.50 177 LEU A C 1
ATOM 1374 O O . LEU A 1 177 ? -6.301 6.735 22.696 1.00 88.50 177 LEU A O 1
ATOM 1378 N N . TYR A 1 178 ? -4.187 6.579 23.430 1.00 89.19 178 TYR A N 1
ATOM 1379 C CA . TYR A 1 178 ? -4.368 5.272 24.059 1.00 89.19 178 TYR A CA 1
ATOM 1380 C C . TYR A 1 178 ? -5.057 5.427 25.413 1.00 89.19 178 TYR A C 1
ATOM 1382 O O . TYR A 1 178 ? -4.724 6.328 26.186 1.00 89.19 178 TYR A O 1
ATOM 1390 N N . VAL A 1 179 ? -6.030 4.567 25.694 1.00 91.56 179 VAL A N 1
ATOM 1391 C CA . VAL A 1 179 ? -6.860 4.633 26.894 1.00 91.56 179 VAL A CA 1
ATOM 1392 C C . VAL A 1 179 ? -6.793 3.311 27.635 1.00 91.56 179 VAL A C 1
ATOM 1394 O O . VAL A 1 179 ? -7.136 2.256 27.102 1.00 91.56 179 VAL A O 1
ATOM 1397 N N . HIS A 1 180 ? -6.374 3.399 28.889 1.00 92.44 180 HIS A N 1
ATOM 1398 C CA . HIS A 1 180 ? -6.365 2.291 29.826 1.00 92.44 180 HIS A CA 1
ATOM 1399 C C . HIS A 1 180 ? -7.491 2.465 30.845 1.00 92.44 180 HIS A C 1
ATOM 1401 O O . HIS A 1 180 ? -7.617 3.542 31.433 1.00 92.44 180 HIS A O 1
ATOM 1407 N N . VAL A 1 181 ? -8.291 1.421 31.056 1.00 90.62 181 VAL A N 1
ATOM 1408 C CA . VAL A 1 181 ? -9.410 1.409 32.006 1.00 90.62 181 VAL A CA 1
ATOM 1409 C C . VAL A 1 181 ? -9.186 0.299 33.031 1.00 90.62 181 VAL A C 1
ATOM 1411 O O . VAL A 1 181 ? -8.994 -0.856 32.665 1.00 90.62 181 VAL A O 1
ATOM 1414 N N . GLU A 1 182 ? -9.231 0.642 34.316 1.00 90.19 182 GLU A N 1
ATOM 1415 C CA . GLU A 1 182 ? -9.063 -0.299 35.433 1.00 90.19 182 GLU A CA 1
ATOM 1416 C C . GLU A 1 182 ? -10.111 -0.045 36.532 1.00 90.19 182 GLU A C 1
ATOM 1418 O O . GLU A 1 182 ? -10.659 1.056 36.640 1.00 90.19 182 GLU A O 1
ATOM 1423 N N . LYS A 1 183 ? -10.414 -1.053 37.365 1.00 88.69 183 LYS A N 1
ATOM 1424 C CA . LYS A 1 183 ? -11.332 -0.876 38.506 1.00 88.69 183 LYS A CA 1
ATOM 1425 C C . LYS A 1 183 ? -10.759 0.151 39.483 1.00 88.69 183 LYS A C 1
ATOM 1427 O O . LYS A 1 183 ? -9.569 0.135 39.792 1.00 88.69 183 LYS A O 1
ATOM 1432 N N . SER A 1 184 ? -11.610 1.028 40.010 1.00 83.50 184 SER A N 1
ATOM 1433 C CA . SER A 1 184 ? -11.205 1.904 41.105 1.00 83.50 184 SER A CA 1
ATOM 1434 C C . SER A 1 184 ? -10.997 1.087 42.379 1.00 83.50 184 SER A C 1
ATOM 1436 O O . SER A 1 184 ? -11.863 0.321 42.793 1.00 83.50 184 SER A O 1
ATOM 1438 N N . ASN A 1 185 ? -9.874 1.308 43.063 1.00 75.56 185 ASN A N 1
ATOM 1439 C CA . ASN A 1 185 ? -9.588 0.660 44.348 1.00 75.56 185 ASN A CA 1
ATOM 1440 C C . ASN A 1 185 ? -10.469 1.179 45.501 1.00 75.56 185 ASN A C 1
ATOM 1442 O O . ASN A 1 185 ? -10.397 0.648 46.605 1.00 75.56 185 ASN A O 1
ATOM 1446 N N . GLN A 1 186 ? -11.239 2.251 45.281 1.00 74.06 186 GLN A N 1
ATOM 1447 C CA . GLN A 1 186 ? -12.026 2.913 46.329 1.00 74.06 186 GLN A CA 1
ATOM 1448 C C . GLN A 1 186 ? -13.513 2.550 46.282 1.00 74.06 186 GLN A C 1
ATOM 1450 O O . GLN A 1 186 ? -14.127 2.419 47.335 1.00 74.06 186 GLN A O 1
ATOM 1455 N N . ASN A 1 187 ? -14.077 2.362 45.086 1.00 75.06 187 ASN A N 1
ATOM 1456 C CA . ASN A 1 187 ? -15.505 2.133 44.871 1.00 75.06 187 ASN A CA 1
ATOM 1457 C C . ASN A 1 187 ? -15.715 1.078 43.784 1.00 75.06 187 ASN A C 1
ATOM 1459 O O . ASN A 1 187 ? -15.127 1.161 42.709 1.00 75.06 187 ASN A O 1
ATOM 1463 N N . SER A 1 188 ? -16.624 0.134 44.028 1.00 75.62 188 SER A N 1
ATOM 1464 C CA . SER A 1 188 ? -16.925 -0.975 43.110 1.00 75.62 188 SER A CA 1
ATOM 1465 C C . SER A 1 188 ? -17.670 -0.569 41.833 1.00 75.62 188 SER A C 1
ATOM 1467 O O . SER A 1 188 ? -17.786 -1.382 40.922 1.00 75.62 188 SER A O 1
ATOM 1469 N N . THR A 1 189 ? -18.189 0.660 41.767 1.00 80.06 189 THR A N 1
ATOM 1470 C CA . THR A 1 189 ? -18.938 1.210 40.619 1.00 80.06 189 THR A CA 1
ATOM 1471 C C . THR A 1 189 ? -18.144 2.251 39.826 1.00 80.06 189 THR A C 1
ATOM 1473 O O . THR A 1 189 ? -18.632 2.760 38.811 1.00 80.06 189 THR A O 1
ATOM 1476 N N . ASP A 1 190 ? -16.914 2.538 40.257 1.00 89.12 190 ASP A N 1
ATOM 1477 C CA . ASP A 1 190 ? -16.035 3.519 39.634 1.00 89.12 190 ASP A CA 1
ATOM 1478 C C . ASP A 1 190 ? -14.900 2.821 38.880 1.00 89.12 190 ASP A C 1
ATOM 1480 O O . ASP A 1 190 ? -14.363 1.798 39.314 1.00 89.12 190 ASP A O 1
ATOM 1484 N N . VAL A 1 191 ? -14.478 3.425 37.773 1.00 90.38 191 VAL A N 1
ATOM 1485 C CA . VAL A 1 191 ? -13.300 3.001 37.012 1.00 90.38 191 VAL A CA 1
ATOM 1486 C C . VAL A 1 191 ? -12.307 4.150 36.889 1.00 90.38 191 VAL A C 1
ATOM 1488 O O . VAL A 1 191 ? -12.676 5.317 36.728 1.00 90.38 191 VAL A O 1
ATOM 1491 N N . MET A 1 192 ? -11.026 3.815 36.976 1.00 93.12 192 MET A N 1
ATOM 1492 C CA . MET A 1 192 ? -9.933 4.725 36.675 1.00 93.12 192 MET A CA 1
ATOM 1493 C C . MET A 1 192 ? -9.650 4.659 35.177 1.00 93.12 192 MET A C 1
ATOM 1495 O O . MET A 1 192 ? -9.422 3.585 34.625 1.00 93.12 192 MET A O 1
ATOM 1499 N N . VAL A 1 193 ? -9.647 5.817 34.525 1.00 94.31 193 VAL A N 1
ATOM 1500 C CA . VAL A 1 193 ? -9.370 5.957 33.095 1.00 94.31 193 VAL A CA 1
ATOM 1501 C C . VAL A 1 193 ? -8.091 6.765 32.928 1.00 94.31 193 VAL A C 1
ATOM 1503 O O . VAL A 1 193 ? -7.993 7.906 33.389 1.00 94.31 193 VAL A O 1
ATOM 1506 N N . THR A 1 194 ? -7.098 6.175 32.270 1.00 95.06 194 THR A N 1
ATOM 1507 C CA . THR A 1 194 ? -5.814 6.816 31.978 1.00 95.06 194 THR A CA 1
ATOM 1508 C C . THR A 1 194 ? -5.656 7.023 30.479 1.00 95.06 194 THR A C 1
ATOM 1510 O O . THR A 1 194 ? -5.663 6.060 29.721 1.00 95.06 194 THR A O 1
ATOM 1513 N N . PHE A 1 195 ? -5.463 8.272 30.062 1.00 94.50 195 PHE A N 1
ATOM 1514 C CA . PHE A 1 195 ? -5.168 8.654 28.683 1.00 94.50 195 PHE A CA 1
ATOM 1515 C C . PHE A 1 195 ? -3.659 8.815 28.489 1.00 94.50 195 PHE A C 1
ATOM 1517 O O . PHE A 1 195 ? -3.017 9.495 29.292 1.00 94.50 195 PHE A O 1
ATOM 1524 N N . TYR A 1 196 ? -3.114 8.247 27.416 1.00 93.00 196 TYR A N 1
ATOM 1525 C CA . TYR A 1 196 ? -1.712 8.341 27.008 1.00 93.00 196 TYR A CA 1
ATOM 1526 C C . TYR A 1 196 ? -1.599 8.912 25.590 1.00 93.00 196 TYR A C 1
ATOM 1528 O O . TYR A 1 196 ? -2.234 8.415 24.658 1.00 93.00 196 TYR A O 1
ATOM 1536 N N . GLY A 1 197 ? -0.765 9.938 25.422 1.00 91.12 197 GLY A N 1
ATOM 1537 C CA . GLY A 1 197 ? -0.515 10.596 24.140 1.00 91.12 197 GLY A CA 1
ATOM 1538 C C . GLY A 1 197 ? 0.787 11.403 24.139 1.00 91.12 197 GLY A C 1
ATOM 1539 O O . GLY A 1 197 ? 1.531 11.416 25.122 1.00 91.12 197 GLY A O 1
ATOM 1540 N N . LEU A 1 198 ? 1.052 12.115 23.044 1.00 87.12 198 LEU A N 1
ATOM 1541 C CA . LEU A 1 198 ? 2.133 13.099 22.962 1.00 87.12 198 LEU A CA 1
ATOM 1542 C C . LEU A 1 198 ? 1.833 14.266 23.911 1.00 87.12 198 LEU A C 1
ATOM 1544 O O . LEU A 1 198 ? 0.750 14.843 23.862 1.00 87.12 198 LEU A O 1
ATOM 1548 N N . GLY A 1 199 ? 2.779 14.611 24.782 1.00 87.56 199 GLY A N 1
ATOM 1549 C CA . GLY A 1 199 ? 2.591 15.610 25.839 1.00 87.56 199 GLY A CA 1
ATOM 1550 C C . GLY A 1 199 ? 2.308 15.006 27.218 1.00 87.56 199 GLY A C 1
ATOM 1551 O O . GLY A 1 199 ? 2.410 15.718 28.218 1.00 87.56 199 GLY A O 1
ATOM 1552 N N . GLY A 1 200 ? 2.030 13.699 27.313 1.00 92.56 200 GLY A N 1
ATOM 1553 C CA . GLY A 1 200 ? 2.034 12.975 28.583 1.00 92.56 200 GLY A CA 1
ATOM 1554 C C . GLY A 1 200 ? 0.822 12.085 28.832 1.00 92.56 200 GLY A C 1
ATOM 1555 O O . GLY A 1 200 ? 0.255 11.491 27.915 1.00 92.56 200 GLY A O 1
ATOM 1556 N N . SER A 1 201 ? 0.437 11.962 30.106 1.00 94.19 201 SER A N 1
ATOM 1557 C CA . SER A 1 201 ? -0.732 11.185 30.519 1.00 94.19 201 SER A CA 1
ATOM 1558 C C . SER A 1 201 ? -1.641 11.911 31.505 1.00 94.19 201 SER A C 1
ATOM 1560 O O . SER A 1 201 ? -1.188 12.692 32.345 1.00 94.19 201 SER A O 1
ATOM 1562 N N . ALA A 1 202 ? -2.941 11.637 31.412 1.00 94.81 202 ALA A N 1
ATOM 1563 C CA . ALA A 1 202 ? -3.963 12.182 32.301 1.00 94.81 202 ALA A CA 1
ATOM 1564 C C . ALA A 1 202 ? -4.798 11.052 32.888 1.00 94.81 202 ALA A C 1
ATOM 1566 O O . ALA A 1 202 ? -5.194 10.132 32.179 1.00 94.81 202 ALA A O 1
ATOM 1567 N N . ARG A 1 203 ? -5.071 11.142 34.189 1.00 94.56 203 ARG A N 1
ATOM 1568 C CA . ARG A 1 203 ? -5.903 10.180 34.914 1.00 94.56 203 ARG A CA 1
ATOM 1569 C C . ARG A 1 203 ? -7.175 10.856 35.383 1.00 94.56 203 ARG A C 1
ATOM 1571 O O . ARG A 1 203 ? -7.111 11.944 35.959 1.00 94.56 203 ARG A O 1
ATOM 1578 N N . VAL A 1 204 ? -8.301 10.191 35.172 1.00 94.62 204 VAL A N 1
ATOM 1579 C CA . VAL A 1 204 ? -9.628 10.640 35.596 1.00 94.62 204 VAL A CA 1
ATOM 1580 C C . VAL A 1 204 ? -10.439 9.458 36.128 1.00 94.62 204 VAL A C 1
ATOM 1582 O O . VAL A 1 204 ? -10.184 8.314 35.760 1.00 94.62 204 VAL A O 1
ATOM 1585 N N . ILE A 1 205 ? -11.421 9.726 36.986 1.00 93.44 205 ILE A N 1
ATOM 1586 C CA . ILE A 1 205 ? -12.369 8.714 37.472 1.00 93.44 205 ILE A CA 1
ATOM 1587 C C . ILE A 1 205 ? -13.690 8.885 36.738 1.00 93.44 205 ILE A C 1
ATOM 1589 O O . ILE A 1 205 ? -14.232 9.993 36.698 1.00 93.44 205 ILE A O 1
ATOM 1593 N N . TYR A 1 206 ? -14.205 7.786 36.197 1.00 92.94 206 TYR A N 1
ATOM 1594 C CA . TYR A 1 206 ? -15.547 7.684 35.639 1.00 92.94 206 TYR A CA 1
ATOM 1595 C C . TYR A 1 206 ? -16.423 6.856 36.578 1.00 92.94 206 TYR A C 1
ATOM 1597 O O . TYR A 1 206 ? -16.027 5.764 36.986 1.00 92.94 206 TYR A O 1
ATOM 1605 N N . THR A 1 207 ? -17.608 7.365 36.908 1.00 88.94 207 THR A N 1
ATOM 1606 C CA . THR A 1 207 ? -18.590 6.632 37.712 1.00 88.94 207 THR A CA 1
ATOM 1607 C C . THR A 1 207 ? -19.735 6.142 36.837 1.00 88.94 207 THR A C 1
ATOM 1609 O O . THR A 1 207 ? -20.288 6.882 36.017 1.00 88.94 207 THR A O 1
ATOM 1612 N N . THR A 1 208 ? -20.114 4.878 37.015 1.00 83.00 208 THR A N 1
ATOM 1613 C CA . THR A 1 208 ? -21.243 4.287 36.280 1.00 83.00 208 THR A CA 1
ATOM 1614 C C . THR A 1 208 ? -22.602 4.754 36.792 1.00 83.00 208 THR A C 1
ATOM 1616 O O . THR A 1 208 ? -23.552 4.789 36.011 1.00 83.00 208 THR A O 1
ATOM 1619 N N . ASN A 1 209 ? -22.692 5.186 38.056 1.00 81.44 209 ASN A N 1
ATOM 1620 C CA . ASN A 1 209 ? -23.938 5.674 38.656 1.00 81.44 209 ASN A CA 1
ATOM 1621 C C . ASN A 1 209 ? -24.414 6.981 38.006 1.00 81.44 209 ASN A C 1
ATOM 1623 O O . ASN A 1 209 ? -25.578 7.110 37.636 1.00 81.44 209 ASN A O 1
ATOM 1627 N N . GLU A 1 210 ? -23.502 7.941 37.836 1.00 81.06 210 GLU A N 1
ATOM 1628 C CA . GLU A 1 210 ? -23.790 9.250 37.227 1.00 81.06 210 GLU A CA 1
ATOM 1629 C C . GLU A 1 210 ? -23.505 9.277 35.716 1.00 81.06 210 GLU A C 1
ATOM 1631 O O . GLU A 1 210 ? -23.770 10.280 35.055 1.00 81.06 210 GLU A O 1
ATOM 1636 N N . LYS A 1 211 ? -22.965 8.179 35.161 1.00 84.50 211 LYS A N 1
ATOM 1637 C CA . LYS A 1 211 ? -22.504 8.056 33.765 1.00 84.50 211 LYS A CA 1
ATOM 1638 C C . LYS A 1 211 ? -21.625 9.234 33.331 1.00 84.50 211 LYS A C 1
ATOM 1640 O O . LYS A 1 211 ? -21.831 9.840 32.276 1.00 84.50 211 LYS A O 1
ATOM 1645 N N . GLY A 1 212 ? -20.652 9.580 34.170 1.00 89.75 212 GLY A N 1
ATOM 1646 C CA . GLY A 1 212 ? -19.829 10.765 33.970 1.00 89.75 212 GLY A CA 1
ATOM 1647 C C . GLY A 1 212 ? -18.471 10.703 34.650 1.00 89.75 212 GLY A C 1
ATOM 1648 O O . GLY A 1 212 ? -18.238 9.928 35.577 1.00 89.75 212 GLY A O 1
ATOM 1649 N N . PHE A 1 213 ? -17.557 11.542 34.164 1.00 92.12 213 PHE A N 1
ATOM 1650 C CA . PHE A 1 213 ? -16.263 11.766 34.798 1.00 92.12 213 PHE A CA 1
ATOM 1651 C C . PHE A 1 213 ? -16.413 12.722 35.982 1.00 92.12 213 PHE A C 1
ATOM 1653 O O . PHE A 1 213 ? -16.928 13.827 35.819 1.00 92.12 213 PHE A O 1
ATOM 1660 N N . ILE A 1 214 ? -15.940 12.299 37.153 1.00 89.75 214 ILE A N 1
ATOM 1661 C CA . ILE A 1 214 ? -16.171 12.992 38.433 1.00 89.75 214 ILE A CA 1
ATOM 1662 C C . ILE A 1 214 ? -14.899 13.572 39.052 1.00 89.75 214 ILE A C 1
ATOM 1664 O O . ILE A 1 214 ? -14.957 14.555 39.785 1.00 89.75 214 ILE A O 1
ATOM 1668 N N . VAL A 1 215 ? -13.735 12.985 38.759 1.00 90.75 215 VAL A N 1
ATOM 1669 C CA . VAL A 1 215 ? -12.452 13.399 39.342 1.00 90.75 215 VAL A CA 1
ATOM 1670 C C . VAL A 1 215 ? -11.396 13.473 38.254 1.00 90.75 215 VAL A C 1
ATOM 1672 O O . VAL A 1 215 ? -11.267 12.550 37.454 1.00 90.75 215 VAL A O 1
ATOM 1675 N N . SER A 1 216 ? -10.600 14.541 38.268 1.00 91.69 216 SER A N 1
ATOM 1676 C CA . SER A 1 216 ? -9.383 14.666 37.464 1.00 91.69 216 SER A CA 1
ATOM 1677 C C . SER A 1 216 ? -8.169 14.769 38.372 1.00 91.69 216 SER A C 1
ATOM 1679 O O . SER A 1 216 ? -8.166 15.533 39.336 1.00 91.69 216 SER A O 1
ATOM 1681 N N . PHE A 1 217 ? -7.121 14.018 38.049 1.00 91.56 217 PHE A N 1
ATOM 1682 C CA . PHE A 1 217 ? -5.833 14.093 38.732 1.00 91.56 217 PHE A CA 1
ATOM 1683 C C . PHE A 1 217 ? -4.865 15.022 37.984 1.00 91.56 217 PHE A C 1
ATOM 1685 O O . PHE A 1 217 ? -5.078 15.293 36.798 1.00 91.56 217 PHE A O 1
ATOM 1692 N N . PRO A 1 218 ? -3.777 15.480 38.636 1.00 90.56 218 PRO A N 1
ATOM 1693 C CA . PRO A 1 218 ? -2.707 16.190 37.948 1.00 90.56 218 PRO A CA 1
ATOM 1694 C C . PRO A 1 218 ? -2.140 15.344 36.793 1.00 90.56 218 PRO A C 1
ATOM 1696 O O . PRO A 1 218 ? -1.796 14.172 37.019 1.00 90.56 218 PRO A O 1
ATOM 1699 N N . PRO A 1 219 ? -2.043 15.903 35.575 1.00 92.75 219 PRO A N 1
ATOM 1700 C CA . PRO A 1 219 ? -1.418 15.235 34.444 1.00 92.75 219 PRO A CA 1
ATOM 1701 C C . PRO A 1 219 ? 0.083 15.043 34.687 1.00 92.75 219 PRO A C 1
ATOM 1703 O O . PRO A 1 219 ? 0.711 15.748 35.478 1.00 92.75 219 PRO A O 1
ATOM 1706 N N . ARG A 1 220 ? 0.673 14.068 33.997 1.00 91.38 220 ARG A N 1
ATOM 1707 C CA . ARG A 1 220 ? 2.117 13.813 34.004 1.00 91.38 220 ARG A CA 1
ATOM 1708 C C . ARG A 1 220 ? 2.679 14.129 32.628 1.00 91.38 220 ARG A C 1
ATOM 1710 O O . ARG A 1 220 ? 2.417 13.373 31.697 1.00 91.38 220 ARG A O 1
ATOM 1717 N N . ALA A 1 221 ? 3.455 15.205 32.517 1.00 89.62 221 ALA A N 1
ATOM 1718 C CA . ALA A 1 221 ? 4.153 15.556 31.283 1.00 89.62 221 ALA A CA 1
ATOM 1719 C C . ALA A 1 221 ? 5.169 14.473 30.903 1.00 89.62 221 ALA A C 1
ATOM 1721 O O . ALA A 1 221 ? 5.945 14.023 31.752 1.00 89.62 221 ALA A O 1
ATOM 1722 N N . ARG A 1 222 ? 5.156 14.064 29.633 1.00 86.25 222 ARG A N 1
ATOM 1723 C CA . ARG A 1 222 ? 6.173 13.206 29.010 1.00 86.25 222 ARG A CA 1
ATOM 1724 C C . ARG A 1 222 ? 6.239 13.485 27.511 1.00 86.25 222 ARG A C 1
ATOM 1726 O O . ARG A 1 222 ? 5.205 13.703 26.883 1.00 86.25 222 ARG A O 1
ATOM 1733 N N . ASP A 1 223 ? 7.439 13.381 26.952 1.00 76.81 223 ASP A N 1
ATOM 1734 C CA . ASP A 1 223 ? 7.692 13.655 25.530 1.00 76.81 223 ASP A CA 1
ATOM 1735 C C . ASP A 1 223 ? 7.411 12.451 24.616 1.00 76.81 223 ASP A C 1
ATOM 1737 O O . ASP A 1 223 ? 7.257 12.608 23.409 1.00 76.81 223 ASP A O 1
ATOM 1741 N N . SER A 1 224 ? 7.333 11.240 25.175 1.00 78.12 224 SER A N 1
ATOM 1742 C CA . SER A 1 224 ? 7.090 10.004 24.422 1.00 78.12 224 SER A CA 1
ATOM 1743 C C . SER A 1 224 ? 6.260 8.994 25.218 1.00 78.12 224 SER A C 1
ATOM 1745 O O . SER A 1 224 ? 6.178 9.054 26.450 1.00 78.12 224 SER A O 1
ATOM 1747 N N . ILE A 1 225 ? 5.634 8.062 24.494 1.00 83.19 225 ILE A N 1
ATOM 1748 C CA . ILE A 1 225 ? 4.816 6.979 25.047 1.00 83.19 225 ILE A CA 1
ATOM 1749 C C . ILE A 1 225 ? 5.658 5.700 25.069 1.00 83.19 225 ILE A C 1
ATOM 1751 O O . ILE A 1 225 ? 6.274 5.339 24.068 1.00 83.19 225 ILE A O 1
ATOM 1755 N N . HIS A 1 226 ? 5.693 4.996 26.201 1.00 79.81 226 HIS A N 1
ATOM 1756 C CA . HIS A 1 226 ? 6.390 3.714 26.278 1.00 79.81 226 HIS A CA 1
ATOM 1757 C C . HIS A 1 226 ? 5.565 2.593 25.626 1.00 79.81 226 HIS A C 1
ATOM 1759 O O . HIS A 1 226 ? 4.360 2.533 25.870 1.00 79.81 226 HIS A O 1
ATOM 1765 N N . PRO A 1 227 ? 6.192 1.633 24.917 1.00 72.12 227 PRO A N 1
ATOM 1766 C CA . PRO A 1 227 ? 5.493 0.472 24.353 1.00 72.12 227 PRO A CA 1
ATOM 1767 C C . PRO A 1 227 ? 4.642 -0.290 25.381 1.00 72.12 227 PRO A C 1
ATOM 1769 O O . PRO A 1 227 ? 3.480 -0.574 25.125 1.00 72.12 227 PRO A O 1
ATOM 1772 N N . LYS A 1 228 ? 5.149 -0.476 26.608 1.00 73.25 228 LYS A N 1
ATOM 1773 C CA . LYS A 1 228 ? 4.396 -1.107 27.711 1.00 73.25 228 LYS A CA 1
ATOM 1774 C C . LYS A 1 228 ? 3.122 -0.355 28.112 1.00 73.25 228 LYS A C 1
ATOM 1776 O O . LYS A 1 228 ? 2.184 -0.956 28.625 1.00 73.25 228 LYS A O 1
ATOM 1781 N N . ASP A 1 229 ? 3.105 0.973 27.956 1.00 79.38 229 ASP A N 1
ATOM 1782 C CA . ASP A 1 229 ? 1.909 1.775 28.230 1.00 79.38 229 ASP A CA 1
ATOM 1783 C C . ASP A 1 229 ? 0.868 1.610 27.112 1.00 79.38 229 ASP A C 1
ATOM 1785 O O . ASP A 1 229 ? -0.320 1.715 27.396 1.00 79.38 229 ASP A O 1
ATOM 1789 N N . ILE A 1 230 ? 1.301 1.310 25.883 1.00 75.94 230 ILE A N 1
ATOM 1790 C CA . ILE A 1 230 ? 0.430 1.006 24.739 1.00 75.94 230 ILE A CA 1
ATOM 1791 C C . ILE A 1 230 ? -0.168 -0.397 24.883 1.00 75.94 230 ILE A C 1
ATOM 1793 O O . ILE A 1 230 ? -1.382 -0.542 24.799 1.00 75.94 230 ILE A O 1
ATOM 1797 N N . GLU A 1 231 ? 0.666 -1.401 25.167 1.00 69.06 231 GLU A N 1
ATOM 1798 C CA . GLU A 1 231 ? 0.280 -2.821 25.257 1.00 69.06 231 GLU A CA 1
ATOM 1799 C C . GLU A 1 231 ? -0.844 -3.092 26.267 1.00 69.06 231 GLU A C 1
ATOM 1801 O O . GLU A 1 231 ? -1.664 -3.976 26.065 1.00 69.06 231 GLU A O 1
ATOM 1806 N N . LYS A 1 232 ? -0.916 -2.316 27.352 1.00 80.94 232 LYS A N 1
ATOM 1807 C CA . LYS A 1 232 ? -1.950 -2.475 28.387 1.00 80.94 232 LYS A CA 1
ATOM 1808 C C . LYS A 1 232 ? -3.260 -1.731 28.094 1.00 80.94 232 LYS A C 1
ATOM 1810 O O . LYS A 1 232 ? -4.189 -1.814 28.897 1.00 80.94 232 LYS A O 1
ATOM 1815 N N . CYS A 1 233 ? -3.321 -0.905 27.051 1.00 82.44 233 CYS A N 1
ATOM 1816 C CA . CYS A 1 233 ? -4.508 -0.104 26.753 1.00 82.44 233 CYS A CA 1
ATOM 1817 C C . CYS A 1 233 ? -5.564 -0.943 26.028 1.00 82.44 233 CYS A C 1
ATOM 1819 O O . CYS A 1 233 ? -5.253 -1.669 25.094 1.00 82.44 233 CYS A O 1
ATOM 1821 N N . GLN A 1 234 ? -6.826 -0.801 26.430 1.00 84.00 234 GLN A N 1
ATOM 1822 C CA . GLN A 1 234 ? -7.949 -1.535 25.837 1.00 84.00 234 GLN A CA 1
ATOM 1823 C C . GLN A 1 234 ? -8.593 -0.779 24.668 1.00 84.00 234 GLN A C 1
ATOM 1825 O O . GLN A 1 234 ? -9.287 -1.375 23.848 1.00 84.00 234 GLN A O 1
ATOM 1830 N N . LEU A 1 235 ? -8.389 0.541 24.609 1.00 82.00 235 LEU A N 1
ATOM 1831 C CA . LEU A 1 235 ? -9.117 1.445 23.724 1.00 82.00 235 LEU A CA 1
ATOM 1832 C C . LEU A 1 235 ? -8.181 2.493 23.109 1.00 82.00 235 LEU A C 1
ATOM 1834 O O . LEU A 1 235 ? -7.253 2.980 23.756 1.00 82.00 235 LEU A O 1
ATOM 1838 N N . VAL A 1 236 ? -8.472 2.903 21.872 1.00 82.44 236 VAL A N 1
ATOM 1839 C CA . VAL A 1 236 ? -7.808 4.024 21.194 1.00 82.44 236 VAL A CA 1
ATOM 1840 C C . VAL A 1 236 ? -8.840 5.070 20.771 1.00 82.44 236 VAL A C 1
ATOM 1842 O O . VAL A 1 236 ? -9.847 4.755 20.145 1.00 82.44 236 VAL A O 1
ATOM 1845 N N . LEU A 1 237 ? -8.570 6.336 21.084 1.00 86.12 237 LEU A N 1
ATOM 1846 C CA . LEU A 1 237 ? -9.377 7.500 20.711 1.00 86.12 237 LEU A CA 1
ATOM 1847 C C . LEU A 1 237 ? -8.612 8.418 19.744 1.00 86.12 237 LEU A C 1
ATOM 1849 O O . LEU A 1 237 ? -7.409 8.256 19.538 1.00 86.12 237 LEU A O 1
ATOM 1853 N N . ASP A 1 238 ? -9.301 9.391 19.141 1.00 82.38 238 ASP A N 1
ATOM 1854 C CA . ASP A 1 238 ? -8.752 10.236 18.068 1.00 82.38 238 ASP A CA 1
ATOM 1855 C C . ASP A 1 238 ? -8.885 11.754 18.296 1.00 82.38 238 ASP A C 1
ATOM 1857 O O . ASP A 1 238 ? -8.770 12.540 17.356 1.00 82.38 238 ASP A O 1
ATOM 1861 N N . PHE A 1 239 ? -9.084 12.189 19.542 1.00 87.00 239 PHE A N 1
ATOM 1862 C CA . PHE A 1 239 ? -9.144 13.606 19.911 1.00 87.00 239 PHE A CA 1
ATOM 1863 C C . PHE A 1 239 ? -8.103 13.958 20.975 1.00 87.00 239 PHE A C 1
ATOM 1865 O O . PHE A 1 239 ? -7.746 13.129 21.803 1.00 87.00 239 PHE A O 1
ATOM 1872 N N . ALA A 1 240 ? -7.622 15.201 20.961 1.00 91.06 240 ALA A N 1
ATOM 1873 C CA . ALA A 1 240 ? -6.713 15.708 21.984 1.00 91.06 240 ALA A CA 1
ATOM 1874 C C . ALA A 1 240 ? -7.470 16.108 23.260 1.00 91.06 240 ALA A C 1
ATOM 1876 O O . ALA A 1 240 ? -8.620 16.557 23.195 1.00 91.06 240 ALA A O 1
ATOM 1877 N N . ILE A 1 241 ? -6.807 15.981 24.410 1.00 93.75 241 ILE A N 1
ATOM 1878 C CA . ILE A 1 241 ? -7.343 16.381 25.717 1.00 93.75 241 ILE A CA 1
ATOM 1879 C C . ILE A 1 241 ? -6.434 17.444 26.317 1.00 93.75 241 ILE A C 1
ATOM 1881 O O . ILE A 1 241 ? -5.235 17.233 26.474 1.00 93.75 241 ILE A O 1
ATOM 1885 N N . THR A 1 242 ? -7.012 18.576 26.693 1.00 94.44 242 THR A N 1
ATOM 1886 C CA . THR A 1 242 ? -6.308 19.670 27.355 1.00 94.44 242 THR A CA 1
ATOM 1887 C C . THR A 1 242 ? -6.721 19.733 28.817 1.00 94.44 242 THR A C 1
ATOM 1889 O O . THR A 1 242 ? -7.903 19.874 29.121 1.00 94.44 242 THR A O 1
ATOM 1892 N N . ILE A 1 243 ? -5.749 19.672 29.725 1.00 94.62 243 ILE A N 1
ATOM 1893 C CA . ILE A 1 243 ? -5.968 19.678 31.169 1.00 94.62 243 ILE A CA 1
ATOM 1894 C C . ILE A 1 243 ? -5.459 20.999 31.746 1.00 94.62 243 ILE A C 1
ATOM 1896 O O . ILE A 1 243 ? -4.292 21.355 31.573 1.00 94.62 243 ILE A O 1
ATOM 1900 N N . LYS A 1 244 ? -6.340 21.727 32.438 1.00 93.81 244 LYS A N 1
ATOM 1901 C CA . LYS A 1 244 ? -6.040 23.015 33.081 1.00 93.81 244 LYS A CA 1
ATOM 1902 C C . LYS A 1 244 ? -6.139 22.915 34.603 1.00 93.81 244 LYS A C 1
ATOM 1904 O O . LYS A 1 244 ? -7.035 22.252 35.127 1.00 93.81 244 LYS A O 1
ATOM 1909 N N . SER A 1 245 ? -5.262 23.619 35.310 1.00 91.12 245 SER A N 1
ATOM 1910 C CA . SER A 1 245 ? -5.464 23.919 36.731 1.00 91.12 245 SER A CA 1
ATOM 1911 C C . SER A 1 245 ? -6.613 24.930 36.869 1.00 91.12 245 SER A C 1
ATOM 1913 O O . SER A 1 245 ? -6.687 25.898 36.108 1.00 91.12 245 SER A O 1
ATOM 1915 N N . GLY A 1 246 ? -7.549 24.693 37.788 1.00 87.44 246 GLY A N 1
ATOM 1916 C CA . GLY A 1 246 ? -8.686 25.584 38.034 1.00 87.44 246 GLY A CA 1
ATOM 1917 C C . GLY A 1 246 ? -9.307 25.354 39.409 1.00 87.44 246 GLY A C 1
ATOM 1918 O O . GLY A 1 246 ? -9.182 24.278 39.972 1.00 87.44 246 GLY A O 1
ATOM 1919 N N . SER A 1 247 ? -9.998 26.348 39.971 1.00 82.56 247 SER A N 1
ATOM 1920 C CA . SER A 1 247 ? -10.613 26.234 41.308 1.00 82.56 247 SER A CA 1
ATOM 1921 C C . SER A 1 247 ? -11.745 25.202 41.383 1.00 82.56 247 SER A C 1
ATOM 1923 O O . SER A 1 247 ? -12.043 24.689 42.461 1.00 82.56 247 SER A O 1
ATOM 1925 N N . VAL A 1 248 ? -12.357 24.883 40.242 1.00 86.31 248 VAL A N 1
ATOM 1926 C CA . VAL A 1 248 ? -13.451 23.919 40.100 1.00 86.31 248 VAL A CA 1
ATOM 1927 C C . VAL A 1 248 ? -13.022 22.824 39.125 1.00 86.31 248 VAL A C 1
ATOM 1929 O O . VAL A 1 248 ? -12.428 23.115 38.082 1.00 86.31 248 VAL A O 1
ATOM 1932 N N . MET A 1 249 ? -13.317 21.566 39.465 1.00 89.75 249 MET A N 1
ATOM 1933 C CA . MET A 1 249 ? -13.176 20.453 38.526 1.00 89.75 249 MET A CA 1
ATOM 1934 C C . MET A 1 249 ? -14.302 20.516 37.501 1.00 89.75 249 MET A C 1
ATOM 1936 O O . MET A 1 249 ? -15.470 20.529 37.879 1.00 89.75 249 MET A O 1
ATOM 1940 N N . GLU A 1 250 ? -13.952 20.537 36.221 1.00 91.31 250 GLU A N 1
ATOM 1941 C CA . GLU A 1 250 ? -14.919 20.497 35.136 1.00 91.31 250 GLU A CA 1
ATOM 1942 C C . GLU A 1 250 ? -14.506 19.460 34.093 1.00 91.31 250 GLU A C 1
ATOM 1944 O O . GLU A 1 250 ? -13.421 19.512 33.513 1.00 91.31 250 GLU A O 1
ATOM 1949 N N . LEU A 1 251 ? -15.393 18.493 33.884 1.00 92.06 251 LEU A N 1
ATOM 1950 C CA . LEU A 1 251 ? -15.189 17.297 33.071 1.00 92.06 251 LEU A CA 1
ATOM 1951 C C . LEU A 1 251 ? -16.355 17.063 32.098 1.00 92.06 251 LEU A C 1
ATOM 1953 O O . LEU A 1 251 ? -16.335 16.104 31.323 1.00 92.06 251 LEU A O 1
ATOM 1957 N N . SER A 1 252 ? -17.359 17.949 32.084 1.00 89.06 252 SER A N 1
ATOM 1958 C CA . SER A 1 252 ? -18.583 17.772 31.296 1.00 89.06 252 SER A CA 1
ATOM 1959 C C . SER A 1 252 ? -18.335 17.628 29.790 1.00 89.06 252 SER A C 1
ATOM 1961 O O . SER A 1 252 ? -19.053 16.880 29.124 1.00 89.06 252 SER A O 1
ATOM 1963 N N . GLN A 1 253 ? -17.311 18.292 29.238 1.00 90.94 253 GLN A N 1
ATOM 1964 C CA . GLN A 1 253 ? -16.950 18.157 27.822 1.00 90.94 253 GLN A CA 1
ATOM 1965 C C . GLN A 1 253 ? -16.458 16.746 27.494 1.00 90.94 253 GLN A C 1
ATOM 1967 O O . GLN A 1 253 ? -16.850 16.190 26.468 1.00 90.94 253 GLN A O 1
ATOM 1972 N N . LEU A 1 254 ? -15.642 16.156 28.373 1.00 92.19 254 LEU A N 1
ATOM 1973 C CA . LEU A 1 254 ? -15.146 14.792 28.212 1.00 92.19 254 LEU A CA 1
ATOM 1974 C C . LEU A 1 254 ? -16.284 13.782 28.362 1.00 92.19 254 LEU A C 1
ATOM 1976 O O . LEU A 1 254 ? -16.419 12.896 27.520 1.00 92.19 254 LEU A O 1
ATOM 1980 N N . THR A 1 255 ? -17.164 13.983 29.350 1.00 91.88 255 THR A N 1
ATOM 1981 C CA . THR A 1 255 ? -18.381 13.176 29.518 1.00 91.88 255 THR A CA 1
ATOM 1982 C C . THR A 1 255 ? -19.251 13.225 28.262 1.00 91.88 255 THR A C 1
ATOM 1984 O O . THR A 1 255 ? -19.570 12.182 27.704 1.00 91.88 255 THR A O 1
ATOM 1987 N N . LYS A 1 256 ? -19.578 14.416 27.740 1.00 90.00 256 LYS A N 1
ATOM 1988 C CA . LYS A 1 256 ? -20.378 14.564 26.509 1.00 90.00 256 LYS A CA 1
ATOM 1989 C C . LYS A 1 256 ? -19.712 13.916 25.296 1.00 90.00 256 LYS A C 1
ATOM 1991 O O . LYS A 1 256 ? -20.404 13.328 24.471 1.00 90.00 256 LYS A O 1
ATOM 1996 N N . LYS A 1 257 ? -18.383 14.022 25.181 1.00 87.75 257 LYS A N 1
ATOM 1997 C CA . LYS A 1 257 ? -17.628 13.444 24.063 1.00 87.75 257 LYS A CA 1
ATOM 1998 C C . LYS A 1 257 ? -17.653 11.913 24.076 1.00 87.75 257 LYS A C 1
ATOM 2000 O O . LYS A 1 257 ? -17.705 11.318 23.004 1.00 87.75 257 LYS A O 1
ATOM 2005 N N . LEU A 1 258 ? -17.617 11.295 25.258 1.00 88.44 258 LEU A N 1
ATOM 2006 C CA . LEU A 1 258 ? -17.545 9.838 25.418 1.00 88.44 258 LEU A CA 1
ATOM 2007 C C . LEU A 1 258 ? -18.892 9.160 25.691 1.00 88.44 258 LEU A C 1
ATOM 2009 O O . LEU A 1 258 ? -18.987 7.952 25.523 1.00 88.44 258 LEU A O 1
ATOM 2013 N N . MET A 1 259 ? -19.948 9.910 26.016 1.00 82.88 259 MET A N 1
ATOM 2014 C CA . MET A 1 259 ? -21.285 9.369 26.299 1.00 82.88 259 MET A CA 1
ATOM 2015 C C . MET A 1 259 ? -21.832 8.478 25.170 1.00 82.88 259 MET A C 1
ATOM 2017 O O . MET A 1 259 ? -22.414 7.432 25.442 1.00 82.88 259 MET A O 1
ATOM 2021 N N . GLY A 1 260 ? -21.621 8.876 23.911 1.00 73.88 260 GLY A N 1
ATOM 2022 C CA . GLY A 1 260 ? -22.023 8.110 22.723 1.00 73.88 260 GLY A CA 1
ATOM 2023 C C . GLY A 1 260 ? -20.946 7.166 22.178 1.00 73.88 260 GLY A C 1
ATOM 2024 O O . GLY A 1 260 ? -21.112 6.630 21.088 1.00 73.88 260 GLY A O 1
ATOM 2025 N N . ASN A 1 261 ? -19.818 6.999 22.874 1.00 79.62 261 ASN A N 1
ATOM 2026 C CA . ASN A 1 261 ? -18.756 6.104 22.430 1.00 79.62 261 ASN A CA 1
ATOM 2027 C C . ASN A 1 261 ? -19.037 4.681 22.940 1.00 79.62 261 ASN A C 1
ATOM 2029 O O . ASN A 1 261 ? -18.770 4.357 24.096 1.00 79.62 261 ASN A O 1
ATOM 2033 N N . GLU A 1 262 ? -19.589 3.838 22.064 1.00 74.31 262 GLU A N 1
ATOM 2034 C CA . GLU A 1 262 ? -19.951 2.449 22.385 1.00 74.31 262 GLU A CA 1
ATOM 2035 C C . GLU A 1 262 ? -18.756 1.626 22.878 1.00 74.31 262 GLU A C 1
ATOM 2037 O O . GLU A 1 262 ? -18.882 0.894 23.857 1.00 74.31 262 GLU A O 1
ATOM 2042 N N . SER A 1 263 ? -17.583 1.802 22.258 1.00 69.88 263 SER A N 1
ATOM 2043 C CA . SER A 1 263 ? -16.361 1.073 22.617 1.00 69.88 263 SER A CA 1
ATOM 2044 C C . SER A 1 263 ? -15.887 1.417 24.036 1.00 69.88 263 SER A C 1
ATOM 2046 O O . SER A 1 263 ? -15.564 0.525 24.822 1.00 69.88 263 SER A O 1
ATOM 2048 N N . PHE A 1 264 ? -15.939 2.698 24.419 1.00 85.19 264 PHE A N 1
ATOM 2049 C CA . PHE A 1 264 ? -15.657 3.131 25.788 1.00 85.19 264 PHE A CA 1
ATOM 2050 C C . PHE A 1 264 ? -16.660 2.541 26.784 1.00 85.19 264 PHE A C 1
ATOM 2052 O O . PHE A 1 264 ? -16.247 1.923 27.764 1.00 85.19 264 PHE A O 1
ATOM 2059 N N . ASN A 1 265 ? -17.964 2.677 26.522 1.00 83.44 265 ASN A N 1
ATOM 2060 C CA . ASN A 1 265 ? -19.010 2.173 27.417 1.00 83.44 265 ASN A CA 1
ATOM 2061 C C . ASN A 1 265 ? -18.885 0.657 27.639 1.00 83.44 265 ASN A C 1
ATOM 2063 O O . ASN A 1 265 ? -18.912 0.199 28.781 1.00 83.44 265 ASN A O 1
ATOM 2067 N N . ARG A 1 266 ? -18.649 -0.112 26.569 1.00 74.88 266 ARG A N 1
ATOM 2068 C CA . ARG A 1 266 ? -18.444 -1.562 26.650 1.00 74.88 266 ARG A CA 1
ATOM 2069 C C . ARG A 1 266 ? -17.167 -1.925 27.401 1.00 74.88 266 ARG A C 1
ATOM 2071 O O . ARG A 1 266 ? -17.187 -2.849 28.205 1.00 74.88 266 ARG A O 1
ATOM 2078 N N . THR A 1 267 ? -16.073 -1.190 27.196 1.00 80.81 267 THR A N 1
ATOM 2079 C CA . THR A 1 267 ? -14.825 -1.407 27.948 1.00 80.81 267 THR A CA 1
ATOM 2080 C C . THR A 1 267 ? -15.057 -1.232 29.450 1.00 80.81 267 THR A C 1
ATOM 2082 O O . THR A 1 267 ? -14.626 -2.069 30.240 1.00 80.81 267 THR A O 1
ATOM 2085 N N . VAL A 1 268 ? -15.789 -0.187 29.855 1.00 85.62 268 VAL A N 1
ATOM 2086 C CA . VAL A 1 268 ? -16.152 0.047 31.263 1.00 85.62 268 VAL A CA 1
ATOM 2087 C C . VAL A 1 268 ? -17.009 -1.095 31.817 1.00 85.62 268 VAL A C 1
ATOM 2089 O O . VAL A 1 268 ? -16.736 -1.583 32.913 1.00 85.62 268 VAL A O 1
ATOM 2092 N N . GLU A 1 269 ? -18.010 -1.560 31.066 1.00 82.88 269 GLU A N 1
ATOM 2093 C CA . GLU A 1 269 ? -18.850 -2.696 31.467 1.00 82.88 269 GLU A CA 1
ATOM 2094 C C . GLU A 1 269 ? -18.043 -3.992 31.619 1.00 82.88 269 GLU A C 1
ATOM 2096 O O . GLU A 1 269 ? -18.188 -4.688 32.624 1.00 82.88 269 GLU A O 1
ATOM 2101 N N . THR A 1 270 ? -17.161 -4.301 30.665 1.00 80.25 270 THR A N 1
ATOM 2102 C CA . THR A 1 270 ? -16.289 -5.485 30.705 1.00 80.25 270 THR A CA 1
ATOM 2103 C C . THR A 1 270 ? -15.357 -5.447 31.908 1.00 80.25 270 THR A C 1
ATOM 2105 O O . THR A 1 270 ? -15.247 -6.441 32.620 1.00 80.25 270 THR A O 1
ATOM 2108 N N . VAL A 1 271 ? -14.736 -4.296 32.187 1.00 82.81 271 VAL A N 1
ATOM 2109 C CA . VAL A 1 271 ? -13.853 -4.138 33.349 1.00 82.81 271 VAL A CA 1
ATOM 2110 C C . VAL A 1 271 ? -14.620 -4.329 34.653 1.00 82.81 271 VAL A C 1
ATOM 2112 O O . VAL A 1 271 ? -14.048 -4.854 35.599 1.00 82.81 271 VAL A O 1
ATOM 2115 N N . LEU A 1 272 ? -15.896 -3.940 34.736 1.00 80.38 272 LEU A N 1
ATOM 2116 C CA . LEU A 1 272 ? -16.692 -4.043 35.964 1.00 80.38 272 LEU A CA 1
ATOM 2117 C C . LEU A 1 272 ? -17.313 -5.423 36.210 1.00 80.38 272 LEU A C 1
ATOM 2119 O O . LEU A 1 272 ? -17.630 -5.722 37.366 1.00 80.38 272 LEU A O 1
ATOM 2123 N N . LYS A 1 273 ? -17.439 -6.283 35.189 1.00 73.94 273 LYS A N 1
ATOM 2124 C CA . LYS A 1 273 ? -17.934 -7.655 35.377 1.00 73.94 273 LYS A CA 1
ATOM 2125 C C . LYS A 1 273 ? -17.067 -8.416 36.403 1.00 73.94 273 LYS A C 1
ATOM 2127 O O . LYS A 1 273 ? -15.847 -8.211 36.478 1.00 73.94 273 LYS A O 1
ATOM 2132 N N . PRO A 1 274 ? -17.675 -9.236 37.279 1.00 53.62 274 PRO A N 1
ATOM 2133 C CA . PRO A 1 274 ? -16.920 -10.181 38.088 1.00 53.62 274 PRO A CA 1
ATOM 2134 C C . PRO A 1 274 ? -16.288 -11.209 37.145 1.00 53.62 274 PRO A C 1
ATOM 2136 O O . PRO A 1 274 ? -16.959 -11.726 36.257 1.00 53.62 274 PRO A O 1
ATOM 2139 N N . VAL A 1 275 ? -14.989 -11.448 37.312 1.00 47.28 275 VAL A N 1
ATOM 2140 C CA . VAL A 1 275 ? -14.301 -12.557 36.652 1.00 47.28 275 VAL A CA 1
ATOM 2141 C C . VAL A 1 275 ? -14.866 -13.818 37.302 1.00 47.28 275 VAL A C 1
ATOM 2143 O O . VAL A 1 275 ? -14.586 -14.070 38.472 1.00 47.28 275 VAL A O 1
ATOM 2146 N N . GLU A 1 276 ? -15.740 -14.543 36.607 1.00 37.69 276 GLU A N 1
ATOM 2147 C CA . GLU A 1 276 ? -15.874 -15.970 36.886 1.00 37.69 276 GLU A CA 1
ATOM 2148 C C . GLU A 1 276 ? -14.553 -16.592 36.434 1.00 37.69 276 GLU A C 1
ATOM 2150 O O . GLU A 1 276 ? -14.086 -16.308 35.330 1.00 37.69 276 GLU A O 1
ATOM 2155 N N . ASP A 1 277 ? -13.892 -17.312 37.340 1.00 35.88 277 ASP A N 1
ATOM 2156 C CA . ASP A 1 277 ? -12.603 -17.951 37.097 1.00 35.88 277 ASP A CA 1
ATOM 2157 C C . ASP A 1 277 ? -12.739 -18.951 35.937 1.00 35.88 277 ASP A C 1
ATOM 2159 O O . ASP A 1 277 ? -13.079 -20.116 36.138 1.00 35.88 277 ASP A O 1
ATOM 2163 N N . GLU A 1 278 ? -12.475 -18.503 34.711 1.00 30.47 278 GLU A N 1
ATOM 2164 C CA . GLU A 1 278 ? -12.165 -19.410 33.617 1.00 30.47 278 GLU A CA 1
ATOM 2165 C C . GLU A 1 278 ? -10.793 -20.019 33.906 1.00 30.47 278 GLU A C 1
ATOM 2167 O O . GLU A 1 278 ? -9.761 -19.342 33.966 1.00 30.47 278 GLU A O 1
ATOM 2172 N N . GLU A 1 279 ? -10.813 -21.326 34.161 1.00 30.38 279 GLU A N 1
ATOM 2173 C CA . GLU A 1 279 ? -9.634 -22.161 34.305 1.00 30.38 279 GLU A CA 1
ATOM 2174 C C . GLU A 1 279 ? -8.669 -21.887 33.145 1.00 30.38 279 GLU A C 1
ATOM 2176 O O . GLU A 1 279 ? -8.968 -22.141 31.979 1.00 30.38 279 GLU A O 1
ATOM 2181 N N . LYS A 1 280 ? -7.475 -21.382 33.469 1.00 29.50 280 LYS A N 1
ATOM 2182 C CA . LYS A 1 280 ? -6.357 -21.315 32.527 1.00 29.50 280 LYS A CA 1
ATOM 2183 C C . LYS A 1 280 ? -6.069 -22.719 31.997 1.00 29.50 280 LYS A C 1
ATOM 2185 O O . LYS A 1 280 ? -5.441 -23.529 32.679 1.00 29.50 280 LYS A O 1
ATOM 2190 N N . VAL A 1 281 ? -6.484 -23.000 30.766 1.00 31.94 281 VAL A N 1
ATOM 2191 C CA . VAL A 1 281 ? -6.082 -24.210 30.048 1.00 31.94 281 VAL A CA 1
ATOM 2192 C C . VAL A 1 281 ? -4.649 -24.018 29.541 1.00 31.94 281 VAL A C 1
ATOM 2194 O O . VAL A 1 281 ? -4.403 -23.637 28.402 1.00 31.94 281 VAL A O 1
ATOM 2197 N N . ASP A 1 282 ? -3.681 -24.337 30.401 1.00 35.09 282 ASP A N 1
ATOM 2198 C CA . ASP A 1 282 ? -2.226 -24.409 30.143 1.00 35.09 282 ASP A CA 1
ATOM 2199 C C . ASP A 1 282 ? -1.816 -25.558 29.167 1.00 35.09 282 ASP A C 1
ATOM 2201 O O . ASP A 1 282 ? -0.695 -26.080 29.190 1.00 35.09 282 ASP A O 1
ATOM 2205 N N . GLY A 1 283 ? -2.733 -26.005 28.299 1.00 36.16 283 GLY A N 1
ATOM 2206 C CA . GLY A 1 283 ? -2.578 -27.198 27.457 1.00 36.16 283 GLY A CA 1
ATOM 2207 C C . GLY A 1 283 ? -1.877 -26.958 26.114 1.00 36.16 283 GLY A C 1
ATOM 2208 O O . GLY A 1 283 ? -1.013 -27.747 25.720 1.00 36.16 283 GLY A O 1
ATOM 2209 N N . LEU A 1 284 ? -2.204 -25.865 25.415 1.00 33.16 284 LEU A N 1
ATOM 2210 C CA . LEU A 1 284 ? -1.781 -25.662 24.019 1.00 33.16 284 LEU A CA 1
ATOM 2211 C C . LEU A 1 284 ? -0.289 -25.311 23.887 1.00 33.16 284 LEU A C 1
ATOM 2213 O O . LEU A 1 284 ? 0.402 -25.808 22.996 1.00 33.16 284 LEU A O 1
ATOM 2217 N N . THR A 1 285 ? 0.240 -24.518 24.820 1.00 42.19 285 THR A N 1
ATOM 2218 C CA . THR A 1 285 ? 1.641 -24.063 24.823 1.00 42.19 285 THR A CA 1
ATOM 2219 C C . THR A 1 285 ? 2.618 -25.226 25.025 1.00 42.19 285 THR A C 1
ATOM 2221 O O . THR A 1 285 ? 3.696 -25.256 24.429 1.00 42.19 285 THR A O 1
ATOM 2224 N N . ASN A 1 286 ? 2.221 -26.235 25.808 1.00 38.72 286 ASN A N 1
ATOM 2225 C CA . ASN A 1 286 ? 3.021 -27.437 26.047 1.00 38.72 286 ASN A CA 1
ATOM 2226 C C . ASN A 1 286 ? 2.960 -28.432 24.880 1.00 38.72 286 ASN A C 1
ATOM 2228 O O . ASN A 1 286 ? 3.971 -29.067 24.577 1.00 38.72 286 ASN A O 1
ATOM 2232 N N . GLN A 1 287 ? 1.821 -28.539 24.187 1.00 40.44 287 GLN A N 1
ATOM 2233 C CA . GLN A 1 287 ? 1.707 -29.370 22.984 1.00 40.44 287 GLN A CA 1
ATOM 2234 C C . GLN A 1 287 ? 2.521 -28.794 21.821 1.00 40.44 287 GLN A C 1
ATOM 2236 O O . GLN A 1 287 ? 3.267 -29.534 21.183 1.00 40.44 287 GLN A O 1
ATOM 2241 N N . LEU A 1 288 ? 2.478 -27.476 21.602 1.00 40.59 288 LEU A N 1
ATOM 2242 C CA . LEU A 1 288 ? 3.303 -26.807 20.589 1.00 40.59 288 LEU A CA 1
ATOM 2243 C C . LEU A 1 288 ? 4.801 -26.944 20.905 1.00 40.59 288 LEU A C 1
ATOM 2245 O O . LEU A 1 288 ? 5.578 -27.329 20.033 1.00 40.59 288 LEU A O 1
ATOM 2249 N N . ALA A 1 289 ? 5.208 -26.755 22.166 1.00 42.91 289 ALA A N 1
ATOM 2250 C CA . ALA A 1 289 ? 6.596 -26.961 22.591 1.00 42.91 289 ALA A CA 1
ATOM 2251 C C . ALA A 1 289 ? 7.075 -28.419 22.426 1.00 42.91 289 ALA A C 1
ATOM 2253 O O . ALA A 1 289 ? 8.247 -28.659 22.125 1.00 42.91 289 ALA A O 1
ATOM 2254 N N . GLN A 1 290 ? 6.187 -29.404 22.596 1.00 44.59 290 GLN A N 1
ATOM 2255 C CA . GLN A 1 290 ? 6.491 -30.814 22.333 1.00 44.59 290 GLN A CA 1
ATOM 2256 C C . GLN A 1 290 ? 6.583 -31.126 20.835 1.00 44.59 290 GLN A C 1
ATOM 2258 O O . GLN A 1 290 ? 7.442 -31.912 20.441 1.00 44.59 290 GLN A O 1
ATOM 2263 N N . VAL A 1 291 ? 5.767 -30.492 19.987 1.00 44.69 291 VAL A N 1
ATOM 2264 C CA . VAL A 1 291 ? 5.857 -30.637 18.525 1.00 44.69 291 VAL A CA 1
ATOM 2265 C C . VAL A 1 291 ? 7.174 -30.056 18.000 1.00 44.69 291 VAL A C 1
ATOM 2267 O O . VAL A 1 291 ? 7.866 -30.744 17.251 1.00 44.69 291 VAL A O 1
ATOM 2270 N N . PHE A 1 292 ? 7.590 -28.871 18.466 1.00 40.81 292 PHE A N 1
ATOM 2271 C CA . PHE A 1 292 ? 8.892 -28.288 18.107 1.00 40.81 292 PHE A CA 1
ATOM 2272 C C . PHE A 1 292 ? 10.070 -29.165 18.562 1.00 40.81 292 PHE A C 1
ATOM 2274 O O . PHE A 1 292 ? 10.969 -29.444 17.768 1.00 40.81 292 PHE A O 1
ATOM 2281 N N . LYS A 1 293 ? 10.022 -29.717 19.783 1.00 44.56 293 LYS A N 1
ATOM 2282 C CA . LYS A 1 293 ? 11.040 -30.671 20.265 1.00 44.56 293 LYS A CA 1
ATOM 2283 C C . LYS A 1 293 ? 11.071 -31.981 19.476 1.00 44.56 293 LYS A C 1
ATOM 2285 O O . LYS A 1 293 ? 12.141 -32.552 19.286 1.00 44.56 293 LYS A O 1
ATOM 2290 N N . ASN A 1 294 ? 9.925 -32.468 19.006 1.00 44.91 294 ASN A N 1
ATOM 2291 C CA . ASN A 1 294 ? 9.851 -33.700 18.216 1.00 44.91 294 ASN A CA 1
ATOM 2292 C C . ASN A 1 294 ? 10.377 -33.517 16.781 1.00 44.91 294 ASN A C 1
ATOM 2294 O O . ASN A 1 294 ? 10.819 -34.494 16.174 1.00 44.91 294 ASN A O 1
ATOM 2298 N N . ILE A 1 295 ? 10.354 -32.289 16.250 1.00 47.97 295 ILE A N 1
ATOM 2299 C CA . ILE A 1 295 ? 10.969 -31.937 14.962 1.00 47.97 295 ILE A CA 1
ATOM 2300 C C . ILE A 1 295 ? 12.495 -31.853 15.111 1.00 47.97 295 ILE A C 1
ATOM 2302 O O . ILE A 1 295 ? 13.210 -32.411 14.284 1.00 47.97 295 ILE A O 1
ATOM 2306 N N . GLU A 1 296 ? 12.996 -31.270 16.204 1.00 43.06 296 GLU A N 1
ATOM 2307 C CA . GLU A 1 296 ? 14.436 -31.226 16.514 1.00 43.06 296 GLU A CA 1
ATOM 2308 C C . GLU A 1 296 ? 15.025 -32.606 16.863 1.00 43.06 296 GLU A C 1
ATOM 2310 O O . GLU A 1 296 ? 16.198 -32.869 16.605 1.00 43.06 296 GLU A O 1
ATOM 2315 N N . ALA A 1 297 ? 14.221 -33.519 17.421 1.00 42.03 297 ALA A N 1
ATOM 2316 C CA . ALA A 1 297 ? 14.661 -34.860 17.815 1.00 42.03 297 ALA A CA 1
ATOM 2317 C C . ALA A 1 297 ? 14.715 -35.878 16.659 1.00 42.03 297 ALA A C 1
ATOM 2319 O O . ALA A 1 297 ? 15.282 -36.965 16.825 1.00 42.03 297 ALA A O 1
ATOM 2320 N N . LYS A 1 298 ? 14.164 -35.561 15.478 1.00 39.72 298 LYS A N 1
ATOM 2321 C CA . LYS A 1 298 ? 14.343 -36.388 14.277 1.00 39.72 298 LYS A CA 1
ATOM 2322 C C . LYS A 1 298 ? 15.698 -36.077 13.643 1.00 39.72 298 LYS A C 1
ATOM 2324 O O . LYS A 1 298 ? 15.802 -35.361 12.654 1.00 39.72 298 LYS A O 1
ATOM 2329 N N . ASN A 1 299 ? 16.730 -36.687 14.227 1.00 39.84 299 ASN A N 1
ATOM 2330 C CA . ASN A 1 299 ? 18.042 -36.883 13.618 1.00 39.84 299 ASN A CA 1
ATOM 2331 C C . ASN A 1 299 ? 17.893 -37.658 12.300 1.00 39.84 299 ASN A C 1
ATOM 2333 O O . ASN A 1 299 ? 18.028 -38.880 12.255 1.00 39.84 299 ASN A O 1
ATOM 2337 N N . THR A 1 300 ? 17.611 -36.934 11.225 1.00 36.41 300 THR A N 1
ATOM 2338 C CA . THR A 1 300 ? 17.971 -37.362 9.876 1.00 36.41 300 THR A CA 1
ATOM 2339 C C . THR A 1 300 ? 19.435 -36.973 9.697 1.00 36.41 300 THR A C 1
ATOM 2341 O O . THR A 1 300 ? 19.822 -35.851 10.023 1.00 36.41 300 THR A O 1
ATOM 2344 N N . SER A 1 301 ? 20.268 -37.921 9.276 1.00 35.53 301 SER A N 1
ATOM 2345 C CA . SER A 1 301 ? 21.679 -37.697 8.962 1.00 35.53 301 SER A CA 1
ATOM 2346 C C . SER A 1 301 ? 21.862 -36.469 8.054 1.00 35.53 301 SER A C 1
ATOM 2348 O O . SER A 1 301 ? 20.984 -36.191 7.236 1.00 35.53 301 SER A O 1
ATOM 2350 N N . PRO A 1 302 ? 22.994 -35.745 8.143 1.00 36.78 302 PRO A N 1
ATOM 2351 C CA . PRO A 1 302 ? 23.306 -34.607 7.282 1.00 36.78 302 PRO A CA 1
ATOM 2352 C C . PRO A 1 302 ? 23.744 -35.081 5.885 1.00 36.78 302 PRO A C 1
ATOM 2354 O O . PRO A 1 302 ? 24.746 -34.618 5.350 1.00 36.78 302 PRO A O 1
ATOM 2357 N N . ASP A 1 303 ? 23.009 -36.023 5.296 1.00 39.28 303 ASP A N 1
ATOM 2358 C CA . ASP A 1 303 ? 23.043 -36.215 3.856 1.00 39.28 303 ASP A CA 1
ATOM 2359 C C . ASP A 1 303 ? 22.176 -35.107 3.268 1.00 39.28 303 ASP A C 1
ATOM 2361 O O . ASP A 1 303 ? 20.970 -35.047 3.497 1.00 39.28 303 ASP A O 1
ATOM 2365 N N . HIS A 1 304 ? 22.854 -34.178 2.601 1.00 44.75 304 HIS A N 1
ATOM 2366 C CA . HIS A 1 304 ? 22.339 -33.031 1.864 1.00 44.75 304 HIS A CA 1
ATOM 2367 C C . HIS A 1 304 ? 20.889 -33.241 1.375 1.00 44.75 304 HIS A C 1
ATOM 2369 O O . HIS A 1 304 ? 20.648 -33.829 0.321 1.00 44.75 304 HIS A O 1
ATOM 2375 N N . LEU A 1 305 ? 19.902 -32.737 2.125 1.00 46.62 305 LEU A N 1
ATOM 2376 C CA . LEU A 1 305 ? 18.562 -32.508 1.591 1.00 46.62 305 LEU A CA 1
ATOM 2377 C C . LEU A 1 305 ? 18.698 -31.357 0.592 1.00 46.62 305 LEU A C 1
ATOM 2379 O O . LEU A 1 305 ? 18.538 -30.190 0.942 1.00 46.62 305 LEU A O 1
ATOM 2383 N N . VAL A 1 306 ? 19.077 -31.681 -0.645 1.00 57.75 306 VAL A N 1
ATOM 2384 C CA . VAL A 1 306 ? 19.021 -30.755 -1.777 1.00 57.75 306 VAL A CA 1
ATOM 2385 C C . VAL A 1 306 ? 17.539 -30.551 -2.077 1.00 57.75 306 VAL A C 1
ATOM 2387 O O . VAL A 1 306 ? 16.912 -31.303 -2.822 1.00 57.75 306 VAL A O 1
ATOM 2390 N N . ILE A 1 307 ? 16.928 -29.595 -1.381 1.00 72.19 307 ILE A N 1
ATOM 2391 C CA . ILE A 1 307 ? 15.580 -29.148 -1.702 1.00 72.19 307 ILE A CA 1
ATOM 2392 C C . ILE A 1 307 ? 15.726 -28.259 -2.932 1.00 72.19 307 ILE A C 1
ATOM 2394 O O . ILE A 1 307 ? 16.354 -27.206 -2.853 1.00 72.19 307 ILE A O 1
ATOM 2398 N N . SER A 1 308 ? 15.157 -28.692 -4.055 1.00 81.81 308 SER A N 1
ATOM 2399 C CA . SER A 1 308 ? 15.082 -27.877 -5.268 1.00 81.81 308 SER A CA 1
ATOM 2400 C C . SER A 1 308 ? 14.381 -26.550 -4.974 1.00 81.81 308 SER A C 1
ATOM 2402 O O . SER A 1 308 ? 13.370 -26.515 -4.260 1.00 81.81 308 SER A O 1
ATOM 2404 N N . THR A 1 309 ? 14.864 -25.478 -5.580 1.00 85.81 309 THR A N 1
ATOM 2405 C CA . THR A 1 309 ? 14.337 -24.117 -5.480 1.00 85.81 309 THR A CA 1
ATOM 2406 C C . THR A 1 309 ? 12.852 -24.072 -5.824 1.00 85.81 309 THR A C 1
ATOM 2408 O O . THR A 1 309 ? 12.093 -23.427 -5.106 1.00 85.81 309 THR A O 1
ATOM 2411 N N . ASP A 1 310 ? 12.400 -24.858 -6.808 1.00 81.00 310 ASP A N 1
ATOM 2412 C CA . ASP A 1 310 ? 10.975 -25.001 -7.147 1.00 81.00 310 ASP A CA 1
ATOM 2413 C C . ASP A 1 310 ? 10.110 -25.410 -5.949 1.00 81.00 310 ASP A C 1
ATOM 2415 O O . ASP A 1 310 ? 9.043 -24.846 -5.704 1.00 81.00 310 ASP A O 1
ATOM 2419 N N . LYS A 1 311 ? 10.582 -26.376 -5.153 1.00 82.81 311 LYS A N 1
ATOM 2420 C CA . LYS A 1 311 ? 9.859 -26.853 -3.966 1.00 82.81 311 LYS A CA 1
ATOM 2421 C C . LYS A 1 311 ? 9.852 -25.799 -2.868 1.00 82.81 311 LYS A C 1
ATOM 2423 O O . LYS A 1 311 ? 8.841 -25.649 -2.189 1.00 82.81 311 LYS A O 1
ATOM 2428 N N . LEU A 1 312 ? 10.959 -25.072 -2.702 1.00 86.06 312 LEU A N 1
ATOM 2429 C CA . LEU A 1 312 ? 11.047 -23.973 -1.740 1.00 86.06 312 LEU A CA 1
ATOM 2430 C C . LEU A 1 312 ? 10.076 -22.851 -2.106 1.00 86.06 312 LEU A C 1
ATOM 2432 O O . LEU A 1 312 ? 9.298 -22.414 -1.264 1.00 86.06 312 LEU A O 1
ATOM 2436 N N . TRP A 1 313 ? 10.086 -22.408 -3.360 1.00 85.44 313 TRP A N 1
ATOM 2437 C CA . TRP A 1 313 ? 9.218 -21.336 -3.839 1.00 85.44 313 TRP A CA 1
ATOM 2438 C C . TRP A 1 313 ? 7.742 -21.725 -3.789 1.00 85.44 313 TRP A C 1
ATOM 2440 O O . TRP A 1 313 ? 6.923 -20.920 -3.348 1.00 85.44 313 TRP A O 1
ATOM 2450 N N . LYS A 1 314 ? 7.406 -22.972 -4.134 1.00 82.06 314 LYS A N 1
ATOM 2451 C CA . LYS A 1 314 ? 6.046 -23.497 -3.980 1.00 82.06 314 LYS A CA 1
ATOM 2452 C C . LYS A 1 314 ? 5.590 -23.507 -2.517 1.00 82.06 314 LYS A C 1
ATOM 2454 O O . LYS A 1 314 ? 4.502 -23.027 -2.221 1.00 82.06 314 LYS A O 1
ATOM 2459 N N . ALA A 1 315 ? 6.439 -23.961 -1.594 1.00 82.94 315 ALA A N 1
ATOM 2460 C CA . ALA A 1 315 ? 6.120 -23.948 -0.166 1.00 82.94 315 ALA A CA 1
ATOM 2461 C C . ALA A 1 315 ? 5.943 -22.520 0.383 1.00 82.94 315 ALA A C 1
ATOM 2463 O O . ALA A 1 315 ? 5.047 -22.275 1.188 1.00 82.94 315 ALA A O 1
ATOM 2464 N N . VAL A 1 316 ? 6.761 -21.559 -0.06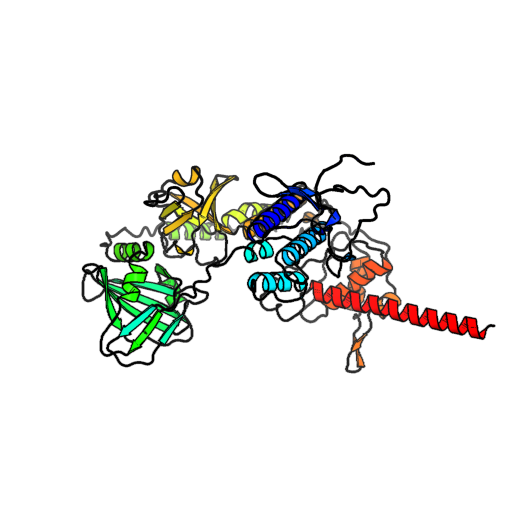5 1.00 82.31 316 VAL A N 1
ATOM 2465 C CA . VAL A 1 316 ? 6.597 -20.139 0.295 1.00 82.31 316 VAL A CA 1
ATOM 2466 C C . VAL A 1 316 ? 5.250 -19.613 -0.197 1.00 82.31 316 VAL A C 1
ATOM 2468 O O . VAL A 1 316 ? 4.543 -18.957 0.562 1.00 82.31 316 VAL A O 1
ATOM 2471 N N . LEU A 1 317 ? 4.861 -19.943 -1.430 1.00 80.19 317 LEU A N 1
ATOM 2472 C CA . LEU A 1 317 ? 3.588 -19.509 -2.000 1.00 80.19 317 LEU A CA 1
ATOM 2473 C C . LEU A 1 317 ? 2.371 -20.061 -1.243 1.00 80.19 317 LEU A C 1
ATOM 2475 O O . LEU A 1 317 ? 1.406 -19.332 -1.012 1.00 80.19 317 LEU A O 1
ATOM 2479 N N . GLU A 1 318 ? 2.430 -21.337 -0.859 1.00 75.25 318 GLU A N 1
ATOM 2480 C CA . GLU A 1 318 ? 1.368 -22.039 -0.126 1.00 75.25 318 GLU A CA 1
ATOM 2481 C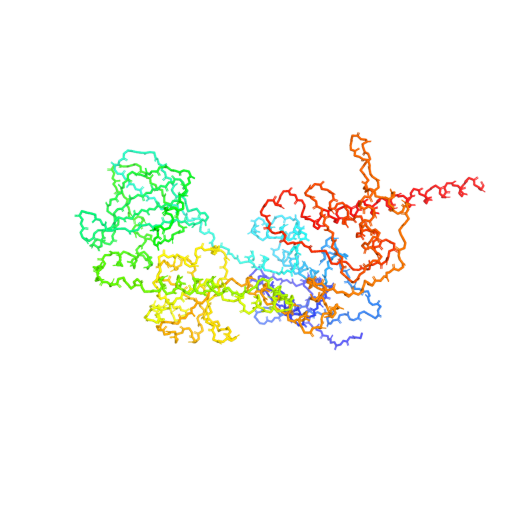 C . GLU A 1 318 ? 1.239 -21.561 1.331 1.00 75.25 318 GLU A C 1
ATOM 2483 O O . GLU A 1 318 ? 0.152 -21.606 1.906 1.00 75.25 318 GLU A O 1
ATOM 2488 N N . THR A 1 319 ? 2.327 -21.075 1.935 1.00 77.12 319 THR A N 1
ATOM 2489 C CA . THR A 1 319 ? 2.348 -20.648 3.346 1.00 77.12 319 THR A CA 1
ATOM 2490 C C . THR A 1 319 ? 2.172 -19.143 3.549 1.00 77.12 319 THR A C 1
ATOM 2492 O O . THR A 1 319 ? 1.890 -18.713 4.665 1.00 77.12 319 THR A O 1
ATOM 2495 N N . GLU A 1 320 ? 2.276 -18.320 2.501 1.00 76.75 320 GLU A N 1
ATOM 2496 C CA . GLU A 1 320 ? 2.220 -16.858 2.634 1.00 76.75 320 GLU A CA 1
ATOM 2497 C C . GLU A 1 320 ? 0.883 -16.357 3.211 1.00 76.75 320 GLU A C 1
ATOM 2499 O O . GLU A 1 320 ? 0.862 -15.453 4.045 1.00 76.75 320 GLU A O 1
ATOM 2504 N N . THR A 1 321 ? -0.237 -16.968 2.822 1.00 69.38 321 THR A N 1
ATOM 2505 C CA . THR A 1 321 ? -1.576 -16.608 3.326 1.00 69.38 321 THR A CA 1
ATOM 2506 C C . THR A 1 321 ? -1.779 -17.002 4.787 1.00 69.38 321 THR A C 1
ATOM 2508 O O . THR A 1 321 ? -2.532 -16.342 5.503 1.00 69.38 321 THR A O 1
ATOM 2511 N N . GLN A 1 322 ? -1.061 -18.025 5.258 1.00 70.81 322 GLN A N 1
ATOM 2512 C CA . GLN A 1 322 ? -1.073 -18.469 6.655 1.00 70.81 322 GLN A CA 1
ATOM 2513 C C . GLN A 1 322 ? -0.309 -17.508 7.576 1.00 70.81 322 GLN A C 1
ATOM 2515 O O . GLN A 1 322 ? -0.468 -17.567 8.793 1.00 70.81 322 GLN A O 1
ATOM 2520 N N . ALA A 1 323 ? 0.506 -16.610 7.013 1.00 76.50 323 ALA A N 1
ATOM 2521 C CA . ALA A 1 323 ? 1.236 -15.596 7.765 1.00 76.50 323 ALA A CA 1
ATOM 2522 C C . ALA A 1 323 ? 0.398 -14.339 8.064 1.00 76.50 323 ALA A C 1
ATOM 2524 O O . ALA A 1 323 ? 0.875 -13.441 8.763 1.00 76.50 323 ALA A O 1
ATOM 2525 N N . TYR A 1 324 ? -0.828 -14.234 7.537 1.00 86.50 324 TYR A N 1
ATOM 2526 C CA . TYR A 1 324 ? -1.698 -13.106 7.854 1.00 86.50 324 TYR A CA 1
ATOM 2527 C C . TYR A 1 324 ? -2.120 -13.130 9.329 1.00 86.50 324 TYR A C 1
ATOM 2529 O O . TYR A 1 324 ? -2.406 -14.198 9.875 1.00 86.50 324 TYR A O 1
ATOM 2537 N N . PRO A 1 325 ? -2.204 -11.958 9.985 1.00 88.62 325 PRO A N 1
ATOM 2538 C CA . PRO A 1 325 ? -2.760 -11.873 11.330 1.00 88.62 325 PRO A CA 1
ATOM 2539 C C . PRO A 1 325 ? -4.208 -12.374 11.318 1.00 88.62 325 PRO A C 1
ATOM 2541 O O . PRO A 1 325 ? -4.967 -12.062 10.397 1.00 88.62 325 PRO A O 1
ATOM 2544 N N . TYR A 1 326 ? -4.602 -13.127 12.340 1.00 91.81 326 TYR A N 1
ATOM 2545 C CA . TYR A 1 326 ? -5.944 -13.690 12.433 1.00 91.81 326 TYR A CA 1
ATOM 2546 C C . TYR A 1 326 ? -6.470 -13.696 13.864 1.00 91.81 326 TYR A C 1
ATOM 2548 O O . TYR A 1 326 ? -5.707 -13.577 14.822 1.00 91.81 326 TYR A O 1
ATOM 2556 N N . ILE A 1 327 ? -7.787 -13.828 13.983 1.00 92.50 327 ILE A N 1
ATOM 2557 C CA . ILE A 1 327 ? -8.487 -14.124 15.234 1.00 92.50 327 ILE A CA 1
ATOM 2558 C C . ILE A 1 327 ? -9.266 -15.427 15.095 1.00 92.50 327 ILE A C 1
ATOM 2560 O O . ILE A 1 327 ? -9.636 -15.822 13.988 1.00 92.50 327 ILE A O 1
ATOM 2564 N N . GLU A 1 328 ? -9.561 -16.042 16.230 1.00 92.81 328 GLU A N 1
ATOM 2565 C CA . GLU A 1 328 ? -10.575 -17.082 16.358 1.00 92.81 328 GLU A CA 1
ATOM 2566 C C . GLU A 1 328 ? -11.827 -16.450 16.975 1.00 92.81 328 GLU A C 1
ATOM 2568 O O . GLU A 1 328 ? -11.751 -15.797 18.020 1.00 92.81 328 GLU A O 1
ATOM 2573 N N . VAL A 1 329 ? -12.959 -16.551 16.279 1.00 92.81 329 VAL A N 1
ATOM 2574 C CA . VAL A 1 329 ? -14.213 -15.910 16.692 1.00 92.81 329 VAL A CA 1
ATOM 2575 C C . VAL A 1 329 ? -14.818 -16.664 17.872 1.00 92.81 329 VAL A C 1
ATOM 2577 O O . VAL A 1 329 ? -14.954 -17.883 17.816 1.00 92.81 329 VAL A O 1
ATOM 2580 N N . ILE A 1 330 ? -15.235 -15.928 18.906 1.00 88.69 330 ILE A N 1
ATOM 2581 C CA . ILE A 1 330 ? -15.910 -16.479 20.088 1.00 88.69 330 ILE A CA 1
ATOM 2582 C C . ILE A 1 330 ? -17.359 -16.005 20.133 1.00 88.69 330 ILE A C 1
ATOM 2584 O O . ILE A 1 330 ? -17.632 -14.807 20.055 1.00 88.69 330 ILE A O 1
ATOM 2588 N N . GLY A 1 331 ? -18.299 -16.932 20.298 1.00 82.62 331 GLY A N 1
ATOM 2589 C CA . GLY A 1 331 ? -19.728 -16.625 20.409 1.00 82.62 331 GLY A CA 1
ATOM 2590 C C . GLY A 1 331 ? -20.376 -16.135 19.107 1.00 82.62 331 GLY A C 1
ATOM 2591 O O . GLY A 1 331 ? -21.479 -15.591 19.151 1.00 82.62 331 GLY A O 1
ATOM 2592 N N . GLY A 1 332 ? -19.707 -16.333 17.965 1.00 86.38 332 GLY A N 1
ATOM 2593 C CA . GLY A 1 332 ? -20.194 -15.984 16.628 1.00 86.38 332 GLY A CA 1
ATOM 2594 C C . GLY A 1 332 ? -20.214 -14.482 16.308 1.00 86.38 332 GLY A C 1
ATOM 2595 O O . GLY A 1 332 ? -19.817 -13.626 17.104 1.00 86.38 332 GLY A O 1
ATOM 2596 N N . ALA A 1 333 ? -20.674 -14.149 15.100 1.00 87.94 333 ALA A N 1
ATOM 2597 C CA . ALA A 1 333 ? -20.825 -12.759 14.667 1.00 87.94 333 ALA A CA 1
ATOM 2598 C C . ALA A 1 333 ? -22.068 -12.097 15.289 1.00 87.94 333 ALA A C 1
ATOM 2600 O O . ALA A 1 333 ? -23.180 -12.607 15.181 1.00 87.94 333 ALA A O 1
ATOM 2601 N N . ASN A 1 334 ? -21.886 -10.917 15.886 1.00 88.25 334 ASN A N 1
ATOM 2602 C CA . ASN A 1 334 ? -22.961 -10.143 16.506 1.00 88.25 334 ASN A CA 1
ATOM 2603 C C . ASN A 1 334 ? -23.379 -8.958 15.628 1.00 88.25 334 ASN A C 1
ATOM 2605 O O . ASN A 1 334 ? -22.530 -8.220 15.126 1.00 88.25 334 ASN A O 1
ATOM 2609 N N . GLU A 1 335 ? -24.684 -8.733 15.487 1.00 86.12 335 GLU A N 1
ATOM 2610 C CA . GLU A 1 335 ? -25.225 -7.575 14.768 1.00 86.12 335 GLU A CA 1
ATOM 2611 C C . GLU A 1 335 ? -25.121 -6.285 15.593 1.00 86.12 335 GLU A C 1
ATOM 2613 O O . GLU A 1 335 ? -25.228 -6.282 16.824 1.00 86.12 335 GLU A O 1
ATOM 2618 N N . VAL A 1 336 ? -24.919 -5.164 14.900 1.00 84.44 336 VAL A N 1
ATOM 2619 C CA . VAL A 1 336 ? -24.903 -3.832 15.510 1.00 84.44 336 VAL A CA 1
ATOM 2620 C C . VAL A 1 336 ? -26.318 -3.261 15.510 1.00 84.44 336 VAL A C 1
ATOM 2622 O O . VAL A 1 336 ? -26.976 -3.200 14.473 1.00 84.44 336 VAL A O 1
ATOM 2625 N N . LYS A 1 337 ? -26.787 -2.792 16.672 1.00 71.88 337 LYS A N 1
ATOM 2626 C CA . LYS A 1 337 ? -28.074 -2.088 16.766 1.00 71.88 337 LYS A CA 1
ATOM 2627 C C . LYS A 1 337 ? -28.033 -0.844 15.871 1.00 71.88 337 LYS A C 1
ATOM 2629 O O . LYS A 1 337 ? -27.080 -0.078 15.937 1.00 71.88 337 LYS A O 1
ATOM 2634 N N . ASP A 1 338 ? -29.060 -0.670 15.042 1.00 69.00 338 ASP A N 1
ATOM 2635 C CA . ASP A 1 338 ? -29.226 0.449 14.101 1.00 69.00 338 ASP A CA 1
ATOM 2636 C C . ASP A 1 338 ? -28.288 0.461 12.868 1.00 69.00 338 ASP A C 1
ATOM 2638 O O . ASP A 1 338 ? -28.233 1.470 12.160 1.00 69.00 338 ASP A O 1
ATOM 2642 N N . SER A 1 339 ? -27.577 -0.636 12.556 1.00 73.50 339 SER A N 1
ATOM 2643 C CA . SER A 1 339 ? -26.774 -0.745 11.323 1.00 73.50 339 SER A CA 1
ATOM 2644 C C . SER A 1 339 ? -26.740 -2.170 10.758 1.00 73.50 339 SER A C 1
ATOM 2646 O O . SER A 1 339 ? -26.011 -3.028 11.250 1.00 73.50 339 SER A O 1
ATOM 2648 N N . ASP A 1 340 ? -27.474 -2.400 9.664 1.00 72.81 340 ASP A N 1
ATOM 2649 C CA . ASP A 1 340 ? -27.549 -3.711 8.998 1.00 72.81 340 ASP A CA 1
ATOM 2650 C C . ASP A 1 340 ? -26.257 -4.095 8.254 1.00 72.81 340 ASP A C 1
ATOM 2652 O O . ASP A 1 340 ? -26.079 -5.257 7.894 1.00 72.81 340 ASP A O 1
ATOM 2656 N N . ASP A 1 341 ? -25.355 -3.143 7.990 1.00 84.44 341 ASP A N 1
ATOM 2657 C CA . ASP A 1 341 ? -24.105 -3.363 7.239 1.00 84.44 341 ASP A CA 1
ATOM 2658 C C . ASP A 1 341 ? -22.870 -3.500 8.147 1.00 84.44 341 ASP A C 1
ATOM 2660 O O . ASP A 1 341 ? -21.731 -3.409 7.684 1.00 84.44 341 ASP A O 1
ATOM 2664 N N . GLU A 1 342 ? -23.073 -3.706 9.450 1.00 91.00 342 GLU A N 1
ATOM 2665 C CA . GLU A 1 342 ? -21.995 -3.829 10.429 1.00 91.00 342 GLU A CA 1
ATOM 2666 C C . GLU A 1 342 ? -22.114 -5.101 11.262 1.00 91.00 342 GLU A C 1
ATOM 2668 O O . GLU A 1 342 ? -23.201 -5.524 11.647 1.00 91.00 342 GLU A O 1
ATOM 2673 N N . LEU A 1 343 ? -20.959 -5.691 11.570 1.00 91.50 343 LEU A N 1
ATOM 2674 C CA . LEU A 1 343 ? -20.856 -6.854 12.445 1.00 91.50 343 LEU A CA 1
ATOM 2675 C C . LEU A 1 343 ? -19.748 -6.654 13.464 1.00 91.50 343 LEU A C 1
ATOM 2677 O O . LEU A 1 343 ? -18.734 -6.010 13.193 1.00 91.50 343 LEU A O 1
ATOM 2681 N N . ILE A 1 344 ? -19.943 -7.255 14.626 1.00 91.44 344 ILE A N 1
ATOM 2682 C CA . ILE A 1 344 ? -18.962 -7.331 15.694 1.00 91.44 344 ILE A CA 1
ATOM 2683 C C . ILE A 1 344 ? -18.500 -8.780 15.814 1.00 91.44 344 ILE A C 1
ATOM 2685 O O . ILE A 1 344 ? -19.312 -9.675 16.042 1.00 91.44 344 ILE A O 1
ATOM 2689 N N . LEU A 1 345 ? -17.192 -8.991 15.694 1.00 93.38 345 LEU A N 1
ATOM 2690 C CA . LEU A 1 345 ? -16.532 -10.274 15.906 1.00 93.38 345 LEU A CA 1
ATOM 2691 C C . LEU A 1 345 ? -15.829 -10.254 17.270 1.00 93.38 345 LEU A C 1
ATOM 2693 O O . LEU A 1 345 ? -14.810 -9.565 17.411 1.00 93.38 345 LEU A O 1
ATOM 2697 N N . PRO A 1 346 ? -16.362 -10.951 18.286 1.00 88.50 346 PRO A N 1
ATOM 2698 C CA . PRO A 1 346 ? -15.664 -11.144 19.548 1.00 88.50 346 PRO A CA 1
ATOM 2699 C C . PRO A 1 346 ? -14.533 -12.155 19.363 1.00 88.50 346 PRO A C 1
ATOM 2701 O O . PRO A 1 346 ? -14.672 -13.117 18.611 1.00 88.50 346 PRO A O 1
ATOM 2704 N N . TYR A 1 347 ? -13.429 -11.954 20.069 1.00 91.12 347 TYR A N 1
ATOM 2705 C CA . TYR A 1 347 ? -12.334 -12.919 20.178 1.00 91.12 347 TYR A CA 1
ATOM 2706 C C . TYR A 1 347 ? -11.682 -12.785 21.557 1.00 91.12 347 TYR A C 1
ATOM 2708 O O . TYR A 1 347 ? -11.917 -11.790 22.239 1.00 91.12 347 TYR A O 1
ATOM 2716 N N . ALA A 1 348 ? -10.872 -13.754 21.979 1.00 86.50 348 ALA A N 1
ATOM 2717 C CA . ALA A 1 348 ? -10.090 -13.653 23.212 1.00 86.50 348 ALA A CA 1
ATOM 2718 C C . ALA A 1 348 ? -8.596 -13.729 22.894 1.00 86.50 348 ALA A C 1
ATOM 2720 O O . ALA A 1 348 ? -8.108 -14.738 22.391 1.00 86.50 348 ALA A O 1
ATOM 2721 N N . SER A 1 349 ? -7.871 -12.649 23.173 1.00 82.69 349 SER A N 1
ATOM 2722 C CA . SER A 1 349 ? -6.416 -12.584 23.065 1.00 82.69 349 SER A CA 1
ATOM 2723 C C . SER A 1 349 ? -5.862 -11.468 23.945 1.00 82.69 349 SER A C 1
ATOM 2725 O O . SER A 1 349 ? -6.478 -10.416 24.113 1.00 82.69 349 SER A O 1
ATOM 2727 N N . ASP A 1 350 ? -4.645 -11.663 24.441 1.00 75.69 350 ASP A N 1
ATOM 2728 C CA . ASP A 1 350 ? -3.891 -10.627 25.152 1.00 75.69 350 ASP A CA 1
ATOM 2729 C C . ASP A 1 350 ? -3.159 -9.666 24.191 1.00 75.69 350 ASP A C 1
ATOM 2731 O O . ASP A 1 350 ? -2.497 -8.725 24.629 1.00 75.69 350 ASP A O 1
ATOM 2735 N N . VAL A 1 351 ? -3.253 -9.899 22.876 1.00 74.06 351 VAL A N 1
ATOM 2736 C CA . VAL A 1 351 ? -2.532 -9.155 21.834 1.00 74.06 351 VAL A CA 1
ATOM 2737 C C . VAL A 1 351 ? -3.510 -8.486 20.868 1.00 74.06 351 VAL A C 1
ATOM 2739 O O . VAL A 1 351 ? -4.409 -9.135 20.332 1.00 74.06 351 VAL A O 1
ATOM 2742 N N . ASP A 1 352 ? -3.284 -7.198 20.584 1.00 77.44 352 ASP A N 1
ATOM 2743 C CA . ASP A 1 352 ? -3.997 -6.469 19.529 1.00 77.44 352 ASP A CA 1
ATOM 2744 C C . ASP A 1 352 ? -3.530 -6.925 18.137 1.00 77.44 352 ASP A C 1
ATOM 2746 O O . ASP A 1 352 ? -2.502 -6.482 17.615 1.00 77.44 352 ASP A O 1
ATOM 2750 N N . VAL A 1 353 ? -4.327 -7.797 17.519 1.00 83.06 353 VAL A N 1
ATOM 2751 C CA . VAL A 1 353 ? -4.091 -8.365 16.181 1.00 83.06 353 VAL A CA 1
ATOM 2752 C C . VAL A 1 353 ? -4.089 -7.288 15.085 1.00 83.06 353 VAL A C 1
ATOM 2754 O O . VAL A 1 353 ? -3.449 -7.451 14.044 1.00 83.06 353 VAL A O 1
ATOM 2757 N N . LEU A 1 354 ? -4.766 -6.157 15.312 1.00 85.94 354 LEU A N 1
ATOM 2758 C CA . LEU A 1 354 ? -4.840 -5.052 14.357 1.00 85.94 354 LEU A CA 1
ATOM 2759 C C . LEU A 1 354 ? -3.749 -3.989 14.579 1.00 85.94 354 LEU A C 1
ATOM 2761 O O . LEU A 1 354 ? -3.622 -3.058 13.776 1.00 85.94 354 LEU A O 1
ATOM 2765 N N . GLY A 1 355 ? -2.936 -4.129 15.630 1.00 75.31 355 GLY A N 1
ATOM 2766 C CA . GLY A 1 355 ? -1.947 -3.135 16.048 1.00 75.31 355 GLY A CA 1
ATOM 2767 C C . GLY A 1 355 ? -0.859 -2.848 15.008 1.00 75.31 355 GLY A C 1
ATOM 2768 O O . GLY A 1 355 ? -0.327 -1.735 14.973 1.00 75.31 355 GLY A O 1
ATOM 2769 N N . GLN A 1 356 ? -0.574 -3.816 14.130 1.00 76.31 356 GLN A N 1
ATOM 2770 C CA . GLN A 1 356 ? 0.424 -3.707 13.060 1.00 76.31 356 GLN A CA 1
ATOM 2771 C C . GLN A 1 356 ? -0.025 -2.871 11.849 1.00 76.31 356 GLN A C 1
ATOM 2773 O O . GLN A 1 356 ? 0.808 -2.508 11.021 1.00 76.31 356 GLN A O 1
ATOM 2778 N N . PHE A 1 357 ? -1.318 -2.553 11.732 1.00 82.50 357 PHE A N 1
ATOM 2779 C CA . PHE A 1 357 ? -1.848 -1.792 10.601 1.00 82.50 357 PHE A CA 1
ATOM 2780 C C . PHE A 1 357 ? -1.841 -0.278 10.856 1.00 82.50 357 PHE A C 1
ATOM 2782 O O . PHE A 1 357 ? -2.027 0.216 11.978 1.00 82.50 357 PHE A O 1
ATOM 2789 N N . ASN A 1 358 ? -1.674 0.489 9.779 1.00 78.94 358 ASN A N 1
ATOM 2790 C CA . ASN A 1 358 ? -1.760 1.942 9.804 1.00 78.94 358 ASN A CA 1
ATOM 2791 C C . ASN A 1 358 ? -3.215 2.410 9.709 1.00 78.94 358 ASN A C 1
ATOM 2793 O O . ASN A 1 358 ? -4.120 1.722 9.249 1.00 78.94 358 ASN A O 1
ATOM 2797 N N . LYS A 1 359 ? -3.457 3.660 10.097 1.00 73.62 359 LYS A N 1
ATOM 2798 C CA . LYS A 1 359 ? -4.817 4.220 10.181 1.00 73.62 359 LYS A CA 1
ATOM 2799 C C . LYS A 1 359 ? -5.540 4.424 8.874 1.00 73.62 359 LYS A C 1
ATOM 2801 O O . LYS A 1 359 ? -6.767 4.462 8.859 1.00 73.62 359 LYS A O 1
ATOM 2806 N N . ASN A 1 360 ? -4.762 4.665 7.834 1.00 77.12 360 ASN A N 1
ATOM 2807 C CA . ASN A 1 360 ? -5.279 4.911 6.503 1.00 77.12 360 ASN A CA 1
ATOM 2808 C C . ASN A 1 360 ? -5.348 3.608 5.700 1.00 77.12 360 ASN A C 1
ATOM 2810 O O . ASN A 1 360 ? -5.757 3.645 4.541 1.00 77.12 360 ASN A O 1
ATOM 2814 N N . ASP A 1 361 ? -4.957 2.478 6.300 1.00 82.88 361 ASP A N 1
ATOM 2815 C CA . ASP A 1 361 ? -5.004 1.191 5.631 1.00 82.88 361 ASP A CA 1
ATOM 2816 C C . ASP A 1 361 ? -6.455 0.756 5.468 1.00 82.88 361 ASP A C 1
ATOM 2818 O O . ASP A 1 361 ? -7.278 0.817 6.386 1.00 82.88 361 ASP A O 1
ATOM 2822 N N . VAL A 1 362 ? -6.766 0.287 4.265 1.00 88.25 362 VAL A N 1
ATOM 2823 C CA . VAL A 1 362 ? -8.028 -0.389 3.994 1.00 88.25 362 VAL A CA 1
ATOM 2824 C C . VAL A 1 362 ? -7.798 -1.872 4.235 1.00 88.25 362 VAL A C 1
ATOM 2826 O O . VAL A 1 362 ? -7.181 -2.549 3.408 1.00 88.25 362 VAL A O 1
ATOM 2829 N N . ILE A 1 363 ? -8.272 -2.345 5.385 1.00 93.56 363 ILE A N 1
ATOM 2830 C CA . ILE A 1 363 ? -8.080 -3.714 5.864 1.00 93.56 363 ILE A CA 1
ATOM 2831 C C . ILE A 1 363 ? -9.313 -4.543 5.495 1.00 93.56 363 ILE A C 1
ATOM 2833 O O . ILE A 1 363 ? -10.440 -4.176 5.834 1.00 93.56 363 ILE A O 1
ATOM 2837 N N . GLU A 1 364 ? -9.102 -5.653 4.796 1.00 94.00 364 GLU A N 1
ATOM 2838 C CA . GLU A 1 364 ? -10.124 -6.654 4.496 1.00 94.00 364 GLU A CA 1
ATOM 2839 C C . GLU A 1 364 ? -10.073 -7.771 5.542 1.00 94.00 364 GLU A C 1
ATOM 2841 O O . GLU A 1 364 ? -8.991 -8.240 5.895 1.00 94.00 364 GLU A O 1
ATOM 2846 N N . ALA A 1 365 ? -11.246 -8.210 5.999 1.00 94.50 365 ALA A N 1
ATOM 2847 C CA . ALA A 1 365 ? -11.409 -9.429 6.782 1.00 94.50 365 ALA A CA 1
ATOM 2848 C C . ALA A 1 365 ? -11.794 -10.582 5.850 1.00 94.50 365 ALA A C 1
ATOM 2850 O O . ALA A 1 365 ? -12.675 -10.428 4.991 1.00 94.50 365 ALA A O 1
ATOM 2851 N N . LEU A 1 366 ? -11.142 -11.729 6.010 1.00 92.69 366 LEU A N 1
ATOM 2852 C CA . LEU A 1 366 ? -11.333 -12.901 5.164 1.00 92.69 366 LEU A CA 1
ATOM 2853 C C . LEU A 1 366 ? -11.372 -14.196 5.979 1.00 92.69 366 LEU A C 1
ATOM 2855 O O . LEU A 1 366 ? -10.715 -14.320 7.006 1.00 92.69 366 LEU A O 1
ATOM 2859 N N . ARG A 1 367 ? -12.126 -15.173 5.481 1.00 91.56 367 ARG A N 1
ATOM 2860 C CA . ARG A 1 367 ? -12.092 -16.565 5.935 1.00 91.56 367 ARG A CA 1
ATOM 2861 C C . ARG A 1 367 ? -11.408 -17.396 4.861 1.00 91.56 367 ARG A C 1
ATOM 2863 O O . ARG A 1 367 ? -11.745 -17.253 3.686 1.00 91.56 367 ARG A O 1
ATOM 2870 N N . ILE A 1 368 ? -10.473 -18.247 5.259 1.00 87.00 368 ILE A N 1
ATOM 2871 C CA . ILE A 1 368 ? -9.773 -19.156 4.348 1.00 87.00 368 ILE A CA 1
ATOM 2872 C C . ILE A 1 368 ? -10.380 -20.545 4.529 1.00 87.00 368 ILE A C 1
ATOM 2874 O O . ILE A 1 368 ? -10.404 -21.068 5.641 1.00 87.00 368 ILE A O 1
ATOM 2878 N N . VAL A 1 369 ? -10.913 -21.124 3.452 1.00 83.56 369 VAL A N 1
ATOM 2879 C CA . VAL A 1 369 ? -11.466 -22.486 3.450 1.00 83.56 369 VAL A CA 1
ATOM 2880 C C . VAL A 1 369 ? -10.783 -23.268 2.334 1.00 83.56 369 VAL A C 1
ATOM 2882 O O . VAL A 1 369 ? -11.122 -23.116 1.162 1.00 83.56 369 VAL A O 1
ATOM 2885 N N . GLY A 1 370 ? -9.791 -24.087 2.694 1.00 78.25 370 GLY A N 1
ATOM 2886 C CA . GLY A 1 370 ? -8.890 -24.692 1.709 1.00 78.25 370 GLY A CA 1
ATOM 2887 C C . GLY A 1 370 ? -8.109 -23.606 0.965 1.00 78.25 370 GLY A C 1
ATOM 2888 O O . GLY A 1 370 ? -7.482 -22.767 1.605 1.00 78.25 370 GLY A O 1
ATOM 2889 N N . ASP A 1 371 ? -8.211 -23.592 -0.365 1.00 72.31 371 ASP A N 1
ATOM 2890 C CA . ASP A 1 371 ? -7.575 -22.581 -1.224 1.00 72.31 371 ASP A CA 1
ATOM 2891 C C . ASP A 1 371 ? -8.483 -21.373 -1.527 1.00 72.31 371 ASP A C 1
ATOM 2893 O O . ASP A 1 371 ? -8.061 -20.423 -2.192 1.00 72.31 371 ASP A O 1
ATOM 2897 N N . GLU A 1 372 ? -9.740 -21.383 -1.064 1.00 81.19 372 GLU A N 1
ATOM 2898 C CA . GLU A 1 372 ? -10.672 -20.280 -1.296 1.00 81.19 372 GLU A CA 1
ATOM 2899 C C . GLU A 1 372 ? -10.574 -19.203 -0.212 1.00 81.19 372 GLU A C 1
ATOM 2901 O O . GLU A 1 372 ? -10.808 -19.438 0.977 1.00 81.19 372 GLU A O 1
ATOM 2906 N N . GLU A 1 373 ? -10.318 -17.972 -0.654 1.00 86.56 373 GLU A N 1
ATOM 2907 C CA . GLU A 1 373 ? -10.383 -16.779 0.183 1.00 86.56 373 GLU A CA 1
ATOM 2908 C C . GLU A 1 373 ? -11.773 -16.138 0.101 1.00 86.56 373 GLU A C 1
ATOM 2910 O O . GLU A 1 373 ? -12.152 -15.503 -0.889 1.00 86.56 373 GLU A O 1
ATOM 2915 N N . ILE A 1 374 ? -12.539 -16.246 1.180 1.00 89.75 374 ILE A N 1
ATOM 2916 C CA . ILE A 1 374 ? -13.875 -15.670 1.281 1.00 89.75 374 ILE A CA 1
ATOM 2917 C C . ILE A 1 374 ? -13.778 -14.311 1.962 1.00 89.75 374 ILE A C 1
ATOM 2919 O O . ILE A 1 374 ? -13.483 -14.214 3.151 1.00 89.75 374 ILE A O 1
ATOM 2923 N N . ARG A 1 375 ? -14.097 -13.243 1.232 1.00 91.94 375 ARG A N 1
ATOM 2924 C CA . ARG A 1 375 ? -14.178 -11.898 1.809 1.00 91.94 375 ARG A CA 1
ATOM 2925 C C . ARG A 1 375 ? -15.399 -11.765 2.723 1.00 91.94 375 ARG A C 1
ATOM 2927 O O . ARG A 1 375 ? -16.527 -11.994 2.289 1.00 91.94 375 ARG A O 1
ATOM 2934 N N . LEU A 1 376 ? -15.167 -11.330 3.958 1.00 93.38 376 LEU A N 1
ATOM 2935 C CA . LEU A 1 376 ? -16.198 -11.131 4.978 1.00 93.38 376 LEU A CA 1
ATOM 2936 C C . LEU A 1 376 ? -16.631 -9.664 5.070 1.00 93.38 376 LEU A C 1
ATOM 2938 O O . LEU A 1 376 ? -17.818 -9.381 5.200 1.00 93.38 376 LEU A O 1
ATOM 2942 N N . GLY A 1 377 ? -15.688 -8.729 4.946 1.00 93.06 377 GLY A N 1
ATOM 2943 C CA . GLY A 1 377 ? -15.958 -7.293 5.014 1.00 93.06 377 GLY A CA 1
ATOM 2944 C C . GLY A 1 377 ? -14.680 -6.461 5.060 1.00 93.06 377 GLY A C 1
ATOM 2945 O O . GLY A 1 377 ? -13.591 -6.955 4.758 1.00 93.06 377 GLY A O 1
ATOM 2946 N N . GLU A 1 378 ? -14.810 -5.189 5.419 1.00 94.50 378 GLU A N 1
ATOM 2947 C CA . GLU A 1 378 ? -13.694 -4.289 5.730 1.00 94.50 378 GLU A CA 1
ATOM 2948 C C . GLU A 1 378 ? -13.682 -3.984 7.234 1.00 94.50 378 GLU A C 1
ATOM 2950 O O . GLU A 1 378 ? -14.733 -3.945 7.869 1.00 94.50 378 GLU A O 1
ATOM 2955 N N . VAL A 1 379 ? -12.506 -3.769 7.824 1.00 94.00 379 VAL A N 1
ATOM 2956 C CA . VAL A 1 379 ? -12.376 -3.484 9.262 1.00 94.00 379 VAL A CA 1
ATOM 2957 C C . VAL A 1 379 ? -12.565 -1.991 9.526 1.00 94.00 379 VAL A C 1
ATOM 2959 O O . VAL A 1 379 ? -11.883 -1.147 8.938 1.00 94.00 379 VAL A O 1
ATOM 2962 N N . LYS A 1 380 ? -13.445 -1.636 10.468 1.00 90.12 380 LYS A N 1
ATOM 2963 C CA . LYS A 1 380 ? -13.509 -0.286 11.041 1.00 90.12 380 LYS A CA 1
ATOM 2964 C C . LYS A 1 380 ? -12.470 -0.158 12.149 1.00 90.12 380 LYS A C 1
ATOM 2966 O O . LYS A 1 380 ? -12.791 -0.257 13.332 1.00 90.12 380 LYS A O 1
ATOM 2971 N N . LEU A 1 381 ? -11.223 0.118 11.767 1.00 85.00 381 LEU A N 1
ATOM 2972 C CA . LEU A 1 381 ? -10.087 0.152 12.698 1.00 85.00 381 LEU A CA 1
ATOM 2973 C C . LEU A 1 381 ? -10.314 1.094 13.896 1.00 85.00 381 LEU A C 1
ATOM 2975 O O . LEU A 1 381 ? -9.989 0.751 15.022 1.00 85.00 381 LEU A O 1
ATOM 2979 N N . LYS A 1 382 ? -10.939 2.260 13.677 1.00 79.81 382 LYS A N 1
ATOM 2980 C CA . LYS A 1 382 ? -11.245 3.236 14.745 1.00 79.81 382 LYS A CA 1
ATOM 2981 C C . LYS A 1 382 ? -12.284 2.768 15.769 1.00 79.81 382 LYS A C 1
ATOM 2983 O O . LYS A 1 382 ? -12.396 3.377 16.825 1.00 79.81 382 LYS A O 1
ATOM 2988 N N . GLN A 1 383 ? -13.106 1.789 15.408 1.00 82.62 383 GLN A N 1
ATOM 2989 C CA . GLN A 1 383 ? -14.195 1.278 16.244 1.00 82.62 383 GLN A CA 1
ATOM 2990 C C . GLN A 1 383 ? -13.912 -0.143 16.744 1.00 82.62 383 GLN A C 1
ATOM 2992 O O . GLN A 1 383 ? -14.743 -0.706 17.444 1.00 82.62 383 GLN A O 1
ATOM 2997 N N . SER A 1 384 ? -12.764 -0.711 16.369 1.00 84.81 384 SER A N 1
ATOM 2998 C CA . SER A 1 384 ? -12.291 -2.005 16.856 1.00 84.81 384 SER A CA 1
ATOM 2999 C C . SER A 1 384 ? -11.430 -1.794 18.103 1.00 84.81 384 SER A C 1
ATOM 3001 O O . SER A 1 384 ? -10.794 -0.747 18.252 1.00 84.81 384 SER A O 1
ATOM 3003 N N . ALA A 1 385 ? -11.429 -2.773 18.998 1.00 80.50 385 ALA A N 1
ATOM 3004 C CA . ALA A 1 385 ? -10.730 -2.746 20.276 1.00 80.50 385 ALA A CA 1
ATOM 3005 C C . ALA A 1 385 ? -10.112 -4.122 20.577 1.00 80.50 385 ALA A C 1
ATOM 3007 O O . ALA A 1 385 ? -10.286 -5.085 19.824 1.00 80.50 385 ALA A O 1
ATOM 3008 N N . LEU A 1 386 ? -9.389 -4.231 21.693 1.00 81.12 386 LEU A N 1
ATOM 3009 C CA . LEU A 1 386 ? -8.939 -5.538 22.169 1.00 81.12 386 LEU A CA 1
ATOM 3010 C C . LEU A 1 386 ? -10.163 -6.443 22.390 1.00 81.12 386 LEU A C 1
ATOM 3012 O O . LEU A 1 386 ? -11.164 -5.992 22.949 1.00 81.12 386 LEU A O 1
ATOM 3016 N N . ASN A 1 387 ? -10.084 -7.697 21.940 1.00 83.38 387 ASN A N 1
ATOM 3017 C CA . ASN A 1 387 ? -11.166 -8.692 21.999 1.00 83.38 387 ASN A CA 1
ATOM 3018 C C . ASN A 1 387 ? -12.422 -8.372 21.163 1.00 83.38 387 ASN A C 1
ATOM 3020 O O . ASN A 1 387 ? -13.418 -9.096 21.235 1.00 83.38 387 ASN A O 1
ATOM 3024 N N . GLU A 1 388 ? -12.398 -7.317 20.342 1.00 88.38 388 GLU A N 1
ATOM 3025 C CA . GLU A 1 388 ? -13.525 -6.954 19.488 1.00 88.38 388 GLU A CA 1
ATOM 3026 C C . GLU A 1 388 ? -13.105 -6.342 18.147 1.00 88.38 388 GLU A C 1
ATOM 3028 O O . GLU A 1 388 ? -12.536 -5.251 18.086 1.00 88.38 388 GLU A O 1
ATOM 3033 N N . ILE A 1 389 ? -13.485 -6.985 17.044 1.00 92.31 389 ILE A N 1
ATOM 3034 C CA . ILE A 1 389 ? -13.275 -6.444 15.697 1.00 92.31 389 ILE A CA 1
ATOM 3035 C C . ILE A 1 389 ? -14.607 -6.016 15.098 1.00 92.31 389 ILE A C 1
ATOM 3037 O O . ILE A 1 389 ? -15.530 -6.820 14.976 1.00 92.31 389 ILE A O 1
ATOM 3041 N N . ARG A 1 390 ? -14.699 -4.748 14.679 1.00 92.12 390 ARG A N 1
ATOM 3042 C CA . ARG A 1 390 ? -15.880 -4.229 13.984 1.00 92.12 390 ARG A CA 1
ATOM 3043 C C . ARG A 1 390 ? -15.668 -4.257 12.476 1.00 92.12 390 ARG A C 1
ATOM 3045 O O . ARG A 1 390 ? -14.734 -3.642 11.957 1.00 92.12 390 ARG A O 1
ATOM 3052 N N . LEU A 1 391 ? -16.570 -4.928 11.772 1.00 94.06 391 LEU A N 1
ATOM 3053 C CA . LEU A 1 391 ? -16.608 -5.006 10.318 1.00 94.06 391 LEU A CA 1
ATOM 3054 C C . LEU A 1 391 ? -17.701 -4.108 9.736 1.00 94.06 391 LEU A C 1
ATOM 3056 O O . LEU A 1 391 ? -18.715 -3.851 10.379 1.00 94.06 391 LEU A O 1
ATOM 3060 N N . TYR A 1 392 ? -17.488 -3.654 8.503 1.00 92.62 392 TYR A N 1
ATOM 3061 C CA . TYR A 1 392 ? -18.474 -2.955 7.678 1.00 92.62 392 TYR A CA 1
ATOM 3062 C C . TYR A 1 392 ? -18.406 -3.424 6.226 1.00 92.62 392 TYR A C 1
ATOM 3064 O O . TYR A 1 392 ? -17.426 -4.074 5.844 1.00 92.62 392 TYR A O 1
ATOM 3072 N N . ARG A 1 393 ? -19.419 -3.094 5.409 1.00 88.12 393 ARG A N 1
ATOM 3073 C CA . ARG A 1 393 ? -19.566 -3.640 4.046 1.00 88.12 393 ARG A CA 1
ATOM 3074 C C . ARG A 1 393 ? -19.562 -5.164 4.084 1.00 88.12 393 ARG A C 1
ATOM 3076 O O . ARG A 1 393 ? -18.780 -5.818 3.385 1.00 88.12 393 ARG A O 1
ATOM 3083 N N . VAL A 1 394 ? -20.363 -5.712 4.991 1.00 89.81 394 VAL A N 1
ATOM 3084 C CA . VAL A 1 394 ? -20.312 -7.125 5.364 1.00 89.81 394 VAL A CA 1
ATOM 3085 C C . VAL A 1 394 ? -21.070 -7.983 4.356 1.00 89.81 394 VAL A C 1
ATOM 3087 O O . VAL A 1 394 ? -22.231 -7.741 4.018 1.00 89.81 394 VAL A O 1
ATOM 3090 N N . GLY A 1 395 ? -20.410 -9.031 3.870 1.00 80.81 395 GLY A N 1
ATOM 3091 C CA . GLY A 1 395 ? -21.033 -10.018 2.992 1.00 80.81 395 GLY A CA 1
ATOM 3092 C C . GLY A 1 395 ? -22.001 -10.932 3.749 1.00 80.81 395 GLY A C 1
ATOM 3093 O O . GLY A 1 395 ? -21.937 -11.065 4.969 1.00 80.81 395 GLY A O 1
ATOM 3094 N N . PHE A 1 396 ? -22.870 -11.641 3.022 1.00 81.50 396 PHE A N 1
ATOM 3095 C CA . PHE A 1 396 ? -23.783 -12.630 3.617 1.00 81.50 396 PHE A CA 1
ATOM 3096 C C . PHE A 1 396 ? -23.040 -13.683 4.459 1.00 81.50 396 PHE A C 1
ATOM 3098 O O . PHE A 1 396 ? -23.448 -13.987 5.574 1.00 81.50 396 PHE A O 1
ATOM 3105 N N . LYS A 1 397 ? -21.893 -14.172 3.966 1.00 84.38 397 LYS A N 1
ATOM 3106 C CA . LYS A 1 397 ? -21.076 -15.187 4.651 1.00 84.38 397 LYS A CA 1
ATOM 3107 C C . LYS A 1 397 ? -20.467 -14.711 5.979 1.00 84.38 397 LYS A C 1
ATOM 3109 O O . LYS A 1 397 ? -20.131 -15.553 6.798 1.00 84.38 397 LYS A O 1
ATOM 3114 N N . ALA A 1 398 ? -20.351 -13.402 6.213 1.00 85.56 398 ALA A N 1
ATOM 3115 C CA . ALA A 1 398 ? -19.848 -12.870 7.480 1.00 85.56 398 ALA A CA 1
ATOM 3116 C C . ALA A 1 398 ? -20.858 -13.003 8.628 1.00 85.56 398 ALA A C 1
ATOM 3118 O O . ALA A 1 398 ? -20.455 -13.081 9.782 1.00 85.56 398 ALA A O 1
ATOM 3119 N N . ARG A 1 399 ? -22.160 -13.065 8.317 1.00 85.69 399 ARG A N 1
ATOM 3120 C CA . ARG A 1 399 ? -23.222 -13.246 9.321 1.00 85.69 399 ARG A CA 1
ATOM 3121 C C . ARG A 1 399 ? -23.323 -14.685 9.833 1.00 85.69 399 ARG A C 1
ATOM 3123 O O . ARG A 1 399 ? -23.882 -14.908 10.894 1.00 85.69 399 ARG A O 1
ATOM 3130 N N . ASN A 1 400 ? -22.754 -15.640 9.098 1.00 86.50 400 ASN A N 1
ATOM 3131 C CA . ASN A 1 400 ? -22.774 -17.067 9.432 1.00 86.50 400 ASN A CA 1
ATOM 3132 C C . ASN A 1 400 ? -21.429 -17.536 10.010 1.00 86.50 400 ASN A C 1
ATOM 3134 O O . ASN A 1 400 ? -21.041 -18.682 9.792 1.00 86.50 400 ASN A O 1
ATOM 3138 N N . LEU A 1 401 ? -20.671 -16.637 10.645 1.00 89.38 401 LEU A N 1
ATOM 3139 C CA . LEU A 1 401 ? -19.459 -17.026 11.360 1.00 89.38 401 LEU A CA 1
ATOM 3140 C C . LEU A 1 401 ? -19.854 -17.649 12.694 1.00 89.38 401 LEU A C 1
ATOM 3142 O O . LEU A 1 401 ? -20.606 -17.046 13.465 1.00 89.38 401 LEU A O 1
ATOM 3146 N N . GLU A 1 402 ? -19.334 -18.843 12.935 1.00 88.00 402 GLU A N 1
ATOM 3147 C CA . GLU A 1 402 ? -19.596 -19.626 14.138 1.00 88.00 402 GLU A CA 1
ATOM 3148 C C . GLU A 1 402 ? -18.427 -19.524 15.125 1.00 88.00 402 GLU A C 1
ATOM 3150 O O . GLU A 1 402 ? -17.370 -18.962 14.832 1.00 88.00 402 GLU A O 1
ATOM 3155 N N . ASP A 1 403 ? -18.651 -20.044 16.328 1.00 89.62 403 ASP A N 1
ATOM 3156 C CA . ASP A 1 403 ? -17.614 -20.188 17.346 1.00 89.62 403 ASP A CA 1
ATOM 3157 C C . ASP A 1 403 ? -16.463 -21.064 16.817 1.00 89.62 403 ASP A C 1
ATOM 3159 O O . ASP A 1 403 ? -16.703 -22.123 16.233 1.00 89.62 403 ASP A O 1
ATOM 3163 N N . GLY A 1 404 ? -15.221 -20.606 16.981 1.00 87.38 404 GLY A N 1
ATOM 3164 C CA . GLY A 1 404 ? -14.019 -21.280 16.476 1.00 87.38 404 GLY A CA 1
ATOM 3165 C C . GLY A 1 404 ? -13.626 -20.933 15.031 1.00 87.38 404 GLY A C 1
ATOM 3166 O O . GLY A 1 404 ? -12.592 -21.395 14.544 1.00 87.38 404 GLY A O 1
ATOM 3167 N N . ASP A 1 405 ? -14.404 -20.110 14.315 1.00 91.50 405 ASP A N 1
ATOM 3168 C CA . ASP A 1 405 ? -14.035 -19.699 12.956 1.00 91.50 405 ASP A CA 1
ATOM 3169 C C . ASP A 1 405 ? -12.804 -18.779 12.950 1.00 91.50 405 ASP A C 1
ATOM 3171 O O . ASP A 1 405 ? -12.747 -17.769 13.653 1.00 91.50 405 ASP A O 1
ATOM 3175 N N . GLN A 1 406 ? -11.834 -19.088 12.082 1.00 92.62 406 GLN A N 1
ATOM 3176 C CA . GLN A 1 406 ? -10.640 -18.265 11.890 1.00 92.62 406 GLN A CA 1
ATOM 3177 C C . GLN A 1 406 ? -10.879 -17.154 10.864 1.00 92.62 406 GLN A C 1
ATOM 3179 O O . GLN A 1 406 ? -11.245 -17.402 9.709 1.00 92.62 406 GLN A O 1
ATOM 3184 N N . VAL A 1 407 ? -10.624 -15.915 11.283 1.00 93.81 407 VAL A N 1
ATOM 3185 C CA . VAL A 1 407 ? -10.756 -14.717 10.451 1.00 93.81 407 VAL A CA 1
ATOM 3186 C C . VAL A 1 407 ? -9.408 -14.024 10.333 1.00 93.81 407 VAL A C 1
ATOM 3188 O O . VAL A 1 407 ? -8.865 -13.543 11.323 1.00 93.81 407 VAL A O 1
ATOM 3191 N N . PHE A 1 408 ? -8.895 -13.942 9.109 1.00 93.44 408 PHE A N 1
ATOM 3192 C CA . PHE A 1 408 ? -7.613 -13.334 8.763 1.00 93.44 408 PHE A CA 1
ATOM 3193 C C . PHE A 1 408 ? -7.801 -11.886 8.296 1.00 93.44 408 PHE A C 1
ATOM 3195 O O . PHE A 1 408 ? -8.840 -11.525 7.730 1.00 93.44 408 PHE A O 1
ATOM 3202 N N . PHE A 1 409 ? -6.772 -11.061 8.479 1.00 92.75 409 PHE A N 1
ATOM 3203 C CA . PHE A 1 409 ? -6.772 -9.648 8.102 1.00 92.75 409 PHE A CA 1
ATOM 3204 C C . PHE A 1 409 ? -5.606 -9.320 7.182 1.00 92.75 409 PHE A C 1
ATOM 3206 O O . PHE A 1 409 ? -4.465 -9.698 7.436 1.00 92.75 409 PHE A O 1
ATOM 3213 N N . ARG A 1 410 ? -5.876 -8.552 6.128 1.00 91.50 410 ARG A N 1
ATOM 3214 C CA . ARG A 1 410 ? -4.832 -8.032 5.234 1.00 91.50 410 ARG A CA 1
ATOM 3215 C C . ARG A 1 410 ? -5.210 -6.678 4.671 1.00 91.50 410 ARG A C 1
ATOM 3217 O O . ARG A 1 410 ? -6.395 -6.362 4.553 1.00 91.50 410 ARG A O 1
ATOM 3224 N N . THR A 1 411 ? -4.227 -5.897 4.240 1.00 88.88 411 THR A N 1
ATOM 3225 C CA . THR A 1 411 ? -4.525 -4.677 3.487 1.00 88.88 411 THR A CA 1
ATOM 3226 C C . THR A 1 411 ? -4.860 -5.001 2.027 1.00 88.88 411 THR A C 1
ATOM 3228 O O . THR A 1 411 ? -4.424 -6.010 1.462 1.00 88.88 411 THR A O 1
ATOM 3231 N N . LYS A 1 412 ? -5.605 -4.113 1.356 1.00 84.06 412 LYS A N 1
ATOM 3232 C CA . LYS A 1 412 ? -5.799 -4.212 -0.105 1.00 84.06 412 LYS A CA 1
ATOM 3233 C C . LYS A 1 412 ? -4.482 -4.131 -0.887 1.00 84.06 412 LYS A C 1
ATOM 3235 O O . LYS A 1 412 ? -4.389 -4.699 -1.973 1.00 84.06 412 LYS A O 1
ATOM 3240 N N . GLN A 1 413 ? -3.477 -3.438 -0.347 1.00 77.38 413 GLN A N 1
ATOM 3241 C CA . GLN A 1 413 ? -2.150 -3.343 -0.955 1.00 77.38 413 GLN A CA 1
ATOM 3242 C C . GLN A 1 413 ? -1.409 -4.679 -0.874 1.00 77.38 413 GLN A C 1
ATOM 3244 O O . GLN A 1 413 ? -0.894 -5.139 -1.894 1.00 77.38 413 GLN A O 1
ATOM 3249 N N . ASP A 1 414 ? -1.443 -5.340 0.286 1.00 81.25 414 ASP A N 1
ATOM 3250 C CA . ASP A 1 414 ? -0.851 -6.671 0.467 1.00 81.25 414 ASP A CA 1
ATOM 3251 C C . ASP A 1 414 ? -1.495 -7.680 -0.471 1.00 81.25 414 ASP A C 1
ATOM 3253 O O . ASP A 1 414 ? -0.792 -8.421 -1.148 1.00 81.25 414 ASP A O 1
ATOM 3257 N N . LYS A 1 415 ? -2.827 -7.644 -0.606 1.00 84.38 415 LYS A N 1
ATOM 3258 C CA . LYS A 1 415 ? -3.548 -8.468 -1.581 1.00 84.38 415 LYS A CA 1
ATOM 3259 C C . LYS A 1 415 ? -3.063 -8.224 -3.009 1.00 84.38 415 LYS A C 1
ATOM 3261 O O . LYS A 1 415 ? -2.778 -9.174 -3.728 1.00 84.38 415 LYS A O 1
ATOM 3266 N N . ALA A 1 416 ? -2.978 -6.965 -3.438 1.00 75.81 416 ALA A N 1
ATOM 3267 C CA . ALA A 1 416 ? -2.538 -6.635 -4.792 1.00 75.81 416 ALA A CA 1
ATOM 3268 C C . ALA A 1 416 ? -1.083 -7.068 -5.048 1.00 75.81 416 ALA A C 1
ATOM 3270 O O . ALA A 1 416 ? -0.761 -7.527 -6.144 1.00 75.81 416 ALA A O 1
ATOM 3271 N N . SER A 1 417 ? -0.214 -6.942 -4.041 1.00 79.38 417 SER A N 1
ATOM 3272 C CA . SER A 1 417 ? 1.170 -7.419 -4.084 1.00 79.38 417 SER A CA 1
ATOM 3273 C C . SER A 1 417 ? 1.230 -8.946 -4.166 1.00 79.38 417 SER A C 1
ATOM 3275 O O . SER A 1 417 ? 1.870 -9.486 -5.068 1.00 79.38 417 SER A O 1
ATOM 3277 N N . TYR A 1 418 ? 0.493 -9.637 -3.294 1.00 82.38 418 TYR A N 1
ATOM 3278 C CA . TYR A 1 418 ? 0.384 -11.092 -3.261 1.00 82.38 418 TYR A CA 1
ATOM 3279 C C . TYR A 1 418 ? -0.114 -11.651 -4.591 1.00 82.38 418 TYR A C 1
ATOM 3281 O O . TYR A 1 418 ? 0.557 -12.495 -5.165 1.00 82.38 418 TYR A O 1
ATOM 3289 N N . VAL A 1 419 ? -1.214 -11.130 -5.144 1.00 80.75 419 VAL A N 1
ATOM 3290 C CA . VAL A 1 419 ? -1.767 -11.594 -6.430 1.00 80.75 419 VAL A CA 1
ATOM 3291 C C . VAL A 1 419 ? -0.740 -11.468 -7.559 1.00 80.75 419 VAL A C 1
ATOM 3293 O O . VAL A 1 419 ? -0.576 -12.397 -8.346 1.00 80.75 419 VAL A O 1
ATOM 3296 N N . LYS A 1 420 ? -0.004 -10.349 -7.623 1.00 81.25 420 LYS A N 1
ATOM 3297 C CA . LYS A 1 420 ? 1.052 -10.153 -8.630 1.00 81.25 420 LYS A CA 1
ATOM 3298 C C . LYS A 1 420 ? 2.222 -11.115 -8.430 1.00 81.25 420 LYS A C 1
ATOM 3300 O O . LYS A 1 420 ? 2.706 -11.679 -9.407 1.00 81.25 420 LYS A O 1
ATOM 3305 N N . ARG A 1 421 ? 2.681 -11.295 -7.185 1.00 84.50 421 ARG A N 1
ATOM 3306 C CA . ARG A 1 421 ? 3.774 -12.223 -6.854 1.00 84.50 421 ARG A CA 1
ATOM 3307 C C . ARG A 1 421 ? 3.388 -13.669 -7.127 1.00 84.50 421 ARG A C 1
ATOM 3309 O O . ARG A 1 421 ? 4.165 -14.366 -7.763 1.00 84.50 421 ARG A O 1
ATOM 3316 N N . LYS A 1 422 ? 2.191 -14.080 -6.708 1.00 85.06 422 LYS A N 1
ATOM 3317 C CA . LYS A 1 422 ? 1.618 -15.404 -6.946 1.00 85.06 422 LYS A CA 1
ATOM 3318 C C . LYS A 1 422 ? 1.567 -15.721 -8.431 1.00 85.06 422 LYS A C 1
ATOM 3320 O O . LYS A 1 422 ? 2.223 -16.662 -8.850 1.00 85.06 422 LYS A O 1
ATOM 3325 N N . ALA A 1 423 ? 0.923 -14.866 -9.225 1.00 82.88 423 ALA A N 1
ATOM 3326 C CA . ALA A 1 423 ? 0.830 -15.062 -10.669 1.00 82.88 423 ALA A CA 1
ATOM 3327 C C . ALA A 1 423 ? 2.212 -15.126 -11.346 1.00 82.88 423 ALA A C 1
ATOM 3329 O O . ALA A 1 423 ? 2.428 -15.928 -12.249 1.00 82.88 423 ALA A O 1
ATOM 3330 N N . ALA A 1 424 ? 3.169 -14.294 -10.916 1.00 85.94 424 ALA A N 1
ATOM 3331 C CA . ALA A 1 424 ? 4.527 -14.335 -11.453 1.00 85.94 424 ALA A CA 1
ATOM 3332 C C . ALA A 1 424 ? 5.270 -15.624 -11.070 1.00 85.94 424 ALA A C 1
ATOM 3334 O O . ALA A 1 424 ? 5.975 -16.185 -11.905 1.00 85.94 424 ALA A O 1
ATOM 3335 N N . LEU A 1 425 ? 5.122 -16.083 -9.826 1.00 87.19 425 LEU A N 1
ATOM 3336 C CA . LEU A 1 425 ? 5.803 -17.267 -9.317 1.00 87.19 425 LEU A CA 1
ATOM 3337 C C . LEU A 1 425 ? 5.214 -18.551 -9.904 1.00 87.19 425 LEU A C 1
ATOM 3339 O O . LEU A 1 425 ? 5.979 -19.390 -10.359 1.00 87.19 425 LEU A O 1
ATOM 3343 N N . GLU A 1 426 ? 3.885 -18.669 -9.972 1.00 84.94 426 GLU A N 1
ATOM 3344 C CA . GLU A 1 426 ? 3.186 -19.770 -10.653 1.00 84.94 426 GLU A CA 1
ATOM 3345 C C . GLU A 1 426 ? 3.665 -19.888 -12.099 1.00 84.94 426 GLU A C 1
ATOM 3347 O O . GLU A 1 426 ? 4.136 -20.943 -12.504 1.00 84.94 426 GLU A O 1
ATOM 3352 N N . ARG A 1 427 ? 3.712 -18.769 -12.830 1.00 83.94 427 ARG A N 1
ATOM 3353 C CA . ARG A 1 427 ? 4.220 -18.734 -14.205 1.00 83.94 427 ARG A CA 1
ATOM 3354 C C . ARG A 1 427 ? 5.682 -19.193 -14.333 1.00 83.94 427 ARG A C 1
ATOM 3356 O O . ARG A 1 427 ? 6.065 -19.747 -15.362 1.00 83.94 427 ARG A O 1
ATOM 3363 N N . ILE A 1 428 ? 6.528 -18.930 -13.333 1.00 87.12 428 ILE A N 1
ATOM 3364 C CA . ILE A 1 428 ? 7.917 -19.420 -13.321 1.00 87.12 428 ILE A CA 1
ATOM 3365 C C . ILE A 1 428 ? 7.952 -20.928 -13.049 1.00 87.12 428 ILE A C 1
ATOM 3367 O O . ILE A 1 428 ? 8.649 -21.643 -13.762 1.00 87.12 428 ILE A O 1
ATOM 3371 N N . LEU A 1 429 ? 7.182 -21.399 -12.065 1.00 82.44 429 LEU A N 1
ATOM 3372 C CA . LEU A 1 429 ? 7.092 -22.812 -11.682 1.00 82.44 429 LEU A CA 1
ATOM 3373 C C . LEU A 1 429 ? 6.453 -23.684 -12.778 1.00 82.44 429 LEU A C 1
ATOM 3375 O O . LEU A 1 429 ? 6.763 -24.865 -12.886 1.00 82.44 429 LEU A O 1
ATOM 3379 N N . GLU A 1 430 ? 5.575 -23.111 -13.601 1.00 83.19 430 GLU A N 1
ATOM 3380 C CA . GLU A 1 430 ? 4.938 -23.766 -14.753 1.00 83.19 430 GLU A CA 1
ATOM 3381 C C . GLU A 1 430 ? 5.778 -23.669 -16.041 1.00 83.19 430 GLU A C 1
ATOM 3383 O O . GLU A 1 430 ? 5.341 -24.107 -17.103 1.00 83.19 430 GLU A O 1
ATOM 3388 N N . HIS A 1 431 ? 6.996 -23.117 -15.964 1.00 81.81 431 HIS A N 1
ATOM 3389 C CA . HIS A 1 431 ? 7.912 -22.913 -17.096 1.00 81.81 431 HIS A CA 1
ATOM 3390 C C . HIS A 1 431 ? 7.378 -21.986 -18.210 1.00 81.81 431 HIS A C 1
ATOM 3392 O O . HIS A 1 431 ? 7.921 -21.946 -19.317 1.00 81.81 431 HIS A O 1
ATOM 3398 N N . GLU A 1 432 ? 6.361 -21.173 -17.918 1.00 78.12 432 GLU A N 1
ATOM 3399 C CA . GLU A 1 432 ? 5.730 -20.227 -18.850 1.00 78.12 432 GLU A CA 1
ATOM 3400 C C . GLU A 1 432 ? 6.416 -18.844 -18.879 1.00 78.12 432 GLU A C 1
ATOM 3402 O O . GLU A 1 432 ? 5.986 -17.898 -19.563 1.00 78.12 432 GLU A O 1
ATOM 3407 N N . SER A 1 433 ? 7.472 -18.664 -18.087 1.00 80.81 433 SER A N 1
ATOM 3408 C CA . SER A 1 433 ? 8.273 -17.440 -18.084 1.00 80.81 433 SER A CA 1
ATOM 3409 C C . SER A 1 433 ? 9.192 -17.360 -19.316 1.00 80.81 433 SER A C 1
ATOM 3411 O O . SER A 1 433 ? 9.447 -18.3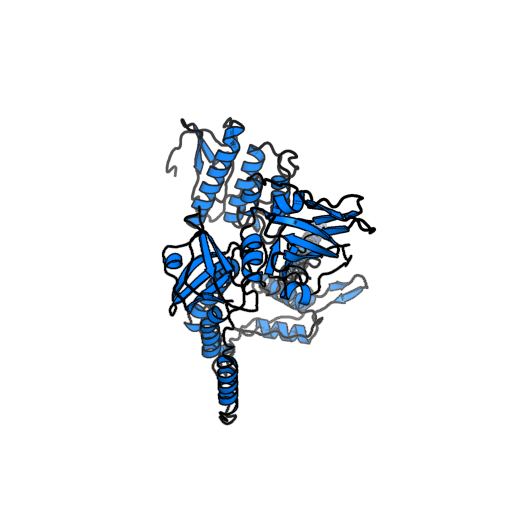54 -19.990 1.00 80.81 433 SER A O 1
ATOM 3413 N N . VAL A 1 434 ? 9.705 -16.162 -19.632 1.00 80.81 434 VAL A N 1
ATOM 3414 C CA . VAL A 1 434 ? 10.612 -15.956 -20.786 1.00 80.81 434 VAL A CA 1
ATOM 3415 C C . VAL A 1 434 ? 11.889 -16.799 -20.666 1.00 80.81 434 VAL A C 1
ATOM 3417 O O . VAL A 1 434 ? 12.444 -17.220 -21.677 1.00 80.81 434 VAL A O 1
ATOM 3420 N N . VAL A 1 435 ? 12.341 -17.062 -19.437 1.00 84.81 435 VAL A N 1
ATOM 3421 C CA . VAL A 1 435 ? 13.417 -18.012 -19.139 1.00 84.81 435 VAL A CA 1
ATOM 3422 C C . VAL A 1 435 ? 12.763 -19.253 -18.538 1.00 84.81 435 VAL A C 1
ATOM 3424 O O . VAL A 1 435 ? 12.508 -19.295 -17.337 1.00 84.81 435 VAL A O 1
ATOM 3427 N N . SER A 1 436 ? 12.444 -20.241 -19.373 1.00 79.75 436 SER A N 1
ATOM 3428 C CA . SER A 1 436 ? 11.633 -21.406 -18.982 1.00 79.75 436 SER A CA 1
ATOM 3429 C C . SER A 1 436 ? 12.152 -22.125 -17.735 1.00 79.75 436 SER A C 1
ATOM 3431 O O . SER A 1 436 ? 11.366 -22.467 -16.862 1.00 79.75 436 SER A O 1
ATOM 3433 N N . ASP A 1 437 ? 13.469 -22.259 -17.588 1.00 83.19 437 ASP A N 1
ATOM 3434 C CA . ASP A 1 437 ? 14.102 -22.976 -16.473 1.00 83.19 437 ASP A CA 1
ATOM 3435 C C . ASP A 1 437 ? 14.668 -22.040 -15.390 1.00 83.19 437 ASP A C 1
ATOM 3437 O O . ASP A 1 437 ? 15.656 -22.362 -14.732 1.00 83.19 437 ASP A O 1
ATOM 3441 N N . LEU A 1 438 ? 14.078 -20.850 -15.200 1.00 87.75 438 LEU A N 1
ATOM 3442 C CA . LEU A 1 438 ? 14.623 -19.821 -14.302 1.00 87.75 438 LEU A CA 1
ATOM 3443 C C . LEU A 1 438 ? 14.917 -20.337 -12.885 1.00 87.75 438 LEU A C 1
ATOM 3445 O O . LEU A 1 438 ? 15.963 -20.008 -12.334 1.00 87.75 438 LEU A O 1
ATOM 3449 N N . ALA A 1 439 ? 14.019 -21.132 -12.303 1.00 86.06 439 ALA A N 1
ATOM 3450 C CA . ALA A 1 439 ? 14.184 -21.652 -10.948 1.00 86.06 439 ALA A CA 1
ATOM 3451 C C . ALA A 1 439 ? 15.370 -22.625 -10.821 1.00 86.06 439 ALA A C 1
ATOM 3453 O O . ALA A 1 439 ? 16.109 -22.553 -9.841 1.00 86.06 439 ALA A O 1
ATOM 3454 N N . GLN A 1 440 ? 15.625 -23.446 -11.845 1.00 85.75 440 GLN A N 1
ATOM 3455 C CA . GLN A 1 440 ? 16.748 -24.391 -11.867 1.00 85.75 440 GLN A CA 1
ATOM 3456 C C . GLN A 1 440 ? 18.103 -23.673 -11.844 1.00 85.75 440 GLN A C 1
ATOM 3458 O O . GLN A 1 440 ? 19.071 -24.193 -11.303 1.00 85.75 440 GLN A O 1
ATOM 3463 N N . TYR A 1 441 ? 18.204 -22.450 -12.381 1.00 86.50 441 TYR A N 1
ATOM 3464 C CA . TYR A 1 441 ? 19.440 -21.658 -12.289 1.00 86.50 441 TYR A CA 1
ATOM 3465 C C . TYR A 1 441 ? 19.807 -21.248 -10.855 1.00 86.50 441 TYR A C 1
ATOM 3467 O O . TYR A 1 441 ? 20.946 -20.849 -10.618 1.00 86.50 441 TYR A O 1
ATOM 3475 N N . PHE A 1 442 ? 18.867 -21.334 -9.911 1.00 86.94 442 PHE A N 1
ATOM 3476 C CA . PHE A 1 442 ? 19.107 -21.071 -8.493 1.00 86.94 442 PHE A CA 1
ATOM 3477 C C . PHE A 1 442 ? 19.349 -22.347 -7.676 1.00 86.94 442 PHE A C 1
ATOM 3479 O O . PHE A 1 442 ? 19.677 -22.241 -6.492 1.00 86.94 442 PHE A O 1
ATOM 3486 N N . ASP A 1 443 ? 19.240 -23.532 -8.288 1.00 85.81 443 ASP A N 1
ATOM 3487 C CA . ASP A 1 443 ? 19.490 -24.789 -7.592 1.00 85.81 443 ASP A CA 1
ATOM 3488 C C . ASP A 1 443 ? 20.975 -24.938 -7.219 1.00 85.81 443 ASP A C 1
ATOM 3490 O O . ASP A 1 443 ? 21.852 -24.679 -8.051 1.00 85.81 443 ASP A O 1
ATOM 3494 N N . PRO A 1 444 ? 21.299 -25.368 -5.980 1.00 81.19 444 PRO A N 1
ATOM 3495 C CA . PRO A 1 444 ? 22.687 -25.511 -5.532 1.00 81.19 444 PRO A CA 1
ATOM 3496 C C . PRO A 1 444 ? 23.531 -26.472 -6.381 1.00 81.19 444 PRO A C 1
ATOM 3498 O O . PRO A 1 444 ? 24.753 -26.347 -6.420 1.00 81.19 444 PRO A O 1
ATOM 3501 N N . ASP A 1 445 ? 22.889 -27.442 -7.025 1.00 82.25 445 ASP A N 1
ATOM 3502 C CA . ASP A 1 445 ? 23.477 -28.460 -7.893 1.00 82.25 445 ASP A CA 1
ATOM 3503 C C . ASP A 1 445 ? 23.300 -28.156 -9.390 1.00 82.25 445 ASP A C 1
ATOM 3505 O O . ASP A 1 445 ? 23.587 -29.008 -10.234 1.00 82.25 445 ASP A O 1
ATOM 3509 N N . CYS A 1 446 ? 22.882 -26.935 -9.741 1.00 82.69 446 CYS A N 1
ATOM 3510 C CA . CYS A 1 446 ? 22.725 -26.514 -11.126 1.00 82.69 446 CYS A CA 1
ATOM 3511 C C . CYS A 1 446 ? 24.042 -26.638 -11.908 1.00 82.69 446 CYS A C 1
ATOM 3513 O O . CYS A 1 446 ? 25.042 -25.978 -11.617 1.00 82.69 446 CYS A O 1
ATOM 3515 N N . SER A 1 447 ? 24.021 -27.469 -12.952 1.00 81.81 447 SER A N 1
ATOM 3516 C CA . SER A 1 447 ? 25.141 -27.681 -13.876 1.00 81.81 447 SER A CA 1
ATOM 3517 C C . SER A 1 447 ? 24.829 -27.217 -15.302 1.00 81.81 447 SER A C 1
ATOM 3519 O O . SER A 1 447 ? 25.469 -27.665 -16.257 1.00 81.81 447 SER A O 1
ATOM 3521 N N . SER A 1 448 ? 23.810 -26.371 -15.468 1.00 82.25 448 SER A N 1
ATOM 3522 C CA . SER A 1 448 ? 23.380 -25.886 -16.778 1.00 82.25 448 SER A CA 1
ATOM 3523 C C . SER A 1 448 ? 24.479 -25.042 -17.438 1.00 82.25 448 SER A C 1
ATOM 3525 O O . SER A 1 448 ? 25.086 -24.195 -16.777 1.00 82.25 448 SER A O 1
ATOM 3527 N N . PRO A 1 449 ? 24.765 -25.245 -18.737 1.00 81.88 449 PRO A N 1
ATOM 3528 C CA . PRO A 1 449 ? 25.789 -24.475 -19.430 1.00 81.88 449 PRO A CA 1
ATOM 3529 C C . PRO A 1 449 ? 25.379 -23.003 -19.549 1.00 81.88 449 PRO A C 1
ATOM 3531 O O . PRO A 1 449 ? 24.202 -22.683 -19.737 1.00 81.88 449 PRO A O 1
ATOM 3534 N N . THR A 1 450 ? 26.355 -22.096 -19.477 1.00 84.12 450 THR A N 1
ATOM 3535 C CA . THR A 1 450 ? 26.105 -20.669 -19.706 1.00 84.12 450 THR A CA 1
ATOM 3536 C C . THR A 1 450 ? 25.797 -20.409 -21.178 1.00 84.12 450 THR A C 1
ATOM 3538 O O . THR A 1 450 ? 26.431 -20.967 -22.077 1.00 84.12 450 THR A O 1
ATOM 3541 N N . ILE A 1 451 ? 24.836 -19.523 -21.440 1.00 86.75 451 ILE A N 1
ATOM 3542 C CA . ILE A 1 451 ? 24.597 -19.011 -22.791 1.00 86.75 451 ILE A CA 1
ATOM 3543 C C . ILE A 1 451 ? 25.664 -17.957 -23.062 1.00 86.75 451 ILE A C 1
ATOM 3545 O O . ILE A 1 451 ? 25.735 -16.964 -22.339 1.00 86.75 451 ILE A O 1
ATOM 3549 N N . GLN A 1 452 ? 26.488 -18.170 -24.086 1.00 87.00 452 GLN A N 1
ATOM 3550 C CA . GLN A 1 452 ? 27.517 -17.211 -24.479 1.00 87.00 452 GLN A CA 1
ATOM 3551 C C . GLN A 1 452 ? 27.001 -16.255 -25.553 1.00 87.00 452 GLN A C 1
ATOM 3553 O O . GLN A 1 452 ? 26.409 -16.673 -26.548 1.00 87.00 452 GLN A O 1
ATOM 3558 N N . TYR A 1 453 ? 27.275 -14.970 -25.360 1.00 84.75 453 TYR A N 1
ATOM 3559 C CA . TYR A 1 453 ? 27.018 -13.914 -26.328 1.00 84.75 453 TYR A CA 1
ATOM 3560 C C . TYR A 1 453 ? 28.344 -13.401 -26.884 1.00 84.75 453 TYR A C 1
ATOM 3562 O O . TYR A 1 453 ? 29.253 -13.066 -26.126 1.00 84.75 453 TYR A O 1
ATOM 3570 N N . ASP A 1 454 ? 28.442 -13.288 -28.207 1.00 79.19 454 ASP A N 1
ATOM 3571 C CA . ASP A 1 454 ? 29.606 -12.689 -28.863 1.00 79.19 454 ASP A CA 1
ATOM 3572 C C . ASP A 1 454 ? 29.493 -11.158 -28.840 1.00 79.19 454 ASP A C 1
ATOM 3574 O O . ASP A 1 454 ? 29.031 -10.519 -29.788 1.00 79.19 454 ASP A O 1
ATOM 3578 N N . LYS A 1 455 ? 29.808 -10.573 -27.679 1.00 77.88 455 LYS A N 1
ATOM 3579 C CA . LYS A 1 455 ? 29.705 -9.132 -27.416 1.00 77.88 455 LYS A CA 1
ATOM 3580 C C . LYS A 1 455 ? 31.003 -8.604 -26.801 1.00 77.88 455 LYS A C 1
ATOM 3582 O O . LYS A 1 455 ? 31.079 -8.429 -25.583 1.00 77.88 455 LYS A O 1
ATOM 3587 N N . PRO A 1 456 ? 32.043 -8.359 -27.616 1.00 77.69 456 PRO A N 1
ATOM 3588 C CA . PRO A 1 456 ? 33.303 -7.836 -27.109 1.00 77.69 456 PRO A CA 1
ATOM 3589 C C . PRO A 1 456 ? 33.138 -6.398 -26.595 1.00 77.69 456 PRO A C 1
ATOM 3591 O O . PRO A 1 456 ? 32.481 -5.574 -27.227 1.00 77.69 456 PRO A O 1
ATOM 3594 N N . VAL A 1 457 ? 33.777 -6.096 -25.460 1.00 83.00 457 VAL A N 1
ATOM 3595 C CA . VAL A 1 457 ? 33.887 -4.736 -24.902 1.00 83.00 457 VAL A CA 1
ATOM 3596 C C . VAL A 1 457 ? 35.341 -4.298 -24.979 1.00 83.00 457 VAL A C 1
ATOM 3598 O O . VAL A 1 457 ? 36.230 -5.003 -24.491 1.00 83.00 457 VAL A O 1
ATOM 3601 N N . THR A 1 458 ? 35.586 -3.137 -25.575 1.00 83.12 458 THR A N 1
ATOM 3602 C CA . THR A 1 458 ? 36.925 -2.573 -25.764 1.00 83.12 458 THR A CA 1
ATOM 3603 C C . THR A 1 458 ? 37.335 -1.662 -24.606 1.00 83.12 458 THR A C 1
ATOM 3605 O O . THR A 1 458 ? 36.525 -1.269 -23.767 1.00 83.12 458 THR A O 1
ATOM 3608 N N . SER A 1 459 ? 38.619 -1.302 -24.539 1.00 79.81 459 SER A N 1
ATOM 3609 C CA . SER A 1 459 ? 39.106 -0.294 -23.587 1.00 79.81 459 SER A CA 1
ATOM 3610 C C . SER A 1 459 ? 38.463 1.077 -23.800 1.00 79.81 459 SER A C 1
ATOM 3612 O O . SER A 1 459 ? 38.228 1.791 -22.826 1.00 79.81 459 SER A O 1
ATOM 3614 N N . ASP A 1 460 ? 38.151 1.415 -25.051 1.00 81.12 460 ASP A N 1
ATOM 3615 C CA . ASP A 1 460 ? 37.563 2.701 -25.429 1.00 81.12 460 ASP A CA 1
ATOM 3616 C C . ASP A 1 460 ? 36.111 2.804 -24.949 1.00 81.12 460 ASP A C 1
ATOM 3618 O O . ASP A 1 460 ? 35.673 3.871 -24.517 1.00 81.12 460 ASP A O 1
ATOM 3622 N N . ASP A 1 461 ? 35.392 1.677 -24.912 1.00 84.44 461 ASP A N 1
ATOM 3623 C CA . ASP A 1 461 ? 34.046 1.613 -24.333 1.00 84.44 461 ASP A CA 1
ATOM 3624 C C . ASP A 1 461 ? 34.053 1.942 -22.835 1.00 84.44 461 ASP A C 1
ATOM 3626 O O . ASP A 1 461 ? 33.099 2.534 -22.333 1.00 84.44 461 ASP A O 1
ATOM 3630 N N . PHE A 1 462 ? 35.124 1.592 -22.112 1.00 86.25 462 PHE A N 1
ATOM 3631 C CA . PHE A 1 462 ? 35.259 1.928 -20.693 1.00 86.25 462 PHE A CA 1
ATOM 3632 C C . PHE A 1 462 ? 35.703 3.368 -20.459 1.00 86.25 462 PHE A C 1
ATOM 3634 O O . PHE A 1 462 ? 35.226 3.984 -19.508 1.00 86.25 462 PHE A O 1
ATOM 3641 N N . ALA A 1 463 ? 36.569 3.905 -21.323 1.00 84.19 463 ALA A N 1
ATOM 3642 C CA . ALA A 1 463 ? 37.052 5.283 -21.223 1.00 84.19 463 ALA A CA 1
ATOM 3643 C C . ALA A 1 463 ? 35.903 6.307 -21.250 1.00 84.19 463 ALA A C 1
ATOM 3645 O O . ALA A 1 463 ? 36.000 7.376 -20.654 1.00 84.19 463 ALA A O 1
ATOM 3646 N N . ARG A 1 464 ? 34.774 5.954 -21.877 1.00 80.38 464 ARG A N 1
ATOM 3647 C CA . ARG A 1 464 ? 33.548 6.764 -21.897 1.00 80.38 464 ARG A CA 1
ATOM 3648 C C . ARG A 1 464 ? 32.962 7.052 -20.511 1.00 80.38 464 ARG A C 1
ATOM 3650 O O . ARG A 1 464 ? 32.268 8.051 -20.329 1.00 80.38 464 ARG A O 1
ATOM 3657 N N . TYR A 1 465 ? 33.219 6.180 -19.543 1.00 83.88 465 TYR A N 1
ATOM 3658 C CA . TYR A 1 465 ? 32.691 6.303 -18.185 1.00 83.88 465 TYR A CA 1
ATOM 3659 C C . TYR A 1 465 ? 33.681 6.957 -17.217 1.00 83.88 465 TYR A C 1
ATOM 3661 O O . TYR A 1 465 ? 33.336 7.157 -16.053 1.00 83.88 465 TYR A O 1
ATOM 3669 N N . ASP A 1 466 ? 34.876 7.321 -17.687 1.00 83.00 466 ASP A N 1
ATOM 3670 C CA . ASP A 1 466 ? 35.874 8.008 -16.879 1.00 83.00 466 ASP A CA 1
ATOM 3671 C C . ASP A 1 466 ? 35.460 9.479 -16.701 1.00 83.00 466 ASP A C 1
ATOM 3673 O O . ASP A 1 466 ? 35.212 10.210 -17.663 1.00 83.00 466 ASP A O 1
ATOM 3677 N N . ARG A 1 467 ? 35.346 9.924 -15.448 1.00 75.06 467 ARG A N 1
ATOM 3678 C CA . ARG A 1 467 ? 34.926 11.283 -15.082 1.00 75.06 467 ARG A CA 1
ATOM 3679 C C . ARG A 1 467 ? 35.909 11.900 -14.107 1.00 75.06 467 ARG A C 1
ATOM 3681 O O . ARG A 1 467 ? 36.538 11.189 -13.334 1.00 75.06 467 ARG A O 1
ATOM 3688 N N . THR A 1 468 ? 35.987 13.222 -14.093 1.00 73.88 468 THR A N 1
ATOM 3689 C CA . THR A 1 468 ? 36.788 13.951 -13.109 1.00 73.88 468 THR A CA 1
ATOM 3690 C C . THR A 1 468 ? 35.873 14.586 -12.067 1.00 73.88 468 THR A C 1
ATOM 3692 O O . THR A 1 468 ? 34.891 15.231 -12.433 1.00 73.88 468 THR A O 1
ATOM 3695 N N . ASP A 1 469 ? 36.159 14.386 -10.781 1.00 70.38 469 ASP A N 1
ATOM 3696 C CA . ASP A 1 469 ? 35.429 15.051 -9.697 1.00 70.38 469 ASP A CA 1
ATOM 3697 C C . ASP A 1 469 ? 35.840 16.530 -9.532 1.00 70.38 469 ASP A C 1
ATOM 3699 O O . ASP A 1 469 ? 36.775 17.018 -10.171 1.00 70.38 469 ASP A O 1
ATOM 3703 N N . GLU A 1 470 ? 35.146 17.257 -8.646 1.00 67.69 470 GLU A N 1
ATOM 3704 C CA . GLU A 1 470 ? 35.435 18.668 -8.318 1.00 67.69 470 GLU A CA 1
ATOM 3705 C C . GLU A 1 470 ? 36.852 18.890 -7.749 1.00 67.69 470 GLU A C 1
ATOM 3707 O O . GLU A 1 470 ? 37.348 20.016 -7.731 1.00 67.69 470 GLU A O 1
ATOM 3712 N N . HIS A 1 471 ? 37.517 17.818 -7.310 1.00 65.44 471 HIS A N 1
ATOM 3713 C CA . HIS A 1 471 ? 38.870 17.808 -6.756 1.00 65.44 471 HIS A CA 1
ATOM 3714 C C . HIS A 1 471 ? 39.909 17.276 -7.759 1.00 65.44 471 HIS A C 1
ATOM 3716 O O . HIS A 1 471 ? 41.054 17.019 -7.385 1.00 65.44 471 HIS A O 1
ATOM 3722 N N . ASN A 1 472 ? 39.539 17.163 -9.038 1.00 69.44 472 ASN A N 1
ATOM 3723 C CA . ASN A 1 472 ? 40.385 16.696 -10.129 1.00 69.44 472 ASN A CA 1
ATOM 3724 C C . ASN A 1 472 ? 40.806 15.206 -10.059 1.00 69.44 472 ASN A C 1
ATOM 3726 O O . ASN A 1 472 ? 41.749 14.803 -10.744 1.00 69.44 472 ASN A O 1
ATOM 3730 N N . ASN A 1 473 ? 40.115 14.370 -9.277 1.00 69.19 473 ASN A N 1
ATOM 3731 C CA . ASN A 1 473 ? 40.336 12.922 -9.252 1.00 69.19 473 ASN A CA 1
ATOM 3732 C C . ASN A 1 473 ? 39.557 12.227 -10.368 1.00 69.19 473 ASN A C 1
ATOM 3734 O O . ASN A 1 473 ? 38.385 12.523 -10.598 1.00 69.19 473 ASN A O 1
ATOM 3738 N N . ILE A 1 474 ? 40.187 11.245 -11.016 1.00 68.31 474 ILE A N 1
ATOM 3739 C CA . ILE A 1 474 ? 39.537 10.421 -12.039 1.00 68.31 474 ILE A CA 1
ATOM 3740 C C . ILE A 1 474 ? 38.715 9.322 -11.354 1.00 68.31 474 ILE A C 1
ATOM 3742 O O . ILE A 1 474 ? 39.261 8.376 -10.784 1.00 68.31 474 ILE A O 1
ATOM 3746 N N . ILE A 1 475 ? 37.396 9.432 -11.446 1.00 73.12 475 ILE A N 1
ATOM 3747 C CA . ILE A 1 475 ? 36.431 8.384 -11.131 1.00 73.12 475 ILE A CA 1
ATOM 3748 C C . ILE A 1 475 ? 36.287 7.515 -12.382 1.00 73.12 475 ILE A C 1
ATOM 3750 O O . ILE A 1 475 ? 35.754 7.955 -13.396 1.00 73.12 475 ILE A O 1
ATOM 3754 N N . SER A 1 476 ? 36.780 6.281 -12.311 1.00 82.00 476 SER A N 1
ATOM 3755 C CA . SER A 1 476 ? 36.718 5.300 -13.398 1.00 82.00 476 SER A CA 1
ATOM 3756 C C . SER A 1 476 ? 36.271 3.942 -12.872 1.00 82.00 476 SER A C 1
ATOM 3758 O O . SER A 1 476 ? 36.440 3.630 -11.688 1.00 82.00 476 SER A O 1
ATOM 3760 N N . LEU A 1 477 ? 35.726 3.107 -13.759 1.00 84.88 477 LEU A N 1
ATOM 3761 C CA . LEU A 1 477 ? 35.477 1.707 -13.425 1.00 84.88 477 LEU A CA 1
ATOM 3762 C C . LEU A 1 477 ? 36.813 1.002 -13.183 1.00 84.88 477 LEU A C 1
ATOM 3764 O O . LEU A 1 477 ? 37.677 0.976 -14.064 1.00 84.88 477 LEU A O 1
ATOM 3768 N N . ASN A 1 478 ? 36.976 0.401 -12.006 1.00 87.31 478 ASN A N 1
ATOM 3769 C CA . ASN A 1 478 ? 38.190 -0.330 -11.658 1.00 87.31 478 ASN A CA 1
ATOM 3770 C C . ASN A 1 478 ? 38.302 -1.653 -12.444 1.00 87.31 478 ASN A C 1
ATOM 3772 O O . ASN A 1 478 ? 37.357 -2.100 -13.095 1.00 87.31 478 ASN A O 1
ATOM 3776 N N . GLN A 1 479 ? 39.457 -2.318 -12.375 1.00 87.56 479 GLN A N 1
ATOM 3777 C CA . GLN A 1 479 ? 39.697 -3.547 -13.140 1.00 87.56 479 GLN A CA 1
ATOM 3778 C C . GLN A 1 479 ? 38.697 -4.673 -12.818 1.00 87.56 479 GLN A C 1
ATOM 3780 O O . GLN A 1 479 ? 38.253 -5.364 -13.730 1.00 87.56 479 GLN A O 1
ATOM 3785 N N . GLN A 1 480 ? 38.302 -4.841 -11.552 1.00 88.50 480 GLN A N 1
ATOM 3786 C CA . GLN A 1 480 ? 37.331 -5.869 -11.157 1.00 88.50 480 GLN A CA 1
ATOM 3787 C C . GLN A 1 480 ? 35.938 -5.570 -11.721 1.00 88.50 480 GLN A C 1
ATOM 3789 O O . GLN A 1 480 ? 35.275 -6.467 -12.232 1.00 88.50 480 GLN A O 1
ATOM 3794 N N . GLN A 1 481 ? 35.525 -4.302 -11.695 1.00 89.06 481 GLN A N 1
ATOM 3795 C CA . GLN A 1 481 ? 34.295 -3.835 -12.323 1.00 89.06 481 GLN A CA 1
ATOM 3796 C C . GLN A 1 481 ? 34.342 -4.065 -13.837 1.00 89.06 481 GLN A C 1
ATOM 3798 O O . GLN A 1 481 ? 33.420 -4.654 -14.379 1.00 89.06 481 GLN A O 1
ATOM 3803 N N . ARG A 1 482 ? 35.425 -3.703 -14.534 1.00 90.31 482 ARG A N 1
ATOM 3804 C CA . ARG A 1 482 ? 35.548 -3.933 -15.989 1.00 90.31 482 ARG A CA 1
ATOM 3805 C C . ARG A 1 482 ? 35.446 -5.418 -16.364 1.00 90.31 482 ARG A C 1
ATOM 3807 O O . ARG A 1 482 ? 34.752 -5.754 -17.320 1.00 90.31 482 ARG A O 1
ATOM 3814 N N . ILE A 1 483 ? 36.069 -6.305 -15.584 1.00 89.19 483 ILE A N 1
ATOM 3815 C CA . ILE A 1 483 ? 35.951 -7.762 -15.771 1.00 89.19 483 ILE A CA 1
ATOM 3816 C C . ILE A 1 483 ? 34.505 -8.218 -15.544 1.00 89.19 483 ILE A C 1
ATOM 3818 O O . ILE A 1 483 ? 33.953 -8.928 -16.383 1.00 89.19 483 ILE A O 1
ATOM 3822 N N . ALA A 1 484 ? 33.868 -7.777 -14.455 1.00 90.94 484 ALA A N 1
ATOM 3823 C CA . ALA A 1 484 ? 32.474 -8.111 -14.170 1.00 90.94 484 ALA A CA 1
ATOM 3824 C C . ALA A 1 484 ? 31.534 -7.625 -15.286 1.00 90.94 484 ALA A C 1
ATOM 3826 O O . ALA A 1 484 ? 30.629 -8.347 -15.687 1.00 90.94 484 ALA A O 1
ATOM 3827 N N . PHE A 1 485 ? 31.785 -6.435 -15.837 1.00 92.12 485 PHE A N 1
ATOM 3828 C CA . PHE A 1 485 ? 31.050 -5.867 -16.967 1.00 92.12 485 PHE A CA 1
ATOM 3829 C C . PHE A 1 485 ? 31.124 -6.767 -18.202 1.00 92.12 485 PHE A C 1
ATOM 3831 O O . PHE A 1 485 ? 30.099 -7.099 -18.793 1.00 92.12 485 PHE A O 1
ATOM 3838 N N . GLN A 1 486 ? 32.336 -7.185 -18.577 1.00 90.75 486 GLN A N 1
ATOM 3839 C CA . GLN A 1 486 ? 32.559 -8.086 -19.709 1.00 90.75 486 GLN A CA 1
ATOM 3840 C C . GLN A 1 486 ? 31.869 -9.435 -19.495 1.00 90.75 486 GLN A C 1
ATOM 3842 O O . GLN A 1 486 ? 31.219 -9.947 -20.405 1.00 90.75 486 GLN A O 1
ATOM 3847 N N . GLN A 1 487 ? 31.965 -9.989 -18.284 1.00 90.19 487 GLN A N 1
ATOM 3848 C CA . GLN A 1 487 ? 31.316 -11.251 -17.932 1.00 90.19 487 GLN A CA 1
ATOM 3849 C C . GLN A 1 487 ? 29.789 -11.155 -18.008 1.00 90.19 487 GLN A C 1
ATOM 3851 O O . GLN A 1 487 ? 29.171 -12.041 -18.592 1.00 90.19 487 GLN A O 1
ATOM 3856 N N . LEU A 1 488 ? 29.196 -10.078 -17.486 1.00 91.50 488 LEU A N 1
ATOM 3857 C CA . LEU A 1 488 ? 27.756 -9.804 -17.549 1.00 91.50 488 LEU A CA 1
ATOM 3858 C C . LEU A 1 488 ? 27.243 -9.642 -18.984 1.00 91.50 488 LEU A C 1
ATOM 3860 O O . LEU A 1 488 ? 26.119 -10.031 -19.279 1.00 91.50 488 LEU A O 1
ATOM 3864 N N . LEU A 1 489 ? 28.045 -9.055 -19.876 1.00 90.06 489 LEU A N 1
ATOM 3865 C CA . LEU A 1 489 ? 27.643 -8.850 -21.268 1.00 90.06 489 LEU A CA 1
ATOM 3866 C C . LEU A 1 489 ? 27.762 -10.126 -22.112 1.00 90.06 489 LEU A C 1
ATOM 3868 O O . LEU A 1 489 ? 26.984 -10.326 -23.044 1.00 90.06 489 LEU A O 1
ATOM 3872 N N . SER A 1 490 ? 28.741 -10.971 -21.783 1.00 89.44 490 SER A N 1
ATOM 3873 C CA . SER A 1 490 ? 29.091 -12.157 -22.571 1.00 89.44 490 SER A CA 1
ATOM 3874 C C . SER A 1 490 ? 28.361 -13.422 -22.123 1.00 89.44 490 SER A C 1
ATOM 3876 O O . SER A 1 490 ? 28.428 -14.422 -22.829 1.00 89.44 490 SER A O 1
ATOM 3878 N N . ASN A 1 491 ? 27.688 -13.415 -20.967 1.00 89.12 491 ASN A N 1
ATOM 3879 C CA . ASN A 1 491 ? 27.037 -14.600 -20.407 1.00 89.12 491 ASN A CA 1
ATOM 3880 C C . ASN A 1 491 ? 25.565 -14.340 -20.060 1.00 89.12 491 ASN A C 1
ATOM 3882 O O . ASN A 1 491 ? 25.194 -13.256 -19.619 1.00 89.12 491 ASN A O 1
ATOM 3886 N N . GLY A 1 492 ? 24.726 -15.360 -20.219 1.00 87.62 492 GLY A N 1
ATOM 3887 C CA . GLY A 1 492 ? 23.330 -15.365 -19.792 1.00 87.62 492 GLY A CA 1
ATOM 3888 C C . GLY A 1 492 ? 22.818 -16.778 -19.497 1.00 87.62 492 GLY A C 1
ATOM 3889 O O . GLY A 1 492 ? 23.605 -17.727 -19.478 1.00 87.62 492 GLY A O 1
ATOM 3890 N N . PRO A 1 493 ? 21.502 -16.943 -19.283 1.00 85.38 493 PRO A N 1
ATOM 3891 C CA . PRO A 1 493 ? 20.464 -15.904 -19.259 1.00 85.38 493 PRO A CA 1
ATOM 3892 C C . PRO A 1 493 ? 20.372 -15.160 -17.915 1.00 85.38 493 PRO A C 1
ATOM 3894 O O . PRO A 1 493 ? 19.721 -14.122 -17.834 1.00 85.38 493 PRO A O 1
ATOM 3897 N N . LEU A 1 494 ? 21.041 -15.668 -16.877 1.00 88.06 494 LEU A N 1
ATOM 3898 C CA . LEU A 1 494 ? 21.092 -15.089 -15.539 1.00 88.06 494 LEU A CA 1
ATOM 3899 C C . LEU A 1 494 ? 22.524 -14.656 -15.217 1.00 88.06 494 LEU A C 1
ATOM 3901 O O . LEU A 1 494 ? 23.491 -15.323 -15.577 1.00 88.06 494 LEU A O 1
ATOM 3905 N N . SER A 1 495 ? 22.674 -13.533 -14.527 1.00 88.75 495 SER A N 1
ATOM 3906 C CA . SER A 1 495 ? 23.964 -13.088 -14.009 1.00 88.75 495 SER A CA 1
ATOM 3907 C C . SER A 1 495 ? 23.777 -12.400 -12.668 1.00 88.75 495 SER A C 1
ATOM 3909 O O . SER A 1 495 ? 22.815 -11.660 -12.467 1.00 88.75 495 SER A O 1
ATOM 3911 N N . MET A 1 496 ? 24.713 -12.631 -11.750 1.00 87.88 496 MET A N 1
ATOM 3912 C CA . MET A 1 496 ? 24.680 -12.071 -10.404 1.00 87.88 496 MET A CA 1
ATOM 3913 C C . MET A 1 496 ? 25.894 -11.172 -10.184 1.00 87.88 496 MET A C 1
ATOM 3915 O O . MET A 1 496 ? 27.035 -11.612 -10.298 1.00 87.88 496 MET A O 1
ATOM 3919 N N . LEU A 1 497 ? 25.643 -9.912 -9.826 1.00 88.06 497 LEU A N 1
ATOM 3920 C CA . LEU A 1 497 ? 26.681 -8.959 -9.444 1.00 88.06 497 LEU A CA 1
ATOM 3921 C C . LEU A 1 497 ? 26.660 -8.733 -7.930 1.00 88.06 497 LEU A C 1
ATOM 3923 O O . LEU A 1 497 ? 25.716 -8.156 -7.384 1.00 88.06 497 LEU A O 1
ATOM 3927 N N . GLN A 1 498 ? 27.740 -9.113 -7.252 1.00 85.12 498 GLN A N 1
ATOM 3928 C CA . GLN A 1 498 ? 27.923 -8.864 -5.825 1.00 85.12 498 GLN A CA 1
ATOM 3929 C C . GLN A 1 498 ? 29.004 -7.803 -5.584 1.00 85.12 498 GLN A C 1
ATOM 3931 O O . GLN A 1 498 ? 29.965 -7.676 -6.331 1.00 85.12 498 GLN A O 1
ATOM 3936 N N . GLY A 1 499 ? 28.845 -7.033 -4.510 1.00 81.00 499 GLY A N 1
ATOM 3937 C CA . GLY A 1 499 ? 29.835 -6.053 -4.065 1.00 81.00 499 GLY A CA 1
ATOM 3938 C C . GLY A 1 499 ? 29.522 -5.552 -2.647 1.00 81.00 499 GLY A C 1
ATOM 3939 O O . GLY A 1 499 ? 28.345 -5.496 -2.275 1.00 81.00 499 GLY A O 1
ATOM 3940 N N . PRO A 1 500 ? 30.521 -5.211 -1.826 1.00 76.81 500 PRO A N 1
ATOM 3941 C CA . PRO A 1 500 ? 30.298 -4.575 -0.528 1.00 76.81 500 PRO A CA 1
ATOM 3942 C C . PRO A 1 500 ? 29.645 -3.179 -0.638 1.00 76.81 500 PRO A C 1
ATOM 3944 O O . PRO A 1 500 ? 29.660 -2.571 -1.717 1.00 76.81 500 PRO A O 1
ATOM 3947 N N . PRO A 1 501 ? 29.084 -2.632 0.455 1.00 74.81 501 PRO A N 1
ATOM 3948 C CA . PRO A 1 501 ? 28.631 -1.242 0.499 1.00 74.81 501 PRO A CA 1
ATOM 3949 C C . PRO A 1 501 ? 29.750 -0.268 0.098 1.00 74.81 501 PRO A C 1
ATOM 3951 O O . PRO A 1 501 ? 30.908 -0.472 0.448 1.00 74.81 501 PRO A O 1
ATOM 3954 N N . GLY A 1 502 ? 29.413 0.776 -0.664 1.00 72.75 502 GLY A N 1
ATOM 3955 C CA . GLY A 1 502 ? 30.382 1.788 -1.111 1.00 72.75 502 GLY A CA 1
ATOM 3956 C C . GLY A 1 502 ? 31.245 1.405 -2.323 1.00 72.75 502 GLY A C 1
ATOM 3957 O O . GLY A 1 502 ? 32.013 2.233 -2.794 1.00 72.75 502 GLY A O 1
ATOM 3958 N N . THR A 1 503 ? 31.094 0.206 -2.900 1.00 75.25 503 THR A N 1
ATOM 3959 C CA . THR A 1 503 ? 31.890 -0.246 -4.069 1.00 75.25 503 THR A CA 1
ATOM 3960 C C . THR A 1 503 ? 31.426 0.290 -5.430 1.00 75.25 503 THR A C 1
ATOM 3962 O O . THR A 1 503 ? 31.786 -0.249 -6.474 1.00 75.25 503 THR A O 1
ATOM 3965 N N . GLY A 1 504 ? 30.610 1.346 -5.449 1.00 77.44 504 GLY A N 1
ATOM 3966 C CA . GLY A 1 504 ? 30.186 1.991 -6.696 1.00 77.44 504 GLY A CA 1
ATOM 3967 C C . GLY A 1 504 ? 29.223 1.166 -7.561 1.00 77.44 504 GLY A C 1
ATOM 3968 O O . GLY A 1 504 ? 29.180 1.363 -8.770 1.00 77.44 504 GLY A O 1
ATOM 3969 N N . LYS A 1 505 ? 28.429 0.255 -6.974 1.00 84.31 505 LYS A N 1
ATOM 3970 C CA . LYS A 1 505 ? 27.449 -0.565 -7.722 1.00 84.31 505 LYS A CA 1
ATOM 3971 C C . LYS A 1 505 ? 26.488 0.255 -8.578 1.00 84.31 505 LYS A C 1
ATOM 3973 O O . LYS A 1 505 ? 26.144 -0.162 -9.675 1.00 84.31 505 LYS A O 1
ATOM 3978 N N . THR A 1 506 ? 26.041 1.400 -8.069 1.00 80.50 506 THR A N 1
ATOM 3979 C CA . THR A 1 506 ? 25.111 2.279 -8.786 1.00 80.50 506 THR A CA 1
ATOM 3980 C C . THR A 1 506 ? 25.754 2.854 -10.047 1.00 80.50 506 THR A C 1
ATOM 3982 O O . THR A 1 506 ? 25.131 2.823 -11.103 1.00 80.50 506 THR A O 1
ATOM 3985 N N . GLU A 1 507 ? 27.012 3.300 -9.959 1.00 80.75 507 GLU A N 1
ATOM 3986 C CA . GLU A 1 507 ? 27.781 3.794 -11.112 1.00 80.75 507 GLU A CA 1
ATOM 3987 C C . GLU A 1 507 ? 28.008 2.673 -12.130 1.00 80.75 507 GLU A C 1
ATOM 3989 O O . GLU A 1 507 ? 27.798 2.856 -13.326 1.00 80.75 507 GLU A O 1
ATOM 3994 N N . PHE A 1 508 ? 28.357 1.480 -11.638 1.00 88.06 508 PHE A N 1
ATOM 3995 C CA . PHE A 1 508 ? 28.519 0.290 -12.463 1.00 88.06 508 PHE A CA 1
ATOM 3996 C C . PHE A 1 508 ? 27.243 -0.045 -13.246 1.00 88.06 508 PHE A C 1
ATOM 3998 O O . PHE A 1 508 ? 27.293 -0.224 -14.461 1.00 88.06 508 PHE A O 1
ATOM 4005 N N . ILE A 1 509 ? 26.096 -0.114 -12.563 1.00 88.19 509 ILE A N 1
ATOM 4006 C CA . ILE A 1 509 ? 24.808 -0.444 -13.184 1.00 88.19 509 ILE A CA 1
ATOM 4007 C C . ILE A 1 509 ? 24.429 0.629 -14.201 1.00 88.19 509 ILE A C 1
ATOM 4009 O O . ILE A 1 509 ? 23.993 0.291 -15.297 1.00 88.19 509 ILE A O 1
ATOM 4013 N N . ALA A 1 510 ? 24.646 1.907 -13.886 1.00 85.38 510 ALA A N 1
ATOM 4014 C CA . ALA A 1 510 ? 24.402 2.983 -14.835 1.00 85.38 510 ALA A CA 1
ATOM 4015 C C . ALA A 1 510 ? 25.261 2.831 -16.098 1.00 85.38 510 ALA A C 1
ATOM 4017 O O . ALA A 1 510 ? 24.722 2.908 -17.201 1.00 85.38 510 ALA A O 1
ATOM 4018 N N . ALA A 1 511 ? 26.570 2.596 -15.954 1.00 87.88 511 ALA A N 1
ATOM 4019 C CA . ALA A 1 511 ? 27.478 2.422 -17.088 1.00 87.88 511 ALA A CA 1
ATOM 4020 C C . ALA A 1 511 ? 27.084 1.202 -17.935 1.00 87.88 511 ALA A C 1
ATOM 4022 O O . ALA A 1 511 ? 27.095 1.250 -19.164 1.00 87.88 511 ALA A O 1
ATOM 4023 N N . PHE A 1 512 ? 26.673 0.117 -17.276 1.00 90.50 512 PHE A N 1
ATOM 4024 C CA . PHE A 1 512 ? 26.213 -1.101 -17.933 1.00 90.50 512 PHE A CA 1
ATOM 4025 C C . PHE A 1 512 ? 24.940 -0.874 -18.751 1.00 90.50 512 PHE A C 1
ATOM 4027 O O . PHE A 1 512 ? 24.901 -1.191 -19.938 1.00 90.50 512 PHE A O 1
ATOM 4034 N N . VAL A 1 513 ? 23.922 -0.256 -18.149 1.00 89.75 513 VAL A N 1
ATOM 4035 C CA . VAL A 1 513 ? 22.661 0.084 -18.826 1.00 89.75 513 VAL A CA 1
ATOM 4036 C C . VAL A 1 513 ? 22.908 1.042 -19.993 1.00 89.75 513 VAL A C 1
ATOM 4038 O O . VAL A 1 513 ? 22.372 0.827 -21.078 1.00 89.75 513 VAL A O 1
ATOM 4041 N N . HIS A 1 514 ? 23.751 2.060 -19.803 1.00 87.44 514 HIS A N 1
ATOM 4042 C CA . HIS A 1 514 ? 24.119 2.991 -20.868 1.00 87.44 514 HIS A CA 1
ATOM 4043 C C . HIS A 1 514 ? 24.760 2.263 -22.059 1.00 87.44 514 HIS A C 1
ATOM 4045 O O . HIS A 1 514 ? 24.330 2.450 -23.195 1.00 87.44 514 HIS A O 1
ATOM 4051 N N . HIS A 1 515 ? 25.723 1.370 -21.811 1.00 89.56 515 HIS A N 1
ATOM 4052 C CA . HIS A 1 515 ? 26.354 0.572 -22.865 1.00 89.56 515 HIS A CA 1
ATOM 4053 C C . HIS A 1 515 ? 25.357 -0.330 -23.604 1.00 89.56 515 HIS A C 1
ATOM 4055 O O . HIS A 1 515 ? 25.434 -0.462 -24.826 1.00 89.56 515 HIS A O 1
ATOM 4061 N N . LEU A 1 516 ? 24.411 -0.948 -22.889 1.00 90.19 516 LEU A N 1
ATOM 4062 C CA . LEU A 1 516 ? 23.367 -1.766 -23.511 1.00 90.19 516 LEU A CA 1
ATOM 4063 C C . LEU A 1 516 ? 22.500 -0.948 -24.478 1.00 90.19 516 LEU A C 1
ATOM 4065 O O . LEU A 1 516 ? 22.176 -1.420 -25.567 1.00 90.19 516 LEU A O 1
ATOM 4069 N N . ILE A 1 517 ? 22.147 0.280 -24.111 1.00 86.69 517 ILE A N 1
ATOM 4070 C CA . ILE A 1 517 ? 21.367 1.168 -24.979 1.00 86.69 517 ILE A CA 1
ATOM 4071 C C . ILE A 1 517 ? 22.216 1.603 -26.177 1.00 86.69 517 ILE A C 1
ATOM 4073 O O . ILE A 1 517 ? 21.813 1.424 -27.322 1.00 86.69 517 ILE A O 1
ATOM 4077 N N . GLU A 1 518 ? 23.411 2.130 -25.919 1.00 85.62 518 GLU A N 1
ATOM 4078 C CA . GLU A 1 518 ? 24.223 2.798 -26.935 1.00 85.62 518 GLU A CA 1
ATOM 4079 C C . GLU A 1 518 ? 24.886 1.822 -27.920 1.00 85.62 518 GLU A C 1
ATOM 4081 O O . GLU A 1 518 ? 24.856 2.036 -29.130 1.00 85.62 518 GLU A O 1
ATOM 4086 N N . LYS A 1 519 ? 25.503 0.745 -27.416 1.00 87.12 519 LYS A N 1
ATOM 4087 C CA . LYS A 1 519 ? 26.291 -0.196 -28.233 1.00 87.12 519 LYS A CA 1
ATOM 4088 C C . LYS A 1 519 ? 25.509 -1.432 -28.634 1.00 87.12 519 LYS A C 1
ATOM 4090 O O . LYS A 1 519 ? 25.742 -1.981 -29.705 1.00 87.12 519 LYS A O 1
ATOM 4095 N N . GLN A 1 520 ? 24.590 -1.879 -27.781 1.00 85.12 520 GLN A N 1
ATOM 4096 C CA . GLN A 1 520 ? 23.814 -3.098 -28.022 1.00 85.12 520 GLN A CA 1
ATOM 4097 C C . GLN A 1 520 ? 22.411 -2.817 -28.573 1.00 85.12 520 GLN A C 1
ATOM 4099 O O . GLN A 1 520 ? 21.677 -3.765 -28.848 1.00 85.12 520 GLN A O 1
ATOM 4104 N N . ASN A 1 521 ? 22.053 -1.539 -28.755 1.00 84.38 521 ASN A N 1
ATOM 4105 C CA . ASN A 1 521 ? 20.771 -1.080 -29.292 1.00 84.38 521 ASN A CA 1
ATOM 4106 C C . ASN A 1 521 ? 19.560 -1.696 -28.566 1.00 84.38 521 ASN A C 1
ATOM 4108 O O . ASN A 1 521 ? 18.545 -2.055 -29.173 1.00 84.38 521 ASN A O 1
ATOM 4112 N N . VAL A 1 522 ? 19.687 -1.882 -27.248 1.00 86.12 522 VAL A N 1
ATOM 4113 C CA . VAL A 1 522 ? 18.601 -2.402 -26.418 1.00 86.12 522 VAL A CA 1
ATOM 4114 C C . VAL A 1 522 ? 17.538 -1.318 -26.282 1.00 86.12 522 VAL A C 1
ATOM 4116 O O . VAL A 1 522 ? 17.791 -0.255 -25.724 1.00 86.12 522 VAL A O 1
ATOM 4119 N N . LYS A 1 523 ? 16.335 -1.605 -26.789 1.00 83.38 523 LYS A N 1
ATOM 4120 C CA . LYS A 1 523 ? 15.225 -0.641 -26.828 1.00 83.38 523 LYS A CA 1
ATOM 4121 C C . LYS A 1 523 ? 14.621 -0.377 -25.452 1.00 83.38 523 LYS A C 1
ATOM 4123 O O . LYS A 1 523 ? 14.363 0.766 -25.105 1.00 83.38 523 LYS A O 1
ATOM 4128 N N . ASN A 1 524 ? 14.396 -1.445 -24.688 1.00 83.94 524 ASN A N 1
ATOM 4129 C CA . ASN A 1 524 ? 13.669 -1.402 -23.424 1.00 83.94 524 ASN A CA 1
ATOM 4130 C C . ASN A 1 524 ? 14.453 -2.152 -22.348 1.00 83.94 524 ASN A C 1
ATOM 4132 O O . ASN A 1 524 ? 14.825 -3.309 -22.545 1.00 83.94 524 ASN A O 1
ATOM 4136 N N . ILE A 1 525 ? 14.673 -1.503 -21.205 1.00 84.81 525 ILE A N 1
ATOM 4137 C CA . ILE A 1 525 ? 15.330 -2.088 -20.031 1.00 84.81 525 ILE A CA 1
ATOM 4138 C C . ILE A 1 525 ? 14.433 -1.833 -18.821 1.00 84.81 525 ILE A C 1
ATOM 4140 O O . ILE A 1 525 ? 14.131 -0.685 -18.501 1.00 84.81 525 ILE A O 1
ATOM 4144 N N . LEU A 1 526 ? 14.021 -2.901 -18.136 1.00 84.12 526 LEU A N 1
ATOM 4145 C CA . LEU A 1 526 ? 13.278 -2.808 -16.882 1.00 84.12 526 LEU A CA 1
ATOM 4146 C C . LEU A 1 526 ? 14.264 -2.818 -15.706 1.00 84.12 526 LEU A C 1
ATOM 4148 O O . LEU A 1 526 ? 14.885 -3.839 -15.419 1.00 84.12 526 LEU A O 1
ATOM 4152 N N . LEU A 1 527 ? 14.396 -1.683 -15.019 1.00 82.00 527 LEU A N 1
ATOM 4153 C CA . LEU A 1 527 ? 15.219 -1.545 -13.817 1.00 82.00 527 LEU A CA 1
ATOM 4154 C C . LEU A 1 527 ? 14.321 -1.523 -12.571 1.00 82.00 527 LEU A C 1
ATOM 4156 O O . LEU A 1 527 ? 13.467 -0.649 -12.443 1.00 82.00 527 LEU A O 1
ATOM 4160 N N . VAL A 1 528 ? 14.526 -2.459 -11.640 1.00 77.56 528 VAL A N 1
ATOM 4161 C CA . VAL A 1 528 ? 13.718 -2.600 -10.411 1.00 77.56 528 VAL A CA 1
ATOM 4162 C C . VAL A 1 528 ? 14.590 -2.592 -9.150 1.00 77.56 528 VAL A C 1
ATOM 4164 O O . VAL A 1 528 ? 15.733 -3.042 -9.176 1.00 77.56 528 VAL A O 1
ATOM 4167 N N . SER A 1 529 ? 14.055 -2.091 -8.029 1.00 74.50 529 SER A N 1
ATOM 4168 C CA . SER A 1 529 ? 14.706 -2.115 -6.706 1.00 74.50 529 SER A CA 1
ATOM 4169 C C . SER A 1 529 ? 13.684 -2.323 -5.585 1.00 74.50 529 SER A C 1
ATOM 4171 O O . SER A 1 529 ? 12.587 -1.778 -5.663 1.00 74.50 529 SER A O 1
ATOM 4173 N N . GLN A 1 530 ? 14.048 -3.068 -4.533 1.00 55.31 530 GLN A N 1
ATOM 4174 C CA . GLN A 1 530 ? 13.130 -3.441 -3.441 1.00 55.31 530 GLN A CA 1
ATOM 4175 C C . GLN A 1 530 ? 12.846 -2.321 -2.412 1.00 55.31 530 GLN A C 1
ATOM 4177 O O . GLN A 1 530 ? 11.848 -2.396 -1.702 1.00 55.31 530 GLN A O 1
ATOM 4182 N N . SER A 1 531 ? 13.683 -1.286 -2.295 1.00 50.72 531 SER A N 1
ATOM 4183 C CA . SER A 1 531 ? 13.637 -0.357 -1.153 1.00 50.72 531 SER A CA 1
ATOM 4184 C C . SER A 1 531 ? 12.457 0.633 -1.187 1.00 50.72 531 SER A C 1
ATOM 4186 O O . SER A 1 531 ? 12.447 1.559 -1.995 1.00 50.72 531 SER A O 1
ATOM 4188 N N . HIS A 1 532 ? 11.530 0.493 -0.229 1.00 44.50 532 HIS A N 1
ATOM 4189 C CA . HIS A 1 532 ? 10.621 1.537 0.284 1.00 44.50 532 HIS A CA 1
ATOM 4190 C C . HIS A 1 532 ? 11.060 1.972 1.702 1.00 44.50 532 HIS A C 1
ATOM 4192 O O . HIS A 1 532 ? 10.268 1.979 2.640 1.00 44.50 532 HIS A O 1
ATOM 4198 N N . GLU A 1 533 ? 12.339 2.296 1.911 1.00 29.89 533 GLU A N 1
ATOM 4199 C CA . GLU A 1 533 ? 12.772 2.830 3.210 1.00 29.89 533 GLU A CA 1
ATOM 4200 C C . GLU A 1 533 ? 12.453 4.333 3.328 1.00 29.89 533 GLU A C 1
ATOM 4202 O O . GLU A 1 533 ? 12.782 5.101 2.417 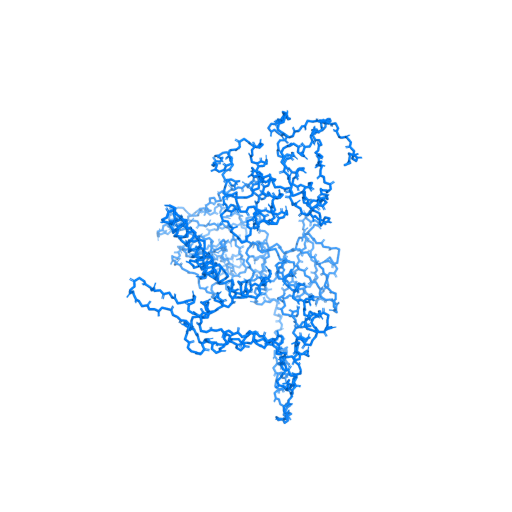1.00 29.89 533 GLU A O 1
ATOM 4207 N N . PRO A 1 534 ? 11.900 4.807 4.466 1.00 30.77 534 PRO A N 1
ATOM 4208 C CA . PRO A 1 534 ? 11.659 6.234 4.714 1.00 30.77 534 PRO A CA 1
ATOM 4209 C C . PRO A 1 534 ? 12.929 7.102 4.670 1.00 30.77 534 PRO A C 1
ATOM 4211 O O . PRO A 1 534 ? 12.832 8.322 4.542 1.00 30.77 534 PRO A O 1
ATOM 4214 N N . LEU A 1 535 ? 14.118 6.492 4.749 1.00 28.62 535 LEU A N 1
ATOM 4215 C CA . LEU A 1 535 ? 15.407 7.187 4.736 1.00 28.62 535 LEU A CA 1
ATOM 4216 C C . LEU A 1 535 ? 15.846 7.666 3.337 1.00 28.62 535 LEU A C 1
ATOM 4218 O O . LEU A 1 535 ? 16.731 8.511 3.235 1.00 28.62 535 LEU A O 1
ATOM 4222 N N . ILE A 1 536 ? 15.193 7.207 2.261 1.00 35.62 536 ILE A N 1
ATOM 4223 C CA . ILE A 1 536 ? 15.467 7.636 0.873 1.00 35.62 536 ILE A CA 1
ATOM 4224 C C . ILE A 1 536 ? 14.459 8.718 0.428 1.00 35.62 536 ILE A C 1
ATOM 4226 O O . ILE A 1 536 ? 14.147 8.867 -0.745 1.00 35.62 536 ILE A O 1
ATOM 4230 N N . ARG A 1 537 ? 13.908 9.515 1.354 1.00 30.33 537 ARG A N 1
ATOM 4231 C CA . ARG A 1 537 ? 13.150 10.733 0.989 1.00 30.33 537 ARG A CA 1
ATOM 4232 C C . ARG A 1 537 ? 14.031 11.972 0.797 1.00 30.33 537 ARG A C 1
ATOM 4234 O O . ARG A 1 537 ? 13.546 12.970 0.277 1.00 30.33 537 ARG A O 1
ATOM 4241 N N . GLN A 1 538 ? 15.318 11.908 1.154 1.00 30.23 538 GLN A N 1
ATOM 4242 C CA . GLN A 1 538 ? 16.295 12.980 0.890 1.00 30.23 538 GLN A CA 1
ATOM 4243 C C . GLN A 1 538 ? 17.371 12.631 -0.152 1.00 30.23 538 GLN A C 1
ATOM 4245 O O . GLN A 1 538 ? 18.149 13.500 -0.536 1.00 30.23 538 GLN A O 1
ATOM 4250 N N . GLN A 1 539 ? 17.402 11.402 -0.671 1.00 34.91 539 GLN A N 1
ATOM 4251 C CA . GLN A 1 539 ? 18.265 11.021 -1.791 1.00 34.91 539 GLN A CA 1
ATOM 4252 C C . GLN A 1 539 ? 17.393 10.538 -2.945 1.00 34.91 539 GLN A C 1
ATOM 4254 O O . GLN A 1 539 ? 16.431 9.810 -2.734 1.00 34.91 539 GLN A O 1
ATOM 4259 N N . LYS A 1 540 ? 17.711 10.960 -4.173 1.00 48.00 540 LYS A N 1
ATOM 4260 C CA . LYS A 1 540 ? 17.074 10.452 -5.395 1.00 48.00 540 LYS A CA 1
ATOM 4261 C C . LYS A 1 540 ? 17.067 8.917 -5.335 1.00 48.00 540 LYS A C 1
ATOM 4263 O O . LYS A 1 540 ? 18.120 8.323 -5.112 1.00 48.00 540 LYS A O 1
ATOM 4268 N N . GLY A 1 541 ? 15.904 8.284 -5.514 1.00 54.94 541 GLY A N 1
ATOM 4269 C CA . GLY A 1 541 ? 15.775 6.822 -5.464 1.00 54.94 541 GLY A CA 1
ATOM 4270 C C . GLY A 1 541 ? 16.801 6.115 -6.359 1.00 54.94 541 GLY A C 1
ATOM 4271 O O . GLY A 1 541 ? 17.307 6.706 -7.314 1.00 54.94 541 GLY A O 1
ATOM 4272 N N . PHE A 1 542 ? 17.127 4.853 -6.064 1.00 63.88 542 PHE A N 1
ATOM 4273 C CA . PHE A 1 542 ? 18.162 4.088 -6.778 1.00 63.88 542 PHE A CA 1
ATOM 4274 C C . PHE A 1 542 ? 18.028 4.181 -8.310 1.00 63.88 542 PHE A C 1
ATOM 4276 O O . PHE A 1 542 ? 18.974 4.577 -8.992 1.00 63.88 542 PHE A O 1
ATOM 4283 N N . ALA A 1 543 ? 16.828 3.924 -8.842 1.00 62.41 543 ALA A N 1
ATOM 4284 C CA . ALA A 1 543 ? 16.545 4.039 -10.273 1.00 62.41 543 ALA A CA 1
ATOM 4285 C C . ALA A 1 543 ? 16.689 5.479 -10.795 1.00 62.41 543 ALA A C 1
ATOM 4287 O O . ALA A 1 543 ? 17.241 5.697 -11.870 1.00 62.41 543 ALA A O 1
ATOM 4288 N N . SER A 1 544 ? 16.260 6.477 -10.018 1.00 62.72 544 SER A N 1
ATOM 4289 C CA . SER A 1 544 ? 16.409 7.894 -10.367 1.00 62.72 544 SER A CA 1
ATOM 4290 C C . SER A 1 544 ? 17.877 8.317 -10.437 1.00 62.72 544 SER A C 1
ATOM 4292 O O . SER A 1 544 ? 18.251 9.075 -11.326 1.00 62.72 544 SER A O 1
ATOM 4294 N N . THR A 1 545 ? 18.723 7.816 -9.537 1.00 65.56 545 THR A N 1
ATOM 4295 C CA . THR A 1 545 ? 20.168 8.081 -9.556 1.00 65.56 545 THR A CA 1
ATOM 4296 C C . THR A 1 545 ? 20.824 7.448 -10.781 1.00 65.56 545 THR A C 1
ATOM 4298 O O . THR A 1 545 ? 21.565 8.126 -11.489 1.00 65.56 545 THR A O 1
ATOM 4301 N N . VAL A 1 546 ? 20.485 6.193 -11.094 1.00 69.62 546 VAL A N 1
ATOM 4302 C CA . VAL A 1 546 ? 20.943 5.516 -12.318 1.00 69.62 546 VAL A CA 1
ATOM 4303 C C . VAL A 1 546 ? 20.524 6.295 -13.571 1.00 69.62 546 VAL A C 1
ATOM 4305 O O . VAL A 1 546 ? 21.361 6.582 -14.423 1.00 69.62 546 VAL A O 1
ATOM 4308 N N . LEU A 1 547 ? 19.261 6.724 -13.658 1.00 71.44 547 LEU A N 1
ATOM 4309 C CA . LEU A 1 547 ? 18.752 7.512 -14.786 1.00 71.44 547 LEU A CA 1
ATOM 4310 C C . LEU A 1 547 ? 19.456 8.865 -14.936 1.00 71.44 547 LEU A C 1
ATOM 4312 O O . LEU A 1 547 ? 19.732 9.284 -16.057 1.00 71.44 547 LEU A O 1
ATOM 4316 N N . VAL A 1 548 ? 19.771 9.551 -13.833 1.00 70.31 548 VAL A N 1
ATOM 4317 C CA . VAL A 1 548 ? 20.533 10.811 -13.872 1.00 70.31 548 VAL A CA 1
ATOM 4318 C C . VAL A 1 548 ? 21.939 10.580 -14.427 1.00 70.31 548 VAL A C 1
ATOM 4320 O O . VAL A 1 548 ? 22.385 11.344 -15.279 1.00 70.31 548 VAL A O 1
ATOM 4323 N N . LEU A 1 549 ? 22.623 9.519 -13.994 1.00 70.50 549 LEU A N 1
ATOM 4324 C CA . LEU A 1 549 ? 23.964 9.190 -14.483 1.00 70.50 549 LEU A CA 1
ATOM 4325 C C . LEU A 1 549 ? 23.962 8.871 -15.983 1.00 70.50 549 LEU A C 1
ATOM 4327 O O . LEU A 1 549 ? 24.824 9.379 -16.701 1.00 70.50 549 LEU A O 1
ATOM 4331 N N . ILE A 1 550 ? 22.965 8.107 -16.445 1.00 73.06 550 ILE A N 1
ATOM 4332 C CA . ILE A 1 550 ? 22.751 7.782 -17.863 1.00 73.06 550 ILE A CA 1
ATOM 4333 C C . ILE A 1 550 ? 22.475 9.052 -18.673 1.00 73.06 550 ILE A C 1
ATOM 4335 O O . ILE A 1 550 ? 23.130 9.281 -19.687 1.00 73.06 550 ILE A O 1
ATOM 4339 N N . ARG A 1 551 ? 21.557 9.913 -18.210 1.00 72.75 551 ARG A N 1
ATOM 4340 C CA . ARG A 1 551 ? 21.246 11.191 -18.874 1.00 72.75 551 ARG A CA 1
ATOM 4341 C C . ARG A 1 551 ? 22.470 12.092 -18.981 1.00 72.75 551 ARG A C 1
ATOM 4343 O O . ARG A 1 551 ? 22.662 12.714 -20.018 1.00 72.75 551 ARG A O 1
ATOM 4350 N N . ASN A 1 552 ? 23.304 12.148 -17.944 1.00 72.38 552 ASN A N 1
ATOM 4351 C CA . ASN A 1 552 ? 24.532 12.939 -17.971 1.00 72.38 552 ASN A CA 1
ATOM 4352 C C . ASN A 1 552 ? 25.516 12.442 -19.041 1.00 72.38 552 ASN A C 1
ATOM 4354 O O . ASN A 1 552 ? 26.160 13.265 -19.685 1.00 72.38 552 ASN A O 1
ATOM 4358 N N . TRP A 1 553 ? 25.620 11.126 -19.263 1.00 73.25 553 TRP A N 1
ATOM 4359 C CA . TRP A 1 553 ? 26.427 10.586 -20.364 1.00 73.25 553 TRP A CA 1
ATOM 4360 C C . TRP A 1 553 ? 25.798 10.861 -21.738 1.00 73.25 553 TRP A C 1
ATOM 4362 O O . TRP A 1 553 ? 26.499 11.343 -22.618 1.00 73.25 553 TRP A O 1
ATOM 4372 N N . MET A 1 554 ? 24.480 10.702 -21.900 1.00 70.81 554 MET A N 1
ATOM 4373 C CA . MET A 1 554 ? 23.794 11.026 -23.165 1.00 70.81 554 MET A CA 1
ATOM 4374 C C . MET A 1 554 ? 23.863 12.523 -23.528 1.00 70.81 554 MET A C 1
ATOM 4376 O O . MET A 1 554 ? 23.986 12.892 -24.693 1.00 70.81 554 MET A O 1
ATOM 4380 N N . LEU A 1 555 ? 23.786 13.422 -22.541 1.00 63.91 555 LEU A N 1
ATOM 4381 C CA . LEU A 1 555 ? 23.926 14.869 -22.758 1.00 63.91 555 LEU A CA 1
ATOM 4382 C C . LEU A 1 555 ? 25.341 15.246 -23.208 1.00 63.91 555 LEU A C 1
ATOM 4384 O O . LEU A 1 555 ? 25.500 16.172 -24.007 1.00 63.91 555 LEU A O 1
ATOM 4388 N N . PHE A 1 556 ? 26.355 14.526 -22.722 1.00 59.59 556 PHE A N 1
ATOM 4389 C CA . PHE A 1 556 ? 27.726 14.689 -23.189 1.00 59.59 556 PHE A CA 1
ATOM 4390 C C . PHE A 1 556 ? 27.828 14.385 -24.691 1.00 59.59 556 PHE A C 1
ATOM 4392 O O . PHE A 1 556 ? 28.496 15.126 -25.412 1.00 59.59 556 PHE A O 1
ATOM 4399 N N . ASP A 1 557 ? 27.086 13.400 -25.199 1.00 56.25 557 ASP A N 1
ATOM 4400 C CA . ASP A 1 557 ? 27.078 13.051 -26.626 1.00 56.25 557 ASP A CA 1
ATOM 4401 C C . ASP A 1 557 ? 26.519 14.170 -27.503 1.00 56.25 557 ASP A C 1
ATOM 4403 O O . ASP A 1 557 ? 27.161 14.579 -28.466 1.00 56.25 557 ASP A O 1
ATOM 4407 N N . LEU A 1 558 ? 25.382 14.754 -27.116 1.00 55.53 558 LEU A N 1
ATOM 4408 C CA . LEU A 1 558 ? 24.756 15.870 -27.840 1.00 55.53 558 LEU A CA 1
ATOM 4409 C C . LEU A 1 558 ? 25.655 17.113 -27.911 1.00 55.53 558 LEU A C 1
ATOM 4411 O O . LEU A 1 558 ? 25.651 17.846 -28.906 1.00 55.53 558 LEU A O 1
ATOM 4415 N N . VAL A 1 559 ? 26.419 17.380 -26.849 1.00 55.12 559 VAL A N 1
ATOM 4416 C CA . VAL A 1 559 ? 27.380 18.490 -26.816 1.00 55.12 559 VAL A CA 1
ATOM 4417 C C . VAL A 1 559 ? 28.600 18.166 -27.678 1.00 55.12 559 VAL A C 1
ATOM 4419 O O . VAL A 1 559 ? 29.045 19.020 -28.446 1.00 55.12 559 VAL A O 1
ATOM 4422 N N . THR A 1 560 ? 29.107 16.935 -27.609 1.00 55.94 560 THR A N 1
ATOM 4423 C CA . THR A 1 560 ? 30.289 16.501 -28.366 1.00 55.94 560 THR A CA 1
ATOM 4424 C C . THR A 1 560 ? 30.005 16.443 -29.869 1.00 55.94 560 THR A C 1
ATOM 4426 O O . THR A 1 560 ? 30.797 16.967 -30.652 1.00 55.94 560 THR A O 1
ATOM 4429 N N . GLU A 1 561 ? 28.842 15.930 -30.284 1.00 51.81 561 GLU A N 1
ATOM 4430 C CA . GLU A 1 561 ? 28.390 15.943 -31.681 1.00 51.81 561 GLU A CA 1
ATOM 4431 C C . GLU A 1 561 ? 28.207 17.369 -32.210 1.00 51.81 561 GLU A C 1
ATOM 4433 O O . GLU A 1 561 ? 28.658 17.676 -33.314 1.00 51.81 561 GLU A O 1
ATOM 4438 N N . LYS A 1 562 ? 27.632 18.292 -31.422 1.00 50.41 562 LYS A N 1
ATOM 4439 C CA . LYS A 1 562 ? 27.532 19.712 -31.814 1.00 50.41 562 LYS A CA 1
ATOM 4440 C C . LYS A 1 562 ? 28.901 20.364 -31.997 1.00 50.41 562 LYS A C 1
ATOM 4442 O O . LYS A 1 562 ? 29.082 21.137 -32.939 1.00 50.41 562 LYS A O 1
ATOM 4447 N N . VAL A 1 563 ? 29.861 20.071 -31.120 1.00 52.50 563 VAL A N 1
ATOM 4448 C CA . VAL A 1 563 ? 31.228 20.607 -31.212 1.00 52.50 563 VAL A CA 1
ATOM 4449 C C . VAL A 1 563 ? 31.963 20.026 -32.422 1.00 52.50 563 VAL A C 1
ATOM 4451 O O . VAL A 1 563 ? 32.577 20.787 -33.173 1.00 52.50 563 VAL A O 1
ATOM 4454 N N . GLN A 1 564 ? 31.852 18.718 -32.670 1.00 50.34 564 GLN A N 1
ATOM 4455 C CA . GLN A 1 564 ? 32.428 18.069 -33.851 1.00 50.34 564 GLN A CA 1
ATOM 4456 C C . GLN A 1 564 ? 31.790 18.577 -35.149 1.00 50.34 564 GLN A C 1
ATOM 4458 O O . GLN A 1 564 ? 32.506 18.882 -36.101 1.00 50.34 564 GLN A O 1
ATOM 4463 N N . PHE A 1 565 ? 30.469 18.769 -35.178 1.00 47.25 565 PHE A N 1
ATOM 4464 C CA . PHE A 1 565 ? 29.761 19.340 -36.323 1.00 47.25 565 PHE A CA 1
ATOM 4465 C C . PHE A 1 565 ? 30.196 20.788 -36.594 1.00 47.25 565 PHE A C 1
ATOM 4467 O O . PHE A 1 565 ? 30.459 21.152 -37.738 1.00 47.25 565 PHE A O 1
ATOM 4474 N N . GLN A 1 566 ? 30.362 21.616 -35.555 1.00 51.44 566 GLN A N 1
ATOM 4475 C CA . GLN A 1 566 ? 30.885 22.979 -35.707 1.00 51.44 566 GLN A CA 1
ATOM 4476 C C . GLN A 1 566 ? 32.358 23.022 -36.143 1.00 51.44 566 GLN A C 1
ATOM 4478 O O . GLN A 1 566 ? 32.743 23.917 -36.901 1.00 51.44 566 GLN A O 1
ATOM 4483 N N . GLN A 1 567 ? 33.190 22.076 -35.698 1.00 51.56 567 GLN A N 1
ATOM 4484 C CA . GLN A 1 567 ? 34.578 21.948 -36.156 1.00 51.56 567 GLN A CA 1
ATOM 4485 C C . GLN A 1 567 ? 34.659 21.475 -37.612 1.00 51.56 567 GLN A C 1
ATOM 4487 O O . GLN A 1 567 ? 35.417 22.056 -38.390 1.00 51.56 567 GLN A O 1
ATOM 4492 N N . ALA A 1 568 ? 33.837 20.500 -38.007 1.00 49.06 568 ALA A N 1
ATOM 4493 C CA . ALA A 1 568 ? 33.720 20.045 -39.390 1.00 49.06 568 ALA A CA 1
ATOM 4494 C C . ALA A 1 568 ? 33.230 21.172 -40.312 1.00 49.06 568 ALA A C 1
ATOM 4496 O O . ALA A 1 568 ? 33.789 21.374 -41.390 1.00 49.06 568 ALA A O 1
ATOM 4497 N N . LEU A 1 569 ? 32.258 21.975 -39.858 1.00 49.25 569 LEU A N 1
ATOM 4498 C CA . LEU A 1 569 ? 31.787 23.153 -40.585 1.00 49.25 569 LEU A CA 1
ATOM 4499 C C . LEU A 1 569 ? 32.917 24.179 -40.766 1.00 49.25 569 LEU A C 1
ATOM 4501 O O . LEU A 1 569 ? 33.122 24.650 -41.876 1.00 49.25 569 LEU A O 1
ATOM 4505 N N . LYS A 1 570 ? 33.704 24.470 -39.717 1.00 52.72 570 LYS A N 1
ATOM 4506 C CA . LYS A 1 570 ? 34.872 25.371 -39.800 1.00 52.72 570 LYS A CA 1
ATOM 4507 C C . LYS A 1 570 ? 35.960 24.867 -40.751 1.00 52.72 570 LYS A C 1
ATOM 4509 O O . LYS A 1 570 ? 36.531 25.681 -41.474 1.00 52.72 570 LYS A O 1
ATOM 4514 N N . MET A 1 571 ? 36.240 23.563 -40.770 1.00 50.75 571 MET A N 1
ATOM 4515 C CA . MET A 1 571 ? 37.183 22.968 -41.726 1.00 50.75 571 MET A CA 1
ATOM 4516 C C . MET A 1 571 ? 36.679 23.094 -43.169 1.00 50.75 571 MET A C 1
ATOM 4518 O O . MET A 1 571 ? 37.450 23.460 -44.053 1.00 50.75 571 MET A O 1
ATOM 4522 N N . PHE A 1 572 ? 35.379 22.893 -43.402 1.00 47.72 572 PHE A N 1
ATOM 4523 C CA . PHE A 1 572 ? 34.765 23.106 -44.716 1.00 47.72 572 PHE A CA 1
ATOM 4524 C C . PHE A 1 572 ? 34.816 24.571 -45.173 1.00 47.72 572 PHE A C 1
ATOM 4526 O O . PHE A 1 572 ? 35.004 24.826 -46.362 1.00 47.72 572 PHE A O 1
ATOM 4533 N N . THR A 1 573 ? 34.696 25.540 -44.260 1.00 53.41 573 THR A N 1
ATOM 4534 C CA . THR A 1 573 ? 34.822 26.969 -44.596 1.00 53.41 573 THR A CA 1
ATOM 4535 C C . THR A 1 573 ? 36.270 27.405 -44.838 1.00 53.41 573 THR A C 1
ATOM 4537 O O . THR A 1 573 ? 36.481 28.394 -45.527 1.00 53.41 573 THR A O 1
ATOM 4540 N N . GLN A 1 574 ? 37.265 26.693 -44.296 1.00 49.44 574 GLN A N 1
ATOM 4541 C CA . GLN A 1 574 ? 38.693 26.960 -44.537 1.00 49.44 574 GLN A CA 1
ATOM 4542 C C . GLN A 1 574 ? 39.242 26.288 -45.806 1.00 49.44 574 GLN A C 1
ATOM 4544 O O . GLN A 1 574 ? 40.286 26.699 -46.302 1.00 49.44 574 GLN A O 1
ATOM 4549 N N . MET A 1 575 ? 38.556 25.271 -46.334 1.00 45.69 575 MET A N 1
ATOM 4550 C CA . MET A 1 575 ? 38.894 24.607 -47.602 1.00 45.69 575 MET A CA 1
ATOM 4551 C C . MET A 1 575 ? 38.267 25.272 -48.845 1.00 45.69 575 MET A C 1
ATOM 4553 O O . MET A 1 575 ? 38.442 24.756 -49.949 1.00 45.69 575 MET A O 1
ATOM 4557 N N . ARG A 1 576 ? 37.540 26.387 -48.687 1.00 40.62 576 ARG A N 1
ATOM 4558 C CA . ARG A 1 576 ? 36.983 27.186 -49.791 1.00 40.62 576 ARG A CA 1
ATOM 4559 C C . ARG A 1 576 ? 37.792 28.438 -50.078 1.00 40.62 576 ARG A C 1
ATOM 4561 O O . ARG A 1 576 ? 38.179 29.116 -49.103 1.00 40.62 576 ARG A O 1
#

Organism: NCBI:txid754436

InterPro domains:
  IPR011009 Protein kinase-like domain superfamily [SSF56112] (12-110)
  IPR027417 P-loop containing nucleoside triphosphate hydrolase [G3DSA:3.40.50.300] (393-551)
  IPR027417 P-loop containing nucleoside triphosphate hydrolase [SSF52540] (340-533)
  IPR041677 DNA2/NAM7 helicase, helicase domain [PF13086] (477-532)

Secondary structure (DSSP, 8-state):
-------SEETTT----HHHHHHHHHHHHHHHHHHHHTT---SS--TTSEEEEEETTEEEEEE-S-S---TT-PPP--SSSS-TTGGGS-HHHHHHHHHHHHHHHHHTPPTTS--TT-HHHHHHHHHHHH-TTTTTS-SHHHHHHHS-------PPEEEEESS----EEEBPBTTBEEEEEEE-SS-TTEEEEEEEEBTEEEEEEEETTTTEEEEEPPPB--SS--HHHHHT-SEEE-S-EEEEE-SS-B-HHHHHHHHT-HHHHHHHHHHHS--------TTHHHHHHHHHHHHHT-----S-----HHHHHHHHHHHGGGGS-EEE-SS-PEEETTEEEEEEEE---SS-TTTTS-TT--EEEEEEETTEEEEEEEE-GGG-BTTEEEEES--GGGTTPPTT-EEEEEEHHHHHHHHHHHHHHHHHHTT-SSSTTTTGGGSTT--PPPEE------HHHHHTT-EE-TTS-EE---HHHHHHHHHHHHEES-------TTS-HHHHHHHHHHHHHHTT-------------GGGGSS--HHHHHHHHHHHHHHHHHHHHHHHHHHHHHHHHH--

Radius of gyration: 32.36 Å; chains: 1; bounding box: 74×68×96 Å

Sequence (576 aa):
MVTDKVEGLTWNKASIGSKQRLALIDKLVESVEHLHGLGLYHGDLHPENIILTKTVDGFDLTLIDVPDFSANGDEPKNHLYSPENIDNCTPFERDNFAVMRLSFELLGGEWGVDLSELPELSDALKVEVSDPSAGFKDLVRFKAALKPKKSVAIAPVTISSNKDFEMITIYPDNGKLYVHVEKSNQNSTDVMVTFYGLGGSARVIYTTNEKGFIVSFPPRARDSIHPKDIEKCQLVLDFAITIKSGSVMELSQLTKKLMGNESFNRTVETVLKPVEDEEKVDGLTNQLAQVFKNIEAKNTSPDHLVISTDKLWKAVLETETQAYPYIEVIGGANEVKDSDDELILPYASDVDVLGQFNKNDVIEALRIVGDEEIRLGEVKLKQSALNEIRLYRVGFKARNLEDGDQVFFRTKQDKASYVKRKAALERILEHESVVSDLAQYFDPDCSSPTIQYDKPVTSDDFARYDRTDEHNNIISLNQQQRIAFQQLLSNGPLSMLQGPPGTGKTEFIAAFVHHLIEKQNVKNILLVSQSHEPLIRQQKGFASTVLVLIRNWMLFDLVTEKVQFQQALKMFTQMR

Foldseek 3Di:
DDPDDDDADFLVGDDADLVCLLVVLVQLQVVQVVCVVVVHACLADDRRQWGWDQDPVGTDIDGPPPPPPDPVPDGDDDCPQAAVPSVPDDSQLSSLSNSLQSSCVSNVHDPPDQDPVQNQLVVLQVCLNPPPPCRSVGCVSNVVSSDDPPPPPQDAQEWEAQDDDDKFKFAADLQWWFWAWAQDPPDLQKIWIWTHHAQFIWIWIAGPVVLFTDHTDDTDGDRDDDPVNRLRGFAIHRHMYIYYYDNDTDGVSVSVVCVPQPSVVVVSVVNSDDDPDDPPPPPPVVVVVVVVVVVVPPPDDPPDPQDFLLNVLVVCLVCVQVPFQKFFFAPAWDDDPPDPFKIKGFGDDSDDSCVPDRPPFFKWKWFDDPPDTHTAATWPPNSATHRITMGGNGDPVRRPGDGGGMIGMDTPVVVVVSVVSSVVSVCQSCLVDPRSVVRLVVRPPRPDDWDFDPDDDDPVLQVLLWDADPVRDTDGQDPVLVVLLRVVVTTDDDDDDDDDPPNCVLSSVLSSVLCCCPVVVDPDDDDDDDDPDPVCPPPQPSVRSSVVSSVVSVVVVVVVVVVVVVVVVVVVVVVD